Protein 7YII (pdb70)

Radius of gyration: 23.68 Å; Cα contacts (8 Å, |Δi|>4): 1336; chains: 2; bounding box: 46×48×71 Å

InterPro domains:
  IPR000073 Al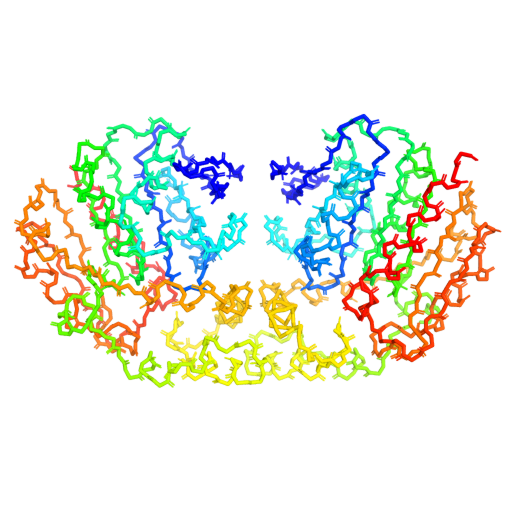pha/beta hydrolase fold-1 [PF12697] (27-265)
  IPR000073 Alpha/beta hydrolase fold-1 [PR00111] (51-66)
  IPR000073 Alpha/beta hydrolase fold-1 [PR00111] (97-110)
  IPR000073 Alpha/beta hydrolase fold-1 [PR00111] (217-231)
  IPR029058 Alpha/Beta hydrolase fold [G3DSA:3.40.50.1820] (1-274)
  IPR029058 Alpha/Beta hydrolase fold [SSF53474] (5-272)
  IPR050266 AB hydrolase superfamily [PTHR43798] (20-273)

Solvent-accessible surface area: 20073 Å² total; per-residue (Å²): 69,25,96,59,28,80,7,116,73,48,9,64,2,4,5,36,8,57,26,87,100,140,31,71,8,1,1,1,2,0,1,24,0,5,8,9,117,6,2,5,102,46,4,39,102,85,0,21,88,100,8,38,1,0,4,9,0,6,1,3,2,29,31,8,17,36,40,117,110,18,4,89,61,35,58,16,0,2,16,11,5,54,17,2,3,96,53,38,60,22,112,81,14,0,0,0,0,0,4,8,4,0,0,0,0,0,2,0,7,3,58,70,66,33,28,104,11,4,57,0,2,0,4,0,0,6,14,2,0,19,58,120,42,47,0,18,100,43,2,66,26,12,127,88,5,77,98,12,0,27,21,91,82,12,178,82,0,48,175,16,8,33,82,29,55,67,3,33,4,5,108,20,163,83,50,8,34,48,18,0,34,8,26,0,10,9,1,52,3,31,2,97,0,0,38,24,0,50,121,24,88,10,74,11,27,106,20,1,140,78,9,92,15,28,0,12,1,0,0,0,24,110,10,29,9,7,42,20,49,1,2,113,33,2,20,140,28,4,85,69,28,123,49,22,50,5,147,54,6,28,2,0,0,2,1,44,55,55,149,87,0,8,116,26,0,4,103,22,3,98,126,40,103,70,19,95,65,25,84,6,108,74,47,9,54,2,2,5,32,6,56,25,81,102,137,33,77,8,1,0,0,1,0,1,28,0,8,8,6,113,7,2,5,100,45,4,38,103,83,1,21,84,110,9,34,2,0,5,9,0,6,1,3,2,28,37,7,16,36,35,130,105,13,4,90,63,34,58,16,0,2,8,9,6,53,15,0,4,94,53,41,56,22,108,82,16,0,0,0,0,0,3,11,3,0,0,0,0,0,2,0,8,4,57,71,65,33,26,103,12,5,57,0,2,0,5,0,0,5,10,1,0,18,29,244,88,43,49,0,15,112,40,6,65,15,4,144,76,0,74,102,10,0,29,21,90,68,10,151,86,0,47,202,10,7,37,61,28,57,70,5,29,4,5,104,38,152,83,49,9,37,47,15,0,32,9,27,0,9,8,1,51,3,35,1,103,0,0,39,24,0,49,122,22,93,17,66,13,26,104,29,1,125,78,8,97,12,42,0,6,1,0,0,0,26,110,9,30,13,4,47,20,46,1,2,106,36,2,22,136,29,6,84,92,35,174,45,21,49,4,144,55,5,25,4,0,0,1,1,40,55,53,153,89,1,10,124,36,0,8,88,25,3,107,129,70

Organism: Rhodococcus opacus (NCBI:txid37919)

Structure (mmCIF, N/CA/C/O backbone):
data_7YII
#
_entry.id   7YII
#
_cell.length_a   48.677
_cell.length_b   90.472
_cell.length_c   131.358
_cell.angle_alpha   90.000
_cell.angle_beta   90.000
_cell.angle_gamma   90.000
#
_symmetry.space_group_name_H-M   'P 21 21 21'
#
loop_
_entity.id
_entity.type
_entity.pdbx_description
1 polymer 'Non-heme haloperoxidase'
2 water water
#
loop_
_atom_site.group_PDB
_atom_site.id
_atom_site.type_symbol
_atom_site.label_atom_id
_atom_site.label_alt_id
_atom_site.label_comp_id
_atom_site.label_asym_id
_atom_site.label_entity_id
_atom_site.label_seq_id
_atom_site.pdbx_PDB_ins_code
_atom_site.Cartn_x
_atom_site.Cartn_y
_atom_site.Cartn_z
_atom_site.occupancy
_atom_site.B_iso_or_equiv
_atom_site.auth_seq_id
_atom_site.auth_comp_id
_atom_site.auth_asym_id
_atom_site.auth_atom_id
_atom_site.pdbx_PDB_model_num
ATOM 1 N N . ALA A 1 2 ? -17.029 12.370 -3.287 1.00 52.00 2 ALA A N 1
ATOM 2 C CA . ALA A 1 2 ? -16.766 11.144 -4.080 1.00 37.74 2 ALA A CA 1
ATOM 3 C C . ALA A 1 2 ? -18.068 10.353 -4.289 1.00 30.17 2 ALA A C 1
ATOM 4 O O . ALA A 1 2 ? -18.197 9.863 -5.391 1.00 23.93 2 ALA A O 1
ATOM 6 N N . ILE A 1 3 ? -19.036 10.288 -3.364 1.00 24.98 3 ILE A N 1
ATOM 7 C CA . ILE A 1 3 ? -20.291 9.523 -3.647 1.00 23.79 3 ILE A CA 1
ATOM 8 C C . ILE A 1 3 ? -21.273 10.400 -4.438 1.00 25.01 3 ILE A C 1
ATOM 9 O O . ILE A 1 3 ? -21.353 11.608 -4.193 1.00 31.15 3 ILE A O 1
ATOM 14 N N . ARG A 1 4 ? -21.957 9.858 -5.436 1.00 21.01 4 ARG A N 1
ATOM 15 C CA . ARG A 1 4 ? -23.071 10.570 -6.094 1.00 23.93 4 ARG A CA 1
ATOM 16 C C . ARG A 1 4 ? -24.136 9.619 -6.566 1.00 23.26 4 ARG A C 1
ATOM 17 O O . ARG A 1 4 ? -23.988 8.381 -6.370 1.00 20.52 4 ARG A O 1
ATOM 25 N N . GLU A 1 5 ? -25.173 10.199 -7.165 1.00 21.94 5 GLU A N 1
ATOM 26 C CA . GLU A 1 5 ? -26.315 9.391 -7.607 1.00 24.67 5 GLU A CA 1
ATOM 27 C C . GLU A 1 5 ? -26.982 10.061 -8.788 1.00 23.06 5 GLU A C 1
ATOM 28 O O . GLU A 1 5 ? -26.879 11.275 -8.917 1.00 24.21 5 GLU A O 1
ATOM 34 N N . THR A 1 6 ? -27.520 9.238 -9.659 1.00 21.05 6 THR A N 1
ATOM 35 C CA . THR A 1 6 ? -28.347 9.671 -10.800 1.00 20.04 6 THR A CA 1
ATOM 36 C C . THR A 1 6 ? -29.556 8.761 -10.806 1.00 19.60 6 THR A C 1
ATOM 37 O O . THR A 1 6 ? -29.844 8.135 -9.768 1.00 20.11 6 THR A O 1
ATOM 41 N N . VAL A 1 7 ? -30.275 8.694 -11.915 1.00 20.05 7 VAL A N 1
ATOM 42 C CA . VAL A 1 7 ? -31.520 7.907 -12.028 1.00 22.54 7 VAL A CA 1
ATOM 43 C C . VAL A 1 7 ? -31.506 7.256 -13.398 1.00 23.64 7 VAL A C 1
ATOM 44 O O . VAL A 1 7 ? -31.070 7.908 -14.374 1.00 26.01 7 VAL A O 1
ATOM 48 N N . GLY A 1 8 ? -31.942 6.014 -13.443 1.00 22.45 8 GLY A N 1
ATOM 49 C CA . GLY A 1 8 ? -32.109 5.232 -14.669 1.00 23.08 8 GLY A CA 1
ATOM 50 C C . GLY A 1 8 ? -33.380 5.644 -15.387 1.00 26.25 8 GLY A C 1
ATOM 51 O O . GLY A 1 8 ? -34.128 6.513 -14.868 1.00 24.28 8 GLY A O 1
ATOM 52 N N . VAL A 1 9 ? -33.626 5.003 -16.516 1.00 25.62 9 VAL A N 1
ATOM 53 C CA . VAL A 1 9 ? -34.684 5.399 -17.489 1.00 32.63 9 VAL A CA 1
ATOM 54 C C . VAL A 1 9 ? -36.058 5.077 -16.859 1.00 30.11 9 VAL A C 1
ATOM 55 O O . VAL A 1 9 ? -37.061 5.689 -17.261 1.00 34.26 9 VAL A O 1
ATOM 59 N N . ASP A 1 10 ? -36.098 4.228 -15.833 1.00 27.27 10 ASP A N 1
ATOM 60 C CA . ASP A 1 10 ? -37.318 3.786 -15.118 1.00 25.97 10 ASP A CA 1
ATOM 61 C C . ASP A 1 10 ? -37.467 4.468 -13.757 1.00 25.46 10 ASP A C 1
ATOM 62 O O . ASP A 1 10 ? -38.294 3.969 -12.953 1.00 28.41 10 ASP A O 1
ATOM 67 N N . GLY A 1 11 ? -36.675 5.501 -13.464 1.00 25.43 11 GLY A N 1
ATOM 68 C CA . GLY A 1 11 ? -36.690 6.196 -12.172 1.00 25.73 11 GLY A CA 1
ATOM 69 C C . GLY A 1 11 ? -35.804 5.556 -11.099 1.00 24.86 11 GLY A C 1
ATOM 70 O O . GLY A 1 11 ? -35.769 6.036 -9.975 1.00 29.13 11 GLY A O 1
ATOM 71 N N . THR A 1 12 ? -35.126 4.459 -11.399 1.00 23.88 12 THR A N 1
ATOM 72 C CA . THR A 1 12 ? -34.327 3.759 -10.372 1.00 21.26 12 THR A CA 1
ATOM 73 C C . THR A 1 12 ? -33.128 4.619 -10.018 1.00 21.07 12 THR A C 1
ATOM 74 O O . THR A 1 12 ? -32.350 4.987 -10.894 1.00 20.74 12 THR A O 1
ATOM 78 N N . PRO A 1 13 ? -32.912 4.949 -8.730 1.00 20.05 13 PRO A N 1
ATOM 79 C CA . PRO A 1 13 ? -31.703 5.651 -8.321 1.00 20.55 13 PRO A CA 1
ATOM 80 C C . PRO A 1 13 ? -30.449 4.765 -8.515 1.00 21.69 13 PRO A C 1
ATOM 81 O O . PRO A 1 13 ? -30.462 3.568 -8.239 1.00 20.87 13 PRO A O 1
ATOM 85 N N . LEU A 1 14 ? -29.403 5.393 -9.023 1.00 19.38 14 LEU A N 1
ATOM 86 C CA . LEU A 1 14 ? -28.101 4.727 -9.328 1.00 19.65 14 LEU A CA 1
ATOM 87 C C . LEU A 1 14 ? -26.988 5.464 -8.601 1.00 19.28 14 LEU A C 1
ATOM 88 O O . LEU A 1 14 ? -26.766 6.687 -8.800 1.00 21.41 14 LEU A O 1
ATOM 93 N N . VAL A 1 15 ? -26.322 4.754 -7.732 1.00 17.34 15 VAL A N 1
ATOM 94 C CA . VAL A 1 15 ? -25.242 5.318 -6.919 1.00 17.37 15 VAL A CA 1
ATOM 95 C C . VAL A 1 15 ? -23.924 4.946 -7.598 1.00 19.49 15 VAL A C 1
ATOM 96 O O . VAL A 1 15 ? -23.830 3.845 -8.201 1.00 15.66 15 VAL A O 1
ATOM 100 N N . TYR A 1 16 ? -22.971 5.866 -7.579 1.00 16.65 16 TYR A N 1
ATOM 101 C CA . TYR A 1 16 ? -21.603 5.641 -8.069 1.00 17.57 16 TYR A CA 1
ATOM 102 C C . TYR A 1 16 ? -20.679 6.572 -7.303 1.00 18.79 16 TYR A C 1
ATOM 103 O O . TYR A 1 16 ? -21.148 7.476 -6.599 1.00 20.64 16 TYR A O 1
ATOM 112 N N . SER A 1 17 ? -19.386 6.395 -7.480 1.00 17.54 17 SER A N 1
ATOM 113 C CA . SER A 1 17 ? -18.383 7.240 -6.811 1.00 18.89 17 SER A CA 1
ATOM 114 C C . SER A 1 17 ? -17.370 7.663 -7.853 1.00 21.96 17 SER A C 1
ATOM 115 O O . SER A 1 17 ? -17.218 6.964 -8.888 1.00 19.53 17 SER A O 1
ATOM 118 N N . VAL A 1 18 ? -16.765 8.816 -7.625 1.00 20.35 18 VAL A N 1
ATOM 119 C CA . VAL A 1 18 ? -15.865 9.460 -8.605 1.00 23.37 18 VAL A CA 1
ATOM 120 C C . VAL A 1 18 ? -14.609 9.808 -7.827 1.00 22.23 18 VAL A C 1
ATOM 121 O O . VAL A 1 18 ? -14.697 10.191 -6.663 1.00 23.65 18 VAL A O 1
ATOM 125 N N . THR A 1 19 ? -13.467 9.538 -8.422 1.00 21.91 19 THR A N 1
ATOM 126 C CA . THR A 1 19 ? -12.173 9.888 -7.813 1.00 23.40 19 THR A CA 1
ATOM 127 C C . THR A 1 19 ? -11.205 10.223 -8.956 1.00 24.68 19 THR A C 1
ATOM 128 O O . THR A 1 19 ? -11.529 9.904 -10.114 1.00 22.86 19 THR A O 1
ATOM 132 N N . GLY A 1 20 ? -10.077 10.849 -8.626 1.00 25.11 20 GLY A N 1
ATOM 133 C CA . GLY A 1 20 ? -9.052 11.212 -9.617 1.00 26.92 20 GLY A CA 1
ATOM 134 C C . GLY A 1 20 ? -9.314 12.572 -10.237 1.00 28.13 20 GLY A C 1
ATOM 135 O O . GLY A 1 20 ? -10.350 13.187 -9.979 1.00 26.45 20 GLY A O 1
ATOM 136 N N . ASP A 1 21 ? -8.415 12.960 -11.126 1.00 28.04 21 ASP A N 1
ATOM 137 C CA . ASP A 1 21 ? -8.381 14.270 -11.839 1.00 32.46 21 ASP A CA 1
ATOM 138 C C . ASP A 1 21 ? -9.580 14.369 -12.768 1.00 27.41 21 ASP A C 1
ATOM 139 O O . ASP A 1 21 ? -9.710 13.618 -13.741 1.00 28.45 21 ASP A O 1
ATOM 144 N N . PRO A 1 22 ? -10.501 15.319 -12.513 1.00 27.00 22 PRO A N 1
ATOM 145 C CA . PRO A 1 22 ? -11.663 15.521 -13.375 1.00 27.91 22 PRO A CA 1
ATOM 146 C C . PRO A 1 22 ? -11.345 15.777 -14.855 1.00 29.07 22 PRO A C 1
ATOM 147 O O . PRO A 1 22 ? -12.211 15.555 -15.680 1.00 31.32 22 PRO A O 1
ATOM 151 N N . ASP A 1 23 ? -10.120 16.211 -15.172 1.00 30.97 23 ASP A N 1
ATOM 152 C CA . ASP A 1 23 ? -9.686 16.485 -16.569 1.00 30.99 23 ASP A CA 1
ATOM 153 C C . ASP A 1 23 ? -9.024 15.233 -17.166 1.00 33.24 23 ASP A C 1
ATOM 154 O O . ASP A 1 23 ? -8.738 15.252 -18.377 1.00 33.57 23 ASP A O 1
ATOM 159 N N . ALA A 1 24 ? -8.809 14.162 -16.389 1.00 29.42 24 ALA A N 1
ATOM 160 C CA . ALA A 1 24 ? -8.199 12.919 -16.932 1.00 27.51 24 ALA A CA 1
ATOM 161 C C . ALA A 1 24 ? -9.256 12.120 -17.704 1.00 25.69 24 ALA A C 1
ATOM 162 O O . ALA A 1 24 ? -10.467 12.415 -17.650 1.00 25.93 24 ALA A O 1
ATOM 164 N N . ARG A 1 25 ? -8.805 11.121 -18.442 1.00 21.25 25 ARG A N 1
ATOM 165 C CA . ARG A 1 25 ? -9.709 10.247 -19.197 1.00 21.31 25 ARG A CA 1
ATOM 166 C C . ARG A 1 25 ? -10.631 9.492 -18.225 1.00 18.11 25 ARG A C 1
ATOM 167 O O . ARG A 1 25 ? -10.121 9.052 -17.217 1.00 18.57 25 ARG A O 1
ATOM 175 N N . ALA A 1 26 ? -11.897 9.390 -18.558 1.00 19.06 26 ALA A N 1
ATOM 176 C CA . ALA A 1 26 ? -12.883 8.657 -17.728 1.00 20.40 26 ALA A CA 1
ATOM 177 C C . ALA A 1 26 ? -12.594 7.163 -17.852 1.00 18.80 26 ALA A C 1
ATOM 178 O O . ALA A 1 26 ? -12.559 6.636 -18.987 1.00 18.41 26 ALA A O 1
ATOM 180 N N . LEU A 1 27 ? -12.495 6.503 -16.696 1.00 18.96 27 LEU A N 1
ATOM 181 C CA . LEU A 1 27 ? -12.457 5.024 -16.609 1.00 16.59 27 LEU A CA 1
ATOM 182 C C . LEU A 1 27 ? -13.665 4.591 -15.778 1.00 14.73 27 LEU A C 1
ATOM 183 O O . LEU A 1 27 ? -13.666 4.848 -14.604 1.00 14.87 27 LEU A O 1
ATOM 188 N N . VAL A 1 28 ? -14.640 3.987 -16.434 1.00 15.58 28 VAL A N 1
ATOM 189 C CA . VAL A 1 28 ? -15.920 3.571 -15.832 1.00 15.35 28 VAL A CA 1
ATOM 190 C C . VAL A 1 28 ? -15.754 2.105 -15.416 1.00 15.56 28 VAL A C 1
ATOM 191 O O . VAL A 1 28 ? -15.484 1.269 -16.317 1.00 15.81 28 VAL A O 1
ATOM 195 N N . LEU A 1 29 ? -15.941 1.812 -14.124 1.00 15.43 29 LEU A N 1
ATOM 196 C CA . LEU A 1 29 ? -15.823 0.420 -13.620 1.00 14.93 29 LEU A CA 1
ATOM 197 C C . LEU A 1 29 ? -17.220 -0.164 -13.392 1.00 15.09 29 LEU A C 1
ATOM 198 O O . LEU A 1 29 ? -17.976 0.417 -12.549 1.00 14.55 29 LEU A O 1
ATOM 203 N N . LEU A 1 30 ? -17.531 -1.270 -14.073 1.00 13.82 30 LEU A N 1
ATOM 204 C CA . LEU A 1 30 ? -18.806 -1.986 -13.895 1.00 13.58 30 LEU A CA 1
ATOM 205 C C . LEU A 1 30 ? -18.481 -3.376 -13.334 1.00 13.78 30 LEU A C 1
ATOM 206 O O . LEU A 1 30 ? -17.742 -4.140 -13.969 1.00 12.81 30 LEU A O 1
ATOM 211 N N . HIS A 1 31 ? -19.014 -3.624 -12.144 1.00 12.47 31 HIS A N 1
ATOM 212 C CA . HIS A 1 31 ? -18.707 -4.834 -11.365 1.00 12.29 31 HIS A CA 1
ATOM 213 C C . HIS A 1 31 ? -19.563 -6.005 -11.809 1.00 12.17 31 HIS A C 1
ATOM 214 O O . HIS A 1 31 ? -20.408 -5.893 -12.712 1.00 12.07 31 HIS A O 1
ATOM 221 N N . GLY A 1 32 ? -19.369 -7.132 -11.144 1.00 12.12 32 GLY A N 1
ATOM 222 C CA . GLY A 1 32 ? -20.066 -8.378 -11.465 1.00 11.95 32 GLY A CA 1
ATOM 223 C C . GLY A 1 32 ? -21.316 -8.657 -10.667 1.00 11.02 32 GLY A C 1
ATOM 224 O O . GLY A 1 32 ? -21.759 -7.851 -9.856 1.00 11.19 32 GLY A O 1
ATOM 225 N N . TRP A 1 33 ? -21.922 -9.779 -11.014 1.00 12.03 33 TRP A N 1
ATOM 226 C CA . TRP A 1 33 ? -23.124 -10.304 -10.331 1.00 12.27 33 TRP A CA 1
ATOM 227 C C . TRP A 1 33 ? -22.887 -10.339 -8.827 1.00 12.32 33 TRP A C 1
ATOM 228 O O . TRP A 1 33 ? -21.872 -10.947 -8.373 1.00 12.56 33 TRP A O 1
ATOM 239 N N . ALA A 1 34 ? -23.826 -9.754 -8.083 1.00 12.52 34 ALA A N 1
ATOM 240 C CA . ALA A 1 34 ? -23.906 -9.787 -6.619 1.00 12.35 34 ALA A CA 1
ATOM 241 C C . ALA A 1 34 ? -22.689 -9.084 -6.019 1.00 13.56 34 ALA A C 1
ATOM 242 O O . ALA A 1 34 ? -22.395 -9.245 -4.831 1.00 14.53 34 ALA A O 1
ATOM 244 N N . GLN A 1 35 ? -22.039 -8.206 -6.784 1.00 11.79 35 GLN A N 1
ATOM 245 C CA . GLN A 1 35 ? -20.950 -7.391 -6.202 1.00 12.05 35 GLN A CA 1
ATOM 246 C C . GLN A 1 35 ? -21.362 -5.931 -6.094 1.00 12.68 35 GLN A C 1
ATOM 247 O O . GLN A 1 35 ? -22.575 -5.647 -5.940 1.00 13.85 35 GLN A O 1
ATOM 253 N N . SER A 1 36 ? -20.371 -5.025 -6.019 1.00 12.81 36 SER A N 1
ATOM 254 C CA . SER A 1 36 ? -20.569 -3.582 -5.822 1.00 14.05 36 SER A CA 1
ATOM 255 C C . SER A 1 36 ? -19.314 -2.846 -6.288 1.00 13.48 36 SER A C 1
ATOM 256 O O . SER A 1 36 ? -18.315 -3.505 -6.601 1.00 11.99 36 SER A O 1
ATOM 259 N N . SER A 1 37 ? -19.362 -1.522 -6.197 1.00 14.29 37 SER A N 1
ATOM 260 C CA . SER A 1 37 ? -18.235 -0.599 -6.482 1.00 13.34 37 SER A CA 1
ATOM 261 C C . SER A 1 37 ? -17.074 -0.833 -5.522 1.00 15.10 37 SER A C 1
ATOM 262 O O . SER A 1 37 ? -15.993 -0.324 -5.806 1.00 15.52 37 SER A O 1
ATOM 265 N N . LYS A 1 38 ? -17.291 -1.510 -4.402 1.00 14.02 38 LYS A N 1
ATOM 266 C CA . LYS A 1 38 ? -16.220 -1.837 -3.417 1.00 17.05 38 LYS A CA 1
ATOM 267 C C . LYS A 1 38 ? -15.374 -3.027 -3.852 1.00 15.40 38 LYS A C 1
ATOM 268 O O . LYS A 1 38 ? -14.300 -3.256 -3.176 1.00 16.49 38 LYS A O 1
ATOM 274 N N . CYS A 1 39 ? -15.737 -3.739 -4.928 1.00 12.83 39 CYS A N 1
ATOM 275 C CA . CYS A 1 39 ? -15.094 -5.054 -5.251 1.00 12.61 39 CYS A CA 1
ATOM 276 C C . CYS A 1 39 ? -13.614 -4.871 -5.622 1.00 14.02 39 CYS A C 1
ATOM 277 O O . CYS A 1 39 ? -12.843 -5.816 -5.423 1.00 12.83 39 CYS A O 1
ATOM 280 N N . TRP A 1 40 ? -13.216 -3.733 -6.197 1.00 13.49 40 TRP A N 1
ATOM 281 C CA . TRP A 1 40 ? -11.949 -3.574 -6.936 1.00 13.85 40 TRP A CA 1
ATOM 282 C C . TRP A 1 40 ? -10.772 -3.631 -5.966 1.00 13.54 40 TRP A C 1
ATOM 283 O O . TRP A 1 40 ? -9.726 -4.031 -6.398 1.00 14.40 40 TRP A O 1
ATOM 294 N N . GLY A 1 41 ? -10.998 -3.188 -4.746 1.00 15.78 41 GLY A N 1
ATOM 295 C CA . GLY A 1 41 ? -9.963 -3.166 -3.707 1.00 16.53 41 GLY A CA 1
ATOM 296 C C . GLY A 1 41 ? -9.341 -1.779 -3.637 1.00 18.47 41 GLY A C 1
ATOM 297 O O . GLY A 1 41 ? -9.203 -1.037 -4.620 1.00 17.19 41 GLY A O 1
ATOM 298 N N . PRO A 1 42 ? -9.003 -1.343 -2.420 1.00 20.51 42 PRO A N 1
ATOM 299 C CA . PRO A 1 42 ? -8.513 0.025 -2.242 1.00 22.10 42 PRO A CA 1
ATOM 300 C C . PRO A 1 42 ? -7.222 0.338 -3.002 1.00 20.27 42 PRO A C 1
ATOM 301 O O . PRO A 1 42 ? -7.159 1.444 -3.577 1.00 23.48 42 PRO A O 1
ATOM 305 N N . GLY A 1 43 ? -6.252 -0.574 -3.025 1.00 21.27 43 GLY A N 1
ATOM 306 C CA . GLY A 1 43 ? -4.979 -0.368 -3.749 1.00 22.94 43 GLY A CA 1
ATOM 307 C C . GLY A 1 43 ? -5.187 -0.158 -5.239 1.00 21.95 43 GLY A C 1
ATOM 308 O O . GLY A 1 43 ? -4.599 0.765 -5.859 1.00 20.12 43 GLY A O 1
ATOM 309 N N . VAL A 1 44 ? -5.993 -1.014 -5.862 1.00 18.56 44 VAL A N 1
ATOM 310 C CA . VAL A 1 44 ? -6.318 -0.891 -7.307 1.00 18.46 44 VAL A CA 1
ATOM 311 C C . VAL A 1 44 ? -7.006 0.449 -7.559 1.00 17.37 44 VAL A C 1
ATOM 312 O O . VAL A 1 44 ? -6.610 1.130 -8.536 1.00 18.07 44 VAL A O 1
ATOM 316 N N . LEU A 1 45 ? -7.977 0.839 -6.720 1.00 17.08 45 LEU A N 1
ATOM 317 C CA . LEU A 1 45 ? -8.728 2.084 -6.981 1.00 17.94 45 LEU A CA 1
ATOM 318 C C . LEU A 1 45 ? -7.762 3.270 -6.821 1.00 19.47 45 LEU A C 1
ATOM 319 O O . LEU A 1 45 ? -7.783 4.130 -7.646 1.00 19.73 45 LEU A O 1
ATOM 324 N N . ASP A 1 46 ? -6.892 3.236 -5.826 1.00 22.26 46 ASP A N 1
ATOM 325 C CA . ASP A 1 46 ? -5.889 4.313 -5.606 1.00 25.41 46 ASP A CA 1
ATOM 326 C C . ASP A 1 46 ? -4.964 4.445 -6.805 1.00 22.82 46 ASP A C 1
ATOM 327 O O . ASP A 1 46 ? -4.722 5.588 -7.228 1.00 22.97 46 ASP A O 1
ATOM 332 N N . GLU A 1 47 ? -4.459 3.327 -7.327 1.00 21.40 47 GLU A N 1
ATOM 333 C CA . GLU A 1 47 ? -3.542 3.333 -8.494 1.00 23.51 47 GLU A CA 1
ATOM 334 C C . GLU A 1 47 ? -4.252 3.862 -9.750 1.00 22.26 47 GLU A C 1
ATOM 335 O O . GLU A 1 47 ? -3.650 4.650 -10.500 1.00 21.84 47 GLU A O 1
ATOM 341 N N . LEU A 1 48 ? -5.476 3.406 -10.010 1.00 19.23 48 LEU A N 1
ATOM 342 C CA . LEU A 1 48 ? -6.289 3.918 -11.148 1.00 19.31 48 LEU A CA 1
ATOM 343 C C . LEU A 1 48 ? -6.579 5.414 -10.957 1.00 20.57 48 LEU A C 1
ATOM 344 O O . LEU A 1 48 ? -6.489 6.172 -11.989 1.00 21.64 48 LEU A O 1
ATOM 349 N N . ALA A 1 49 ? -6.928 5.848 -9.746 1.00 19.84 49 ALA A N 1
ATOM 350 C CA . ALA A 1 49 ? -7.295 7.254 -9.449 1.00 22.92 49 ALA A CA 1
ATOM 351 C C . ALA A 1 49 ? -6.077 8.174 -9.681 1.00 25.07 49 ALA A C 1
ATOM 352 O O . ALA A 1 49 ? -6.290 9.345 -10.049 1.00 27.90 49 ALA A O 1
ATOM 354 N N . ALA A 1 50 ? -4.854 7.668 -9.567 1.00 22.60 50 ALA A N 1
ATOM 355 C CA . ALA A 1 50 ? -3.625 8.455 -9.825 1.00 25.60 50 ALA A CA 1
ATOM 356 C C . ALA A 1 50 ? -3.487 8.730 -11.331 1.00 29.53 50 ALA A C 1
ATOM 357 O O . ALA A 1 50 ? -2.734 9.642 -11.696 1.00 29.33 50 ALA A O 1
ATOM 359 N N . ARG A 1 51 ? -4.201 7.996 -12.191 1.00 27.94 51 ARG A N 1
ATOM 360 C CA . ARG A 1 51 ? -3.993 8.073 -13.658 1.00 26.10 51 ARG A CA 1
ATOM 361 C C . ARG A 1 51 ? -5.230 8.599 -14.367 1.00 25.81 51 ARG A C 1
ATOM 362 O O . ARG A 1 51 ? -5.061 9.260 -15.380 1.00 24.31 51 ARG A O 1
ATOM 370 N N . TYR A 1 52 ? -6.433 8.232 -13.901 1.00 20.28 52 TYR A N 1
ATOM 371 C CA . TYR A 1 52 ? -7.688 8.390 -14.651 1.00 19.43 52 TYR A CA 1
ATOM 372 C C . TYR A 1 52 ? -8.728 9.031 -13.739 1.00 18.14 52 TYR A C 1
ATOM 373 O O . TYR A 1 52 ? -8.524 9.106 -12.513 1.00 21.58 52 TYR A O 1
ATOM 382 N N . ARG A 1 53 ? -9.817 9.456 -14.348 1.00 17.52 53 ARG A N 1
ATOM 383 C CA . ARG A 1 53 ? -11.059 9.884 -13.673 1.00 19.58 53 ARG A CA 1
ATOM 384 C C . ARG A 1 53 ? -11.873 8.589 -13.511 1.00 18.38 53 ARG A C 1
ATOM 385 O O . ARG A 1 53 ? -12.611 8.192 -14.439 1.00 17.48 53 ARG A O 1
ATOM 393 N N . VAL A 1 54 ? -11.775 8.011 -12.324 1.00 19.58 54 VAL A N 1
ATOM 394 C CA . VAL A 1 54 ? -12.388 6.703 -12.016 1.00 17.97 54 VAL A CA 1
ATOM 395 C C . VAL A 1 54 ? -13.825 6.910 -11.568 1.00 18.18 54 VAL A C 1
ATOM 396 O O . VAL A 1 54 ? -14.087 7.641 -10.620 1.00 18.90 54 VAL A O 1
ATOM 400 N N . ILE A 1 55 ? -14.748 6.288 -12.282 1.00 16.37 55 ILE A N 1
ATOM 401 C CA . ILE A 1 55 ? -16.196 6.343 -12.018 1.00 15.76 55 ILE A CA 1
ATOM 402 C C . ILE A 1 55 ? -16.595 4.902 -11.700 1.00 15.13 55 ILE A C 1
ATOM 403 O O . ILE A 1 55 ? -16.631 4.102 -12.619 1.00 15.96 55 ILE A O 1
ATOM 408 N N . ALA A 1 56 ? -16.813 4.603 -10.435 1.00 15.62 56 ALA A N 1
ATOM 409 C CA . ALA A 1 56 ? -17.118 3.226 -9.983 1.00 16.92 56 ALA A CA 1
ATOM 410 C C . ALA A 1 56 ? -18.602 3.126 -9.662 1.00 16.75 56 ALA A C 1
ATOM 411 O O . ALA A 1 56 ? -19.071 3.749 -8.701 1.00 17.18 56 ALA A O 1
ATOM 413 N N . VAL A 1 57 ? -19.330 2.376 -10.484 1.00 17.33 57 VAL A N 1
ATOM 414 C CA . VAL A 1 57 ? -20.802 2.304 -10.405 1.00 15.21 57 VAL A CA 1
ATOM 415 C C . VAL A 1 57 ? -21.218 1.163 -9.475 1.00 16.02 57 VAL A C 1
ATOM 416 O O . VAL A 1 57 ? -20.594 0.119 -9.507 1.00 14.21 57 VAL A O 1
ATOM 420 N N . ASP A 1 58 ? -22.329 1.357 -8.789 1.00 14.60 58 ASP A N 1
ATOM 421 C CA . ASP A 1 58 ? -23.140 0.246 -8.248 1.00 14.18 58 ASP A CA 1
ATOM 422 C C . ASP A 1 58 ? -24.234 -0.080 -9.252 1.00 14.38 58 ASP A C 1
ATOM 423 O O . ASP A 1 58 ? -25.133 0.783 -9.489 1.00 13.88 58 ASP A O 1
ATOM 428 N N . LEU A 1 59 ? -24.239 -1.299 -9.766 1.00 12.18 59 LEU A N 1
ATOM 429 C CA . LEU A 1 59 ? -25.298 -1.702 -10.713 1.00 13.27 59 LEU A CA 1
ATOM 430 C C . LEU A 1 59 ? -26.644 -1.600 -10.016 1.00 12.53 59 LEU A C 1
ATOM 431 O O . LEU A 1 59 ? -26.723 -1.799 -8.808 1.00 12.71 59 LEU A O 1
ATOM 436 N N . ARG A 1 60 ? -27.718 -1.397 -10.784 1.00 13.94 60 ARG A N 1
ATOM 437 C CA . ARG A 1 60 ? -29.075 -1.497 -10.210 1.00 13.79 60 ARG A CA 1
ATOM 438 C C . ARG A 1 60 ? -29.175 -2.842 -9.467 1.00 12.83 60 ARG A C 1
ATOM 439 O O . ARG A 1 60 ? -28.639 -3.863 -9.959 1.00 12.37 60 ARG A O 1
ATOM 447 N N . GLY A 1 61 ? -29.867 -2.839 -8.334 1.00 14.12 61 GLY A N 1
ATOM 448 C CA . GLY A 1 61 ? -30.070 -4.052 -7.521 1.00 14.46 61 GLY A CA 1
ATOM 449 C C . GLY A 1 61 ? -28.882 -4.312 -6.596 1.00 14.47 61 GLY A C 1
ATOM 450 O O . GLY A 1 61 ? -28.991 -5.224 -5.755 1.00 14.59 61 GLY A O 1
ATOM 451 N N . HIS A 1 62 ? -27.818 -3.516 -6.701 1.00 13.51 62 HIS A N 1
ATOM 452 C CA . HIS A 1 62 ? -26.506 -3.797 -6.048 1.00 13.80 62 HIS A CA 1
ATOM 453 C C . HIS A 1 62 ? -26.041 -2.590 -5.240 1.00 14.58 62 HIS A C 1
ATOM 454 O O . HIS A 1 62 ? -26.420 -1.439 -5.582 1.00 13.64 62 HIS A O 1
ATOM 461 N N . GLY A 1 63 ? -25.222 -2.859 -4.202 1.00 14.81 63 GLY A N 1
ATOM 462 C CA . GLY A 1 63 ? -24.603 -1.796 -3.402 1.00 15.27 63 GLY A CA 1
ATOM 463 C C . GLY A 1 63 ? -25.663 -0.838 -2.897 1.00 14.59 63 GLY A C 1
ATOM 464 O O . GLY A 1 63 ? -26.613 -1.305 -2.241 1.00 16.03 63 GLY A O 1
ATOM 465 N N . TYR A 1 64 ? -25.515 0.464 -3.123 1.00 15.21 64 TYR A N 1
ATOM 466 C CA . TYR A 1 64 ? -26.462 1.481 -2.600 1.00 16.45 64 TYR A CA 1
ATOM 467 C C . TYR A 1 64 ? -27.413 1.925 -3.713 1.00 16.59 64 TYR A C 1
ATOM 468 O O . TYR A 1 64 ? -28.218 2.849 -3.464 1.00 16.27 64 TYR A O 1
ATOM 477 N N . SER A 1 65 ? -27.372 1.302 -4.891 1.00 16.00 65 SER A N 1
ATOM 478 C CA . SER A 1 65 ? -28.365 1.613 -5.964 1.00 14.82 65 SER A CA 1
ATOM 479 C C . SER A 1 65 ? -29.740 1.055 -5.583 1.00 17.72 65 SER A C 1
ATOM 480 O O . SER A 1 65 ? -29.850 0.124 -4.787 1.00 16.75 65 SER A O 1
ATOM 483 N N . GLY A 1 66 ? -30.789 1.627 -6.170 1.00 18.46 66 GLY A N 1
ATOM 484 C CA . GLY A 1 66 ? -32.140 1.089 -6.082 1.00 18.49 66 GLY A CA 1
ATOM 485 C C . GLY A 1 66 ? -32.232 -0.351 -6.531 1.00 17.91 66 GLY A C 1
ATOM 486 O O . GLY A 1 66 ? -31.497 -0.758 -7.449 1.00 16.97 66 GLY A O 1
ATOM 487 N N . ALA A 1 67 ? -33.109 -1.117 -5.891 1.00 18.31 67 ALA A N 1
ATOM 488 C CA . ALA A 1 67 ? -33.336 -2.554 -6.194 1.00 19.18 67 ALA A CA 1
ATOM 489 C C . ALA A 1 67 ? -34.809 -2.754 -6.518 1.00 20.34 67 ALA A C 1
ATOM 490 O O . ALA A 1 67 ? -35.554 -3.366 -5.746 1.00 20.18 67 ALA A O 1
ATOM 492 N N . PRO A 1 68 ? -35.279 -2.281 -7.685 1.00 20.17 68 PRO A N 1
ATOM 493 C CA . PRO A 1 68 ? -36.669 -2.520 -8.078 1.00 21.89 68 PRO A CA 1
ATOM 494 C C . PRO A 1 68 ? -36.960 -4.010 -8.317 1.00 25.60 68 PRO A C 1
ATOM 495 O O . PRO A 1 68 ? -36.045 -4.843 -8.339 1.00 20.19 68 PRO A O 1
ATOM 499 N N . ASP A 1 69 ? -38.250 -4.334 -8.464 1.00 28.42 69 ASP A N 1
ATOM 500 C CA . ASP A 1 69 ? -38.745 -5.724 -8.589 1.00 31.85 69 ASP A CA 1
ATOM 501 C C . ASP A 1 69 ? -38.441 -6.288 -9.984 1.00 30.06 69 ASP A C 1
ATOM 502 O O . ASP A 1 69 ? -38.004 -7.453 -10.031 1.00 32.92 69 ASP A O 1
ATOM 507 N N . THR A 1 70 ? -38.613 -5.505 -11.052 1.00 28.49 70 THR A N 1
ATOM 508 C CA . THR A 1 70 ? -38.520 -5.946 -12.468 1.00 30.08 70 THR A CA 1
ATOM 509 C C . THR A 1 70 ? -37.521 -5.040 -13.215 1.00 25.32 70 THR A C 1
ATOM 510 O O . THR A 1 70 ? -37.084 -4.065 -12.620 1.00 28.16 70 THR A O 1
ATOM 514 N N . GLY A 1 71 ? -37.187 -5.330 -14.480 1.00 26.65 71 GLY A N 1
ATOM 515 C CA . GLY A 1 71 ? -36.353 -4.471 -15.354 1.00 27.97 71 GLY A CA 1
ATOM 516 C C . GLY A 1 71 ? -35.013 -5.118 -15.742 1.00 29.29 71 GLY A C 1
ATOM 517 O O . GLY A 1 71 ? -34.337 -4.672 -16.746 1.00 29.53 71 GLY A O 1
ATOM 518 N N . TYR A 1 72 ? -34.600 -6.135 -14.993 1.00 22.72 72 TYR A N 1
ATOM 519 C CA . TYR A 1 72 ? -33.229 -6.683 -15.097 1.00 21.54 72 TYR A CA 1
ATOM 520 C C . TYR A 1 72 ? -33.048 -7.498 -16.379 1.00 20.85 72 TYR A C 1
ATOM 521 O O . TYR A 1 72 ? -31.906 -7.826 -16.684 1.00 18.01 72 TYR A O 1
ATOM 530 N N . ASP A 1 73 ? -34.125 -7.857 -17.089 1.00 20.18 73 ASP A N 1
ATOM 531 C CA . ASP A 1 73 ? -34.049 -8.673 -18.332 1.00 21.83 73 ASP A CA 1
ATOM 532 C C . ASP A 1 73 ? -34.177 -7.769 -19.558 1.00 22.25 73 ASP A C 1
ATOM 533 O O . ASP A 1 73 ? -34.273 -8.290 -20.663 1.00 23.54 73 ASP A O 1
ATOM 538 N N . ASP A 1 74 ? -34.121 -6.454 -19.381 1.00 20.93 74 ASP A N 1
ATOM 539 C CA . ASP A 1 74 ? -34.281 -5.470 -20.483 1.00 22.32 74 ASP A CA 1
ATOM 540 C C . ASP A 1 74 ? -32.954 -4.819 -20.809 1.00 20.40 74 ASP A C 1
ATOM 541 O O . ASP A 1 74 ? -32.533 -3.944 -20.034 1.00 20.95 74 ASP A O 1
ATOM 546 N N . SER A 1 75 ? -32.339 -5.175 -21.943 1.00 19.14 75 SER A N 1
ATOM 547 C CA . SER A 1 75 ? -31.033 -4.602 -22.355 1.00 20.07 75 SER A CA 1
ATOM 548 C C . SER A 1 75 ? -31.100 -3.057 -22.402 1.00 22.29 75 SER A C 1
ATOM 549 O O . SER A 1 75 ? -30.087 -2.387 -22.071 1.00 17.37 75 SER A O 1
ATOM 552 N N . ALA A 1 76 ? -32.243 -2.474 -22.797 1.00 22.12 76 ALA A N 1
ATOM 553 C CA . ALA A 1 76 ? -32.421 -1.005 -22.923 1.00 23.17 76 ALA A CA 1
ATOM 554 C C . ALA A 1 76 ? -32.324 -0.315 -21.552 1.00 20.14 76 ALA A C 1
ATOM 555 O O . ALA A 1 76 ? -31.867 0.798 -21.446 1.00 21.01 76 ALA A O 1
ATOM 557 N N . VAL A 1 77 ? -32.816 -0.968 -20.527 1.00 21.24 77 VAL A N 1
ATOM 558 C CA . VAL A 1 77 ? -32.788 -0.406 -19.168 1.00 21.26 77 VAL A CA 1
ATOM 559 C C . VAL A 1 77 ? -31.329 -0.361 -18.709 1.00 17.94 77 VAL A C 1
ATOM 560 O O . VAL A 1 77 ? -30.912 0.680 -18.189 1.00 17.95 77 VAL A O 1
ATOM 564 N N . TRP A 1 78 ? -30.565 -1.450 -18.882 1.00 17.93 78 TRP A N 1
ATOM 565 C CA . TRP A 1 78 ? -29.137 -1.466 -18.491 1.00 16.20 78 TRP A CA 1
ATOM 566 C C . TRP A 1 78 ? -28.379 -0.403 -19.274 1.00 15.98 78 TRP A C 1
ATOM 567 O O . TRP A 1 78 ? -27.548 0.317 -18.683 1.00 17.25 78 TRP A O 1
ATOM 578 N N . ALA A 1 79 ? -28.612 -0.338 -20.596 1.00 16.19 79 ALA A N 1
ATOM 579 C CA . ALA A 1 79 ? -28.016 0.708 -21.466 1.00 17.16 79 ALA A CA 1
ATOM 580 C C . ALA A 1 79 ? -28.289 2.083 -20.859 1.00 17.16 79 ALA A C 1
ATOM 581 O O . ALA A 1 79 ? -27.332 2.882 -20.753 1.00 17.20 79 ALA A O 1
ATOM 583 N N . GLY A 1 80 ? -29.527 2.325 -20.430 1.00 16.98 80 GLY A N 1
ATOM 584 C CA . GLY A 1 80 ? -29.917 3.640 -19.866 1.00 19.29 80 GLY A CA 1
ATOM 585 C C . GLY A 1 80 ? -29.206 3.982 -18.573 1.00 16.90 80 GLY A C 1
ATOM 586 O O . GLY A 1 80 ? -28.972 5.178 -18.274 1.00 17.38 80 GLY A O 1
ATOM 587 N N . ASP A 1 81 ? -28.828 2.957 -17.793 1.00 17.23 81 ASP A N 1
ATOM 588 C CA . ASP A 1 81 ? -28.085 3.166 -16.535 1.00 17.24 81 ASP A CA 1
ATOM 589 C C . ASP A 1 81 ? -26.679 3.648 -16.856 1.00 15.57 81 ASP A C 1
ATOM 590 O O . ASP A 1 81 ? -26.145 4.505 -16.145 1.00 16.15 81 ASP A O 1
ATOM 595 N N . VAL A 1 82 ? -26.018 3.032 -17.831 1.00 16.00 82 VAL A N 1
ATOM 596 C CA . VAL A 1 82 ? -24.655 3.494 -18.181 1.00 17.72 82 VAL A CA 1
ATOM 597 C C . VAL A 1 82 ? -24.745 4.928 -18.744 1.00 16.53 82 VAL A C 1
ATOM 598 O O . VAL A 1 82 ? -23.952 5.788 -18.370 1.00 15.08 82 VAL A O 1
ATOM 602 N N . ASP A 1 83 ? -25.704 5.149 -19.638 1.00 18.61 83 ASP A N 1
ATOM 603 C CA . ASP A 1 83 ? -25.926 6.478 -20.275 1.00 19.38 83 ASP A CA 1
ATOM 604 C C . ASP A 1 83 ? -26.166 7.510 -19.168 1.00 16.94 83 ASP A C 1
ATOM 605 O O . ASP A 1 83 ? -25.616 8.632 -19.248 1.00 16.88 83 ASP A O 1
ATOM 610 N N . ALA A 1 84 ? -26.928 7.138 -18.133 1.00 18.67 84 ALA A N 1
ATOM 611 C CA . ALA A 1 84 ? -27.296 8.082 -17.042 1.00 19.28 84 ALA A CA 1
ATOM 612 C C . ALA A 1 84 ? -26.029 8.523 -16.320 1.00 20.50 84 ALA A C 1
ATOM 613 O O . ALA A 1 84 ? -25.855 9.733 -16.021 1.00 20.60 84 ALA A O 1
ATOM 615 N N . VAL A 1 85 ? -25.166 7.563 -15.983 1.00 17.72 85 VAL A N 1
ATOM 616 C CA . VAL A 1 85 ? -23.914 7.896 -15.273 1.00 17.46 85 VAL A CA 1
ATOM 617 C C . VAL A 1 85 ? -23.025 8.784 -16.147 1.00 17.72 85 VAL A C 1
ATOM 618 O O . VAL A 1 85 ? -22.437 9.770 -15.620 1.00 18.17 85 VAL A O 1
ATOM 622 N N . LEU A 1 86 ? -22.794 8.381 -17.394 1.00 18.33 86 LEU A N 1
ATOM 623 C CA . LEU A 1 86 ? -21.906 9.163 -18.299 1.00 17.89 86 LEU A CA 1
ATOM 624 C C . LEU A 1 86 ? -22.472 10.590 -18.419 1.00 16.40 86 LEU A C 1
ATOM 625 O O . LEU A 1 86 ? -21.654 11.554 -18.290 1.00 21.11 86 LEU A O 1
ATOM 630 N N . THR A 1 87 ? -23.773 10.694 -18.594 1.00 19.70 87 THR A N 1
ATOM 631 C CA . THR A 1 87 ? -24.479 11.999 -18.753 1.00 21.72 87 THR A CA 1
ATOM 632 C C . THR A 1 87 ? -24.273 12.816 -17.476 1.00 24.92 87 THR A C 1
ATOM 633 O O . THR A 1 87 ? -23.786 13.959 -17.580 1.00 23.36 87 THR A O 1
ATOM 637 N N . ALA A 1 88 ? -24.541 12.236 -16.293 1.00 21.84 88 ALA A N 1
ATOM 638 C CA . ALA A 1 88 ? -24.423 12.964 -15.021 1.00 21.54 88 ALA A CA 1
ATOM 639 C C . ALA A 1 88 ? -23.007 13.504 -14.882 1.00 22.85 88 ALA A C 1
ATOM 640 O O . ALA A 1 88 ? -22.818 14.581 -14.278 1.00 23.27 88 ALA A O 1
ATOM 642 N N . GLU A 1 89 ? -21.995 12.801 -15.390 1.00 20.40 89 GLU A N 1
ATOM 643 C CA . GLU A 1 89 ? -20.599 13.220 -15.206 1.00 20.74 89 GLU A CA 1
ATOM 644 C C . GLU A 1 89 ? -20.126 14.043 -16.415 1.00 22.53 89 GLU A C 1
ATOM 645 O O . GLU A 1 89 ? -18.949 14.417 -16.420 1.00 22.73 89 GLU A O 1
ATOM 651 N N . GLY A 1 90 ? -20.970 14.257 -17.413 1.00 22.22 90 GLY A N 1
ATOM 652 C CA . GLY A 1 90 ? -20.599 15.066 -18.593 1.00 27.01 90 GLY A CA 1
ATOM 653 C C . GLY A 1 90 ? -19.554 14.369 -19.450 1.00 28.86 90 GLY A C 1
ATOM 654 O O . GLY A 1 90 ? -18.708 15.070 -20.101 1.00 28.08 90 GLY A O 1
ATOM 655 N N . VAL A 1 91 ? -19.597 13.040 -19.479 1.00 25.58 91 VAL A N 1
ATOM 656 C CA . VAL A 1 91 ? -18.638 12.234 -20.285 1.00 24.25 91 VAL A CA 1
ATOM 657 C C . VAL A 1 91 ? -19.268 11.983 -21.639 1.00 24.80 91 VAL A C 1
ATOM 658 O O . VAL A 1 91 ? -20.164 11.115 -21.717 1.00 26.86 91 VAL A O 1
ATOM 662 N N . THR A 1 92 ? -18.812 12.686 -22.685 1.00 24.36 92 THR A N 1
ATOM 663 C CA . THR A 1 92 ? -19.352 12.510 -24.046 1.00 23.77 92 THR A CA 1
ATOM 664 C C . THR A 1 92 ? -18.290 11.971 -24.996 1.00 24.31 92 THR A C 1
ATOM 665 O O . THR A 1 92 ? -18.682 11.664 -26.120 1.00 25.22 92 THR A O 1
ATOM 669 N N . SER A 1 93 ? -17.034 11.839 -24.568 1.00 23.94 93 SER A N 1
ATOM 670 C CA . SER A 1 93 ? -15.978 11.241 -25.412 1.00 23.33 93 SER A CA 1
ATOM 671 C C . SER A 1 93 ? -14.839 10.714 -24.552 1.00 23.08 93 SER A C 1
ATOM 672 O O . SER A 1 93 ? -14.675 11.134 -23.404 1.00 23.85 93 SER A O 1
ATOM 675 N N . GLY A 1 94 ? -14.062 9.805 -25.112 1.00 19.00 94 GLY A N 1
ATOM 676 C CA . GLY A 1 94 ? -12.777 9.443 -24.518 1.00 19.44 94 GLY A CA 1
ATOM 677 C C . GLY A 1 94 ? -12.894 8.338 -23.464 1.00 17.54 94 GLY A C 1
ATOM 678 O O . GLY A 1 94 ? -11.863 7.924 -23.015 1.00 21.16 94 GLY A O 1
ATOM 679 N N . ALA A 1 95 ? -14.088 7.908 -23.082 1.00 19.19 95 ALA A N 1
ATOM 680 C CA . ALA A 1 95 ? -14.266 7.006 -21.906 1.00 17.30 95 ALA A CA 1
ATOM 681 C C . ALA A 1 95 ? -13.721 5.607 -22.210 1.00 17.62 95 ALA A C 1
ATOM 682 O O . ALA A 1 95 ? -13.840 5.122 -23.356 1.00 14.82 95 ALA A O 1
ATOM 684 N N . VAL A 1 96 ? -13.185 4.954 -21.175 1.00 15.95 96 VAL A N 1
ATOM 685 C CA . VAL A 1 96 ? -12.929 3.488 -21.253 1.00 16.14 96 VAL A CA 1
ATOM 686 C C . VAL A 1 96 ? -13.929 2.833 -20.320 1.00 13.32 96 VAL A C 1
ATOM 687 O O . VAL A 1 96 ? -14.051 3.335 -19.193 1.00 15.05 96 VAL A O 1
ATOM 691 N N . LEU A 1 97 ? -14.684 1.876 -20.832 1.00 13.72 97 LEU A N 1
ATOM 692 C CA . LEU A 1 97 ? -15.619 1.088 -20.002 1.00 14.18 97 LEU A CA 1
ATOM 693 C C . LEU A 1 97 ? -14.875 -0.192 -19.649 1.00 14.16 97 LEU A C 1
ATOM 694 O O . LEU A 1 97 ? -14.463 -0.920 -20.617 1.00 16.02 97 LEU A O 1
ATOM 699 N N . LEU A 1 98 ? -14.775 -0.475 -18.343 1.00 14.26 98 LEU A N 1
ATOM 700 C CA . LEU A 1 98 ? -14.148 -1.708 -17.844 1.00 13.11 98 LEU A CA 1
ATOM 701 C C . LEU A 1 98 ? -15.257 -2.518 -17.155 1.00 13.40 98 LEU A C 1
ATOM 702 O O . LEU A 1 98 ? -15.917 -1.948 -16.239 1.00 13.72 98 LEU A O 1
ATOM 707 N N . GLY A 1 99 ? -15.552 -3.710 -17.689 1.00 12.44 99 GLY A N 1
ATOM 708 C CA . GLY A 1 99 ? -16.600 -4.592 -17.138 1.00 11.53 99 GLY A CA 1
ATOM 709 C C . GLY A 1 99 ? -15.955 -5.869 -16.617 1.00 12.89 99 GLY A C 1
ATOM 710 O O . GLY A 1 99 ? -15.276 -6.554 -17.393 1.00 11.96 99 GLY A O 1
ATOM 711 N N . TRP A 1 100 ? -16.209 -6.163 -15.348 1.00 12.65 100 TRP A N 1
ATOM 712 C CA . TRP A 1 100 ? -15.833 -7.453 -14.741 1.00 12.73 100 TRP A CA 1
ATOM 713 C C . TRP A 1 100 ? -17.075 -8.350 -14.711 1.00 12.05 100 TRP A C 1
ATOM 714 O O . TRP A 1 100 ? -18.110 -7.943 -14.209 1.00 11.45 100 TRP A O 1
ATOM 725 N N . SER A 1 101 ? -16.960 -9.549 -15.271 1.00 12.82 101 SER A N 1
ATOM 726 C CA . SER A 1 101 ? -17.971 -10.612 -15.097 1.00 11.45 101 SER A CA 1
ATOM 727 C C . SER A 1 101 ? -19.256 -10.104 -15.764 1.00 13.02 101 SER A C 1
ATOM 728 O O . SER A 1 101 ? -19.217 -9.738 -16.952 1.00 12.27 101 SER A O 1
ATOM 731 N N . TYR A 1 102 ? -20.358 -10.058 -15.045 1.00 12.30 102 TYR A N 1
ATOM 732 C CA . TYR A 1 102 ? -21.629 -9.518 -15.570 1.00 13.46 102 TYR A CA 1
ATOM 733 C C . TYR A 1 102 ? -21.467 -8.102 -16.139 1.00 13.39 102 TYR A C 1
ATOM 734 O O . TYR A 1 102 ? -22.253 -7.737 -17.042 1.00 13.06 102 TYR A O 1
ATOM 743 N N . GLY A 1 103 ? -20.534 -7.304 -15.617 1.00 13.48 103 GLY A N 1
ATOM 744 C CA . GLY A 1 103 ? -20.259 -5.945 -16.127 1.00 14.41 103 GLY A CA 1
ATOM 745 C C . GLY A 1 103 ? -20.029 -5.939 -17.635 1.00 13.10 103 GLY A C 1
ATOM 746 O O . GLY A 1 103 ? -20.339 -4.922 -18.317 1.00 14.60 103 GLY A O 1
ATOM 747 N N . GLY A 1 104 ? -19.453 -6.994 -18.177 1.00 13.31 104 GLY A N 1
ATOM 748 C CA . GLY A 1 104 ? -19.252 -7.047 -19.634 1.00 13.38 104 GLY A CA 1
ATOM 749 C C . GLY A 1 104 ? -20.589 -7.044 -20.382 1.00 11.54 104 GLY A C 1
ATOM 750 O O . GLY A 1 104 ? -20.716 -6.386 -21.448 1.00 13.42 104 GLY A O 1
ATOM 751 N N . LEU A 1 105 ? -21.609 -7.688 -19.860 1.00 12.32 105 LEU A N 1
ATOM 752 C CA . LEU A 1 105 ? -22.918 -7.749 -20.541 1.00 13.21 105 LEU A CA 1
ATOM 753 C C . LEU A 1 105 ? -23.580 -6.350 -20.419 1.00 13.74 105 LEU A C 1
ATOM 754 O O . LEU A 1 105 ? -24.254 -5.875 -21.347 1.00 14.23 105 LEU A O 1
ATOM 759 N N . VAL A 1 106 ? -23.434 -5.698 -19.265 1.00 12.92 106 VAL A N 1
ATOM 760 C CA . VAL A 1 106 ? -23.924 -4.305 -19.061 1.00 14.03 106 VAL A CA 1
ATOM 761 C C . VAL A 1 106 ? -23.317 -3.376 -20.143 1.00 13.58 106 VAL A C 1
ATOM 762 O O . VAL A 1 106 ? -24.089 -2.577 -20.744 1.00 13.98 106 VAL A O 1
ATOM 766 N N . ILE A 1 107 ? -22.019 -3.455 -20.350 1.00 15.03 107 ILE A N 1
ATOM 767 C CA . ILE A 1 107 ? -21.283 -2.683 -21.384 1.00 14.91 107 ILE A CA 1
ATOM 768 C C . ILE A 1 107 ? -21.872 -3.016 -22.757 1.00 15.35 107 ILE A C 1
ATOM 769 O O . ILE A 1 107 ? -22.179 -2.064 -23.519 1.00 13.40 107 ILE A O 1
ATOM 774 N N . CYS A 1 108 ? -22.032 -4.296 -23.064 1.00 16.31 108 CYS A N 1
ATOM 775 C CA . CYS A 1 108 ? -22.560 -4.694 -24.394 1.00 16.66 108 CYS A CA 1
ATOM 776 C C . CYS A 1 108 ? -23.995 -4.190 -24.564 1.00 16.37 108 CYS A C 1
ATOM 777 O O . CYS A 1 108 ? -24.341 -3.759 -25.675 1.00 17.84 108 CYS A O 1
ATOM 780 N N . ASP A 1 109 ? -24.837 -4.249 -23.533 1.00 15.94 109 ASP A N 1
ATOM 781 C CA . ASP A 1 109 ? -26.186 -3.643 -23.628 1.00 17.19 109 ASP A CA 1
ATOM 782 C C . ASP A 1 109 ? -26.046 -2.148 -23.983 1.00 16.50 109 ASP A C 1
ATOM 783 O O . ASP A 1 109 ? -26.842 -1.605 -24.870 1.00 18.74 109 ASP A O 1
ATOM 788 N N . TYR A 1 110 ? -25.184 -1.424 -23.283 1.00 15.34 110 TYR A N 1
ATOM 789 C CA . TYR A 1 110 ? -25.005 0.017 -23.519 1.00 17.09 110 TYR A CA 1
ATOM 790 C C . TYR A 1 110 ? -24.522 0.255 -24.958 1.00 18.59 110 TYR A C 1
ATOM 791 O O . TYR A 1 110 ? -25.127 1.131 -25.682 1.00 19.05 110 TYR A O 1
ATOM 800 N N . LEU A 1 111 ? -23.504 -0.475 -25.400 1.00 17.24 111 LEU A N 1
ATOM 801 C CA . LEU A 1 111 ? -22.951 -0.221 -26.751 1.00 16.29 111 LEU A CA 1
ATOM 802 C C . LEU A 1 111 ? -24.019 -0.570 -27.786 1.00 17.46 111 LEU A C 1
ATOM 803 O O . LEU A 1 111 ? -24.052 0.115 -28.823 1.00 18.75 111 LEU A O 1
ATOM 808 N N . ALA A 1 112 ? -24.837 -1.590 -27.569 1.00 17.52 112 ALA A N 1
ATOM 809 C CA . ALA A 1 112 ? -25.843 -2.018 -28.569 1.00 19.54 112 ALA A CA 1
ATOM 810 C C . ALA A 1 112 ? -26.888 -0.896 -28.730 1.00 23.25 112 ALA A C 1
ATOM 811 O O . ALA A 1 112 ? -27.378 -0.733 -29.864 1.00 21.26 112 ALA A O 1
ATOM 813 N N . SER A 1 113 ? -27.237 -0.160 -27.663 1.00 21.72 113 SER A N 1
ATOM 814 C CA . SER A 1 113 ? -28.278 0.897 -27.712 1.00 24.05 113 SER A CA 1
ATOM 815 C C . SER A 1 113 ? -27.632 2.189 -28.172 1.00 25.04 113 SER A C 1
ATOM 816 O O . SER A 1 113 ? -28.281 2.943 -28.870 1.00 24.81 113 SER A O 1
ATOM 819 N N . ASN A 1 114 ? -26.445 2.487 -27.693 1.00 20.53 114 ASN A N 1
ATOM 820 C CA . ASN A 1 114 ? -25.930 3.864 -27.761 1.00 22.46 114 ASN A CA 1
ATOM 821 C C . ASN A 1 114 ? -24.802 4.013 -28.769 1.00 21.63 114 ASN A C 1
ATOM 822 O O . ASN A 1 114 ? -24.438 5.169 -29.090 1.00 24.10 114 ASN A O 1
ATOM 827 N N . GLY A 1 115 ? -24.219 2.916 -29.214 1.00 21.78 115 GLY A N 1
ATOM 828 C CA . GLY A 1 115 ? -23.027 3.010 -30.074 1.00 20.40 115 GLY A CA 1
ATOM 829 C C . GLY A 1 115 ? -21.785 3.395 -29.295 1.00 21.08 115 GLY A C 1
ATOM 830 O O . GLY A 1 115 ? -21.810 3.425 -28.018 1.00 21.03 115 GLY A O 1
ATOM 831 N N . THR A 1 116 ? -20.681 3.661 -30.005 1.00 18.85 116 THR A N 1
ATOM 832 C CA . THR A 1 116 ? -19.347 3.868 -29.408 1.00 20.01 116 THR A CA 1
ATOM 833 C C . THR A 1 116 ? -18.902 5.316 -29.408 1.00 20.41 116 THR A C 1
ATOM 834 O O . THR A 1 116 ? -17.729 5.533 -29.109 1.00 21.91 116 THR A O 1
ATOM 838 N N . SER A 1 117 ? -19.757 6.304 -29.679 1.00 20.08 117 SER A N 1
ATOM 839 C CA . SER A 1 117 ? -19.240 7.677 -29.805 1.00 21.62 117 SER A CA 1
ATOM 840 C C . SER A 1 117 ? -18.608 8.177 -28.498 1.00 21.86 117 SER A C 1
ATOM 841 O O . SER A 1 117 ? -17.693 9.001 -28.614 1.00 23.16 117 SER A O 1
ATOM 844 N N . ALA A 1 118 ? -19.091 7.801 -27.293 1.00 19.00 118 ALA A N 1
ATOM 845 C CA . ALA A 1 118 ? -18.560 8.325 -26.008 1.00 19.08 118 ALA A CA 1
ATOM 846 C C . ALA A 1 118 ? -17.333 7.554 -25.506 1.00 18.48 118 ALA A C 1
ATOM 847 O O . ALA A 1 118 ? -16.724 8.033 -24.535 1.00 17.66 118 ALA A O 1
ATOM 849 N N . VAL A 1 119 ? -16.979 6.431 -26.150 1.00 18.50 119 VAL A N 1
ATOM 850 C CA . VAL A 1 119 ? -15.940 5.519 -25.610 1.00 20.99 119 VAL A CA 1
ATOM 851 C C . VAL A 1 119 ? -14.760 5.489 -26.577 1.00 20.93 119 VAL A C 1
ATOM 852 O O . VAL A 1 119 ? -14.952 5.548 -27.790 1.00 25.14 119 VAL A O 1
ATOM 856 N N . ASP A 1 120 ? -13.559 5.428 -26.057 1.00 19.09 120 ASP A N 1
ATOM 857 C CA . ASP A 1 120 ? -12.360 5.169 -26.881 1.00 18.80 120 ASP A CA 1
ATOM 858 C C . ASP A 1 120 ? -11.859 3.729 -26.698 1.00 20.10 120 ASP A C 1
ATOM 859 O O . ASP A 1 120 ? -10.952 3.361 -27.451 1.00 18.63 120 ASP A O 1
ATOM 864 N N . GLY A 1 121 ? -12.378 2.963 -25.728 1.00 16.84 121 GLY A N 1
ATOM 865 C CA . GLY A 1 121 ? -11.869 1.606 -25.501 1.00 15.75 121 GLY A CA 1
ATOM 866 C C . GLY A 1 121 ? -12.708 0.876 -24.477 1.00 14.18 121 GLY A C 1
ATOM 867 O O . GLY A 1 121 ? -13.461 1.536 -23.749 1.00 14.90 121 GLY A O 1
ATOM 868 N N . VAL A 1 122 ? -12.611 -0.435 -24.496 1.00 14.87 122 VAL A N 1
ATOM 869 C CA . VAL A 1 122 ? -13.377 -1.310 -23.563 1.00 14.85 122 VAL A CA 1
ATOM 870 C C . VAL A 1 122 ? -12.363 -2.285 -22.965 1.00 14.68 122 VAL A C 1
ATOM 871 O O . VAL A 1 122 ? -11.463 -2.745 -23.672 1.00 13.51 122 VAL A O 1
ATOM 875 N N . VAL A 1 123 ? -12.546 -2.622 -21.711 1.00 14.25 123 VAL A N 1
ATOM 876 C CA . VAL A 1 123 ? -11.776 -3.725 -21.045 1.00 13.75 123 VAL A CA 1
ATOM 877 C C . VAL A 1 123 ? -12.794 -4.731 -20.514 1.00 12.98 123 VAL A C 1
ATOM 878 O O . VAL A 1 123 ? -13.681 -4.336 -19.753 1.00 13.33 123 VAL A O 1
ATOM 882 N N . LEU A 1 124 ? -12.675 -5.968 -20.948 1.00 13.64 124 LEU A N 1
ATOM 883 C CA . LEU A 1 124 ? -13.546 -7.083 -20.513 1.00 13.91 124 LEU A CA 1
ATOM 884 C C . LEU A 1 124 ? -12.719 -7.996 -19.619 1.00 13.72 124 LEU A C 1
ATOM 885 O O . LEU A 1 124 ? -11.726 -8.579 -20.091 1.00 15.98 124 LEU A O 1
ATOM 890 N N . VAL A 1 125 ? -13.069 -8.030 -18.341 1.00 13.90 125 VAL A N 1
ATOM 891 C CA . VAL A 1 125 ? -12.232 -8.713 -17.326 1.00 13.11 125 VAL A CA 1
ATOM 892 C C . VAL A 1 125 ? -13.041 -9.929 -16.896 1.00 12.04 125 VAL A C 1
ATOM 893 O O . VAL A 1 125 ? -14.061 -9.704 -16.234 1.00 11.73 125 VAL A O 1
ATOM 897 N N . GLY A 1 126 ? -12.613 -11.144 -17.206 1.00 12.34 126 GLY A N 1
ATOM 898 C CA . GLY A 1 126 ? -13.395 -12.331 -16.813 1.00 11.95 126 GLY A CA 1
ATOM 899 C C . GLY A 1 126 ? -14.852 -12.197 -17.255 1.00 12.38 126 GLY A C 1
ATOM 900 O O . GLY A 1 126 ? -15.728 -12.653 -16.527 1.00 11.81 126 GLY A O 1
ATOM 901 N N . ALA A 1 127 ? -15.130 -11.561 -18.403 1.00 12.96 127 ALA A N 1
ATOM 902 C CA . ALA A 1 127 ? -16.473 -11.012 -18.705 1.00 14.02 127 ALA A CA 1
ATOM 903 C C . ALA A 1 127 ? -17.365 -12.013 -19.451 1.00 14.13 127 ALA A C 1
ATOM 904 O O . ALA A 1 127 ? -16.865 -12.767 -20.278 1.00 14.87 127 ALA A O 1
ATOM 906 N N . ILE A 1 128 ? -18.658 -11.949 -19.193 1.00 13.01 128 ILE A N 1
ATOM 907 C CA . ILE A 1 128 ? -19.653 -12.418 -20.204 1.00 12.79 128 ILE A CA 1
ATOM 908 C C . ILE A 1 128 ? -19.979 -11.222 -21.123 1.00 14.15 128 ILE A C 1
ATOM 909 O O . ILE A 1 128 ? -19.866 -10.043 -20.665 1.00 12.58 128 ILE A O 1
ATOM 914 N N . THR A 1 129 ? -20.365 -11.517 -22.371 1.00 14.82 129 THR A N 1
ATOM 915 C CA . THR A 1 129 ? -20.824 -10.492 -23.330 1.00 15.04 129 THR A CA 1
ATOM 916 C C . THR A 1 129 ? -22.247 -10.796 -23.795 1.00 15.39 129 THR A C 1
ATOM 917 O O . THR A 1 129 ? -22.886 -9.847 -24.326 1.00 15.61 129 THR A O 1
ATOM 921 N N . SER A 1 130 ? -22.738 -12.007 -23.551 1.00 16.31 130 SER A N 1
ATOM 922 C CA . SER A 1 130 ? -24.120 -12.438 -23.896 1.00 16.96 130 SER A CA 1
ATOM 923 C C . SER A 1 130 ? -24.596 -13.300 -22.727 1.00 20.09 130 SER A C 1
ATOM 924 O O . SER A 1 130 ? -23.753 -13.676 -21.859 1.00 16.99 130 SER A O 1
ATOM 927 N N . ILE A 1 131 ? -25.855 -13.671 -22.747 1.00 16.27 131 ILE A N 1
ATOM 928 C CA . ILE A 1 131 ? -26.383 -14.587 -21.725 1.00 17.77 131 ILE A CA 1
ATOM 929 C C . ILE A 1 131 ? -27.524 -15.385 -22.334 1.00 18.68 131 ILE A C 1
ATOM 930 O O . ILE A 1 131 ? -28.340 -14.838 -23.090 1.00 18.96 131 ILE A O 1
ATOM 935 N N . GLY A 1 132 ? -27.569 -16.678 -22.033 1.00 22.51 132 GLY A N 1
ATOM 936 C CA . GLY A 1 132 ? -28.710 -17.480 -22.500 1.00 23.42 132 GLY A CA 1
ATOM 937 C C . GLY A 1 132 ? -28.342 -18.772 -23.220 1.00 26.90 132 GLY A C 1
ATOM 938 O O . GLY A 1 132 ? -27.118 -19.040 -23.337 1.00 23.30 132 GLY A O 1
ATOM 939 N N . GLY A 1 134 ? -27.019 -21.381 -25.315 1.00 24.19 134 GLY A N 1
ATOM 940 C CA . GLY A 1 134 ? -26.063 -21.590 -26.434 1.00 25.28 134 GLY A CA 1
ATOM 941 C C . GLY A 1 134 ? -25.230 -20.358 -26.811 1.00 23.96 134 GLY A C 1
ATOM 942 O O . GLY A 1 134 ? -24.661 -20.259 -27.940 1.00 26.33 134 GLY A O 1
ATOM 943 N N . GLU A 1 135 ? -25.121 -19.389 -25.923 1.00 20.82 135 GLU A N 1
ATOM 944 C CA . GLU A 1 135 ? -24.311 -18.169 -26.168 1.00 19.55 135 GLU A CA 1
ATOM 945 C C . GLU A 1 135 ? -22.864 -18.452 -25.753 1.00 18.38 135 GLU A C 1
ATOM 946 O O . GLU A 1 135 ? -22.608 -18.590 -24.531 1.00 17.79 135 GLU A O 1
ATOM 952 N N . ALA A 1 136 ? -21.921 -18.445 -26.673 1.00 16.96 136 ALA A N 1
ATOM 953 C CA . ALA A 1 136 ? -20.508 -18.730 -26.337 1.00 17.83 136 ALA A CA 1
ATOM 954 C C . ALA A 1 136 ? -19.930 -17.614 -25.451 1.00 17.54 136 ALA A C 1
ATOM 955 O O . ALA A 1 136 ? -19.046 -17.915 -24.644 1.00 17.57 136 ALA A O 1
ATOM 957 N N . GLY A 1 137 ? -20.437 -16.387 -25.562 1.00 15.30 137 GLY A N 1
ATOM 958 C CA . GLY A 1 137 ? -20.001 -15.263 -24.712 1.00 16.35 137 GLY A CA 1
ATOM 959 C C . GLY A 1 137 ? -20.658 -15.262 -23.345 1.00 16.06 137 GLY A C 1
ATOM 960 O O . GLY A 1 137 ? -20.373 -14.349 -22.569 1.00 16.54 137 GLY A O 1
ATOM 961 N N . GLY A 1 138 ? -21.460 -16.274 -23.010 1.00 15.93 138 GLY A N 1
ATOM 962 C CA . GLY A 1 138 ? -22.131 -16.352 -21.703 1.00 16.55 138 GLY A CA 1
ATOM 963 C C . GLY A 1 138 ? -21.794 -17.638 -20.997 1.00 16.41 138 GLY A C 1
ATOM 964 O O . GLY A 1 138 ? -22.503 -17.991 -20.052 1.00 16.66 138 GLY A O 1
ATOM 965 N N . LYS A 1 139 ? -20.720 -18.300 -21.405 1.00 16.42 139 LYS A N 1
ATOM 966 C CA . LYS A 1 139 ? -20.431 -19.656 -20.930 1.00 17.62 139 LYS A CA 1
ATOM 967 C C . LYS A 1 139 ? -19.973 -19.613 -19.463 1.00 16.48 139 LYS A C 1
ATOM 968 O O . LYS A 1 139 ? -18.892 -19.095 -19.169 1.00 17.15 139 LYS A O 1
ATOM 974 N N . VAL A 1 140 ? -20.769 -20.233 -18.613 1.00 18.86 140 VAL A N 1
ATOM 975 C CA . VAL A 1 140 ? -20.566 -20.358 -17.140 1.00 20.82 140 VAL A CA 1
ATOM 976 C C . VAL A 1 140 ? -19.399 -21.312 -16.871 1.00 17.07 140 VAL A C 1
ATOM 977 O O . VAL A 1 140 ? -19.298 -22.357 -17.530 1.00 18.55 140 VAL A O 1
ATOM 981 N N . GLY A 1 141 ? -18.612 -21.064 -15.821 1.00 15.52 141 GLY A N 1
ATOM 982 C CA . GLY A 1 141 ? -17.582 -21.995 -15.331 1.00 15.44 141 GLY A CA 1
ATOM 983 C C . GLY A 1 141 ? -18.189 -22.980 -14.335 1.00 15.59 141 GLY A C 1
ATOM 984 O O . GLY A 1 141 ? -19.367 -22.778 -13.894 1.00 15.27 141 GLY A O 1
ATOM 985 N N . ALA A 1 142 ? -17.404 -23.932 -13.845 1.00 14.88 142 ALA A N 1
ATOM 986 C CA . ALA A 1 142 ? -17.947 -25.026 -13.028 1.00 15.21 142 ALA A CA 1
ATOM 987 C C . ALA A 1 142 ? -18.416 -24.523 -11.659 1.00 14.46 142 ALA A C 1
ATOM 988 O O . ALA A 1 142 ? -19.338 -25.129 -11.123 1.00 15.66 142 ALA A O 1
ATOM 990 N N . ALA A 1 143 ? -17.775 -23.521 -11.058 1.00 13.38 143 ALA A N 1
ATOM 991 C CA . ALA A 1 143 ? -18.205 -23.049 -9.709 1.00 13.98 143 ALA A CA 1
ATOM 992 C C . ALA A 1 143 ? -19.550 -22.364 -9.823 1.00 15.23 143 ALA A C 1
ATOM 993 O O . ALA A 1 143 ? -20.387 -22.564 -8.916 1.00 15.40 143 ALA A O 1
ATOM 995 N N . MET A 1 144 ? -19.760 -21.581 -10.882 1.00 14.95 144 MET A N 1
ATOM 996 C CA . MET A 1 144 ? -21.060 -20.870 -11.028 1.00 15.82 144 MET A CA 1
ATOM 997 C C . MET A 1 144 ? -22.146 -21.894 -11.372 1.00 17.29 144 MET A C 1
ATOM 998 O O . MET A 1 144 ? -23.293 -21.716 -10.888 1.00 16.19 144 MET A O 1
ATOM 1003 N N . ARG A 1 145 ? -21.811 -22.908 -12.184 1.00 16.60 145 ARG A N 1
ATOM 1004 C CA . ARG A 1 145 ? -22.825 -23.921 -12.595 1.00 20.34 145 ARG A CA 1
ATOM 1005 C C . ARG A 1 145 ? -23.299 -24.635 -11.325 1.00 17.43 145 ARG A C 1
ATOM 1006 O O . ARG A 1 145 ? -24.545 -24.778 -11.140 1.00 18.36 145 ARG A O 1
ATOM 1014 N N . ALA A 1 146 ? -22.397 -24.963 -10.407 1.00 17.97 146 ALA A N 1
ATOM 1015 C CA . ALA A 1 146 ? -22.740 -25.687 -9.158 1.00 20.00 146 ALA A CA 1
ATOM 1016 C C . ALA A 1 146 ? -23.614 -24.805 -8.247 1.00 21.17 146 ALA A C 1
ATOM 1017 O O . ALA A 1 146 ? -24.452 -25.343 -7.484 1.00 17.33 146 ALA A O 1
ATOM 1019 N N . ALA A 1 147 ? -23.440 -23.480 -8.295 1.00 16.61 147 ALA A N 1
ATOM 1020 C CA . ALA A 1 147 ? -24.109 -22.543 -7.348 1.00 17.38 147 ALA A CA 1
ATOM 1021 C C . ALA A 1 147 ? -25.560 -22.206 -7.743 1.00 17.90 147 ALA A C 1
ATOM 1022 O O . ALA A 1 147 ? -26.290 -21.684 -6.870 1.00 18.31 147 ALA A O 1
ATOM 1024 N N . ILE A 1 148 ? -25.926 -22.476 -8.987 1.00 17.30 148 ILE A N 1
ATOM 1025 C CA . ILE A 1 148 ? -27.306 -22.206 -9.465 1.00 18.97 148 ILE A CA 1
ATOM 1026 C C . ILE A 1 148 ? -28.137 -23.459 -9.212 1.00 19.50 148 ILE A C 1
ATOM 1027 O O . ILE A 1 148 ? -27.730 -24.546 -9.688 1.00 20.97 148 ILE A O 1
ATOM 1032 N N . PRO A 1 149 ? -29.297 -23.375 -8.513 1.00 17.29 149 PRO A N 1
ATOM 1033 C CA . PRO A 1 149 ? -29.882 -22.142 -7.968 1.00 16.57 149 PRO A CA 1
ATOM 1034 C C . PRO A 1 149 ? -29.699 -21.866 -6.460 1.00 14.37 149 PRO A C 1
ATOM 1035 O O . PRO A 1 149 ? -30.312 -20.896 -5.933 1.00 15.16 149 PRO A O 1
ATOM 1039 N N . GLY A 1 150 ? -28.870 -22.659 -5.786 1.00 12.60 150 GLY A N 1
ATOM 1040 C CA . GLY A 1 150 ? -28.643 -22.520 -4.356 1.00 14.24 150 GLY A CA 1
ATOM 1041 C C . GLY A 1 150 ? -28.247 -21.110 -3.958 1.00 13.60 150 GLY A C 1
ATOM 1042 O O . GLY A 1 150 ? -28.689 -20.577 -2.909 1.00 13.47 150 GLY A O 1
ATOM 1043 N N . ALA A 1 151 ? -27.408 -20.483 -4.762 1.00 12.17 151 ALA A N 1
ATOM 1044 C CA . ALA A 1 151 ? -26.864 -19.147 -4.407 1.00 14.46 151 ALA A CA 1
ATOM 1045 C C . ALA A 1 151 ? -27.937 -18.064 -4.566 1.00 15.11 151 ALA A C 1
ATOM 1046 O O . ALA A 1 151 ? -27.723 -16.954 -4.075 1.00 14.01 151 ALA A O 1
ATOM 1048 N N . MET A 1 152 ? -29.086 -18.337 -5.202 1.00 16.37 152 MET A N 1
ATOM 1049 C CA . MET A 1 152 ? -30.169 -17.345 -5.276 1.00 18.32 152 MET A CA 1
ATOM 1050 C C . MET A 1 152 ? -31.268 -17.647 -4.265 1.00 15.80 152 MET A C 1
ATOM 1051 O O . MET A 1 152 ? -32.295 -16.982 -4.336 1.00 15.12 152 MET A O 1
ATOM 1056 N N . SER A 1 153 ? -31.032 -18.564 -3.352 1.00 14.01 153 SER A N 1
ATOM 1057 C CA . SER A 1 153 ? -32.090 -18.997 -2.424 1.00 14.50 153 SER A CA 1
ATOM 1058 C C . SER A 1 153 ? -32.384 -17.844 -1.445 1.00 14.55 153 SER A C 1
ATOM 1059 O O . SER A 1 153 ? -31.416 -17.184 -0.954 1.00 14.61 153 SER A O 1
ATOM 1062 N N . GLU A 1 154 ? -33.651 -17.674 -1.102 1.00 13.98 154 GLU A N 1
ATOM 1063 C CA . GLU A 1 154 ? -34.064 -16.813 0.035 1.00 16.44 154 GLU A CA 1
ATOM 1064 C C . GLU A 1 154 ? -33.632 -17.446 1.357 1.00 15.39 154 GLU A C 1
ATOM 1065 O O . GLU A 1 154 ? -33.517 -16.724 2.329 1.00 15.50 154 GLU A O 1
ATOM 1071 N N . GLU A 1 155 ? -33.554 -18.783 1.443 1.00 13.49 155 GLU A N 1
ATOM 1072 C CA . GLU A 1 155 ? -33.256 -19.475 2.713 1.00 13.03 155 GLU A CA 1
ATOM 1073 C C . GLU A 1 155 ? -31.785 -19.290 3.051 1.00 13.60 155 GLU A C 1
ATOM 1074 O O . GLU A 1 155 ? -30.903 -19.628 2.238 1.00 12.09 155 GLU A O 1
ATOM 1080 N N . PRO A 1 156 ? -31.459 -18.652 4.189 1.00 13.75 156 PRO A N 1
ATOM 1081 C CA . PRO A 1 156 ? -30.099 -18.189 4.392 1.00 13.94 156 PRO A CA 1
ATOM 1082 C C . PRO A 1 156 ? -29.049 -19.300 4.546 1.00 12.48 156 PRO A C 1
ATOM 1083 O O . PRO A 1 156 ? -27.948 -19.131 4.077 1.00 12.45 156 PRO A O 1
ATOM 1087 N N . ARG A 1 157 ? -29.375 -20.445 5.152 1.00 11.93 157 ARG A N 1
ATOM 1088 C CA . ARG A 1 157 ? -28.352 -21.501 5.290 1.00 14.22 157 ARG A CA 1
ATOM 1089 C C . ARG A 1 157 ? -27.928 -21.997 3.919 1.00 12.66 157 ARG A C 1
ATOM 1090 O O . ARG A 1 157 ? -26.686 -22.184 3.656 1.00 12.72 157 ARG A O 1
ATOM 1098 N N . GLU A 1 158 ? -28.900 -22.288 3.057 1.00 12.08 158 GLU A N 1
ATOM 1099 C CA . GLU A 1 158 ? -28.627 -22.696 1.653 1.00 12.10 158 GLU A CA 1
ATOM 1100 C C . GLU A 1 158 ? -27.825 -21.599 0.925 1.00 12.59 158 GLU A C 1
ATOM 1101 O O . GLU A 1 158 ? -26.807 -21.944 0.330 1.00 12.07 158 GLU A O 1
ATOM 1107 N N . ALA A 1 159 ? -28.243 -20.341 0.974 1.00 12.52 159 ALA A N 1
ATOM 1108 C CA . ALA A 1 159 ? -27.532 -19.296 0.199 1.00 12.55 159 ALA A CA 1
ATOM 1109 C C . ALA A 1 159 ? -26.102 -19.119 0.751 1.00 12.56 159 ALA A C 1
ATOM 1110 O O . ALA A 1 159 ? -25.136 -18.947 -0.070 1.00 12.70 159 ALA A O 1
ATOM 1112 N N . ILE A 1 160 ? -25.930 -19.107 2.066 1.00 11.41 160 ILE A N 1
ATOM 1113 C CA . ILE A 1 160 ? -24.579 -18.940 2.674 1.00 12.27 160 ILE A CA 1
ATOM 1114 C C . ILE A 1 160 ? -23.681 -20.095 2.194 1.00 12.19 160 ILE A C 1
ATOM 1115 O O . ILE A 1 160 ? -22.534 -19.866 1.824 1.00 12.77 160 ILE A O 1
ATOM 1120 N N . ARG A 1 161 ? -24.185 -21.326 2.229 1.00 13.24 161 ARG A N 1
ATOM 1121 C CA . ARG A 1 161 ? -23.372 -22.477 1.766 1.00 15.27 161 ARG A CA 1
ATOM 1122 C C . ARG A 1 161 ? -23.017 -22.284 0.289 1.00 17.48 161 ARG A C 1
ATOM 1123 O O . ARG A 1 161 ? -21.864 -22.663 -0.128 1.00 20.81 161 ARG A O 1
ATOM 1131 N N . ALA A 1 162 ? -24.007 -22.000 -0.584 1.00 13.18 162 ALA A N 1
ATOM 1132 C CA . ALA A 1 162 ? -23.809 -22.014 -2.033 1.00 12.86 162 ALA A CA 1
ATOM 1133 C C . ALA A 1 162 ? -22.874 -20.865 -2.402 1.00 12.80 162 ALA A C 1
ATOM 1134 O O . ALA A 1 162 ? -21.974 -21.074 -3.248 1.00 12.07 162 ALA A O 1
ATOM 1136 N N . LEU A 1 163 ? -23.097 -19.683 -1.823 1.00 12.40 163 LEU A N 1
ATOM 1137 C CA . LEU A 1 163 ? -22.183 -18.551 -2.138 1.00 12.06 163 LEU A CA 1
ATOM 1138 C C . LEU A 1 163 ? -20.800 -18.879 -1.549 1.00 14.52 163 LEU A C 1
ATOM 1139 O O . LEU A 1 163 ? -19.791 -18.588 -2.202 1.00 12.11 163 LEU A O 1
ATOM 1144 N N . GLY A 1 164 ? -20.729 -19.441 -0.330 1.00 13.88 164 GLY A N 1
ATOM 1145 C CA . GLY A 1 164 ? -19.444 -19.736 0.313 1.00 13.09 164 GLY A CA 1
ATOM 1146 C C . GLY A 1 164 ? -18.655 -20.788 -0.466 1.00 15.18 164 GLY A C 1
ATOM 1147 O O . GLY A 1 164 ? -17.417 -20.750 -0.444 1.00 14.82 164 GLY A O 1
ATOM 1148 N N . ALA A 1 165 ? -19.332 -21.665 -1.197 1.00 13.90 165 ALA A N 1
ATOM 1149 C CA . ALA A 1 165 ? -18.700 -22.770 -1.950 1.00 14.52 165 ALA A CA 1
ATOM 1150 C C . ALA A 1 165 ? -17.903 -22.227 -3.138 1.00 14.97 165 ALA A C 1
ATOM 1151 O O . ALA A 1 165 ? -17.071 -23.000 -3.693 1.00 15.33 165 ALA A O 1
ATOM 1153 N N . PHE A 1 166 ? -18.065 -20.958 -3.523 1.00 12.24 166 PHE A N 1
ATOM 1154 C CA . PHE A 1 166 ? -17.168 -20.361 -4.554 1.00 13.04 166 PHE A CA 1
ATOM 1155 C C . PHE A 1 166 ? -15.727 -20.346 -4.029 1.00 13.43 166 PHE A C 1
ATOM 1156 O O . PHE A 1 166 ? -14.784 -20.176 -4.816 1.00 13.61 166 PHE A O 1
ATOM 1164 N N . GLY A 1 167 ? -15.552 -20.387 -2.705 1.00 14.59 167 GLY A N 1
ATOM 1165 C CA . GLY A 1 167 ? -14.235 -20.512 -2.072 1.00 14.55 167 GLY A CA 1
ATOM 1166 C C . GLY A 1 167 ? -13.317 -19.391 -2.482 1.00 14.49 167 GLY A C 1
ATOM 1167 O O . GLY A 1 167 ? -13.675 -18.246 -2.210 1.00 15.42 167 GLY A O 1
ATOM 1168 N N . ASN A 1 168 ? -12.204 -19.720 -3.131 1.00 13.20 168 ASN A N 1
ATOM 1169 C CA . ASN A 1 168 ? -11.167 -18.730 -3.514 1.00 13.75 168 ASN A CA 1
ATOM 1170 C C . ASN A 1 168 ? -11.400 -18.220 -4.936 1.00 12.37 168 ASN A C 1
ATOM 1171 O O . ASN A 1 168 ? -10.409 -17.655 -5.549 1.00 12.37 168 ASN A O 1
ATOM 1176 N N . ALA A 1 169 ? -12.555 -18.480 -5.555 1.00 11.47 169 ALA A N 1
ATOM 1177 C CA . ALA A 1 169 ? -12.766 -18.104 -6.978 1.00 14.16 169 ALA A CA 1
ATOM 1178 C C . ALA A 1 169 ? -12.459 -16.624 -7.240 1.00 12.80 169 ALA A C 1
ATOM 1179 O O . ALA A 1 169 ? -12.002 -16.298 -8.366 1.00 14.42 169 ALA A O 1
ATOM 1181 N N . LEU A 1 170 ? -12.810 -15.728 -6.329 1.00 12.65 170 LEU A N 1
ATOM 1182 C CA . LEU A 1 170 ? -12.660 -14.265 -6.566 1.00 12.94 170 LEU A CA 1
ATOM 1183 C C . LEU A 1 170 ? -11.314 -13.723 -6.089 1.00 13.51 170 LEU A C 1
ATOM 1184 O O . LEU A 1 170 ? -11.009 -12.598 -6.448 1.00 12.97 170 LEU A O 1
ATOM 1189 N N . THR A 1 171 ? -10.530 -14.460 -5.314 1.00 12.76 171 THR A N 1
ATOM 1190 C CA . THR A 1 171 ? -9.310 -13.914 -4.706 1.00 14.55 171 THR A CA 1
ATOM 1191 C C . THR A 1 171 ? -8.055 -14.642 -5.177 1.00 14.16 171 THR A C 1
ATOM 1192 O O . THR A 1 171 ? -6.979 -14.092 -4.994 1.00 14.94 171 THR A O 1
ATOM 1196 N N . GLY A 1 172 ? -8.194 -15.903 -5.557 1.00 13.36 172 GLY A N 1
ATOM 1197 C CA . GLY A 1 172 ? -7.079 -16.851 -5.542 1.00 13.78 172 GLY A CA 1
ATOM 1198 C C . GLY A 1 172 ? -6.659 -17.152 -4.107 1.00 12.92 172 GLY A C 1
ATOM 1199 O O . GLY A 1 172 ? -7.389 -16.842 -3.168 1.00 12.20 172 GLY A O 1
ATOM 1200 N N . PRO A 1 173 ? -5.475 -17.791 -3.908 1.00 14.72 173 PRO A N 1
ATOM 1201 C CA . PRO A 1 173 ? -5.005 -18.133 -2.567 1.00 17.15 173 PRO A CA 1
ATOM 1202 C C . PRO A 1 173 ? -5.066 -16.880 -1.680 1.00 16.00 173 PRO A C 1
ATOM 1203 O O . PRO A 1 173 ? -4.541 -15.846 -2.064 1.00 16.65 173 PRO A O 1
ATOM 1207 N N . PRO A 1 174 ? -5.791 -16.901 -0.541 1.00 15.16 174 PRO A N 1
ATOM 1208 C CA . PRO A 1 174 ? -6.173 -15.684 0.148 1.00 16.57 174 PRO A CA 1
ATOM 1209 C C . PRO A 1 174 ? -5.175 -15.190 1.198 1.00 15.75 174 PRO A C 1
ATOM 1210 O O . PRO A 1 174 ? -5.504 -14.251 1.880 1.00 15.07 174 PRO A O 1
ATOM 1214 N N . GLU A 1 175 ? -3.982 -15.776 1.255 1.00 18.08 175 GLU A N 1
ATOM 1215 C CA . GLU A 1 175 ? -2.941 -15.320 2.211 1.00 20.33 175 GLU A CA 1
ATOM 1216 C C . GLU A 1 175 ? -2.721 -13.812 2.038 1.00 19.49 175 GLU A C 1
ATOM 1217 O O . GLU A 1 175 ? -2.447 -13.399 0.922 1.00 18.03 175 GLU A O 1
ATOM 1223 N N . GLY A 1 176 ? -2.839 -13.050 3.130 1.00 18.27 176 GLY A N 1
ATOM 1224 C CA . GLY A 1 176 ? -2.606 -11.589 3.073 1.00 18.68 176 GLY A CA 1
ATOM 1225 C C . GLY A 1 176 ? -3.759 -10.811 2.441 1.00 18.73 176 GLY A C 1
ATOM 1226 O O . GLY A 1 176 ? -3.595 -9.591 2.219 1.00 21.71 176 GLY A O 1
ATOM 1227 N N . LYS A 1 177 ? -4.853 -11.477 2.051 1.00 15.73 177 LYS A N 1
ATOM 1228 C CA . LYS A 1 177 ? -6.029 -10.882 1.353 1.00 15.00 177 LYS A CA 1
ATOM 1229 C C . LYS A 1 177 ? -7.333 -11.254 2.066 1.00 13.91 177 LYS A C 1
ATOM 1230 O O . LYS A 1 177 ? -8.363 -11.291 1.416 1.00 14.43 177 LYS A O 1
ATOM 1236 N N . GLY A 1 178 ? -7.248 -11.619 3.330 1.00 14.18 178 GLY A N 1
ATOM 1237 C CA . GLY A 1 178 ? -8.384 -12.170 4.103 1.00 14.97 178 GLY A CA 1
ATOM 1238 C C . GLY A 1 178 ? -9.544 -11.172 4.214 1.00 15.10 178 GLY A C 1
ATOM 1239 O O . GLY A 1 178 ? -10.719 -11.572 4.054 1.00 14.67 178 GLY A O 1
ATOM 1240 N N . ALA A 1 179 ? -9.249 -9.897 4.386 1.00 13.07 179 ALA A N 1
ATOM 1241 C CA . ALA A 1 179 ? -10.296 -8.872 4.480 1.00 15.37 179 ALA A CA 1
ATOM 1242 C C . ALA A 1 179 ? -11.013 -8.795 3.122 1.00 13.26 179 ALA A C 1
ATOM 1243 O O . ALA A 1 179 ? -12.229 -8.654 3.103 1.00 13.24 179 ALA A O 1
ATOM 1245 N N . GLN A 1 180 ? -10.283 -8.829 2.014 1.00 13.98 180 GLN A N 1
ATOM 1246 C CA . GLN A 1 180 ? -10.923 -8.832 0.680 1.00 14.76 180 GLN A CA 1
ATOM 1247 C C . GLN A 1 180 ? -11.775 -10.068 0.484 1.00 13.83 180 GLN A C 1
ATOM 1248 O O . GLN A 1 180 ? -12.872 -9.933 -0.025 1.00 12.46 180 GLN A O 1
ATOM 1254 N N . SER A 1 181 ? -11.293 -11.248 0.869 1.00 13.17 181 SER A N 1
ATOM 1255 C CA . SER A 1 181 ? -12.060 -12.500 0.765 1.00 12.59 181 SER A CA 1
ATOM 1256 C C . SER A 1 181 ? -13.397 -12.342 1.498 1.00 12.53 181 SER A C 1
ATOM 1257 O O . SER A 1 181 ? -14.460 -12.577 0.910 1.00 12.38 181 SER A O 1
ATOM 1260 N N . GLN A 1 182 ? -13.340 -11.828 2.724 1.00 12.00 182 GLN A N 1
ATOM 1261 C CA . GLN A 1 182 ? -14.554 -11.620 3.551 1.00 10.99 182 GLN A CA 1
ATOM 1262 C C . GLN A 1 182 ? -15.504 -10.626 2.858 1.00 11.05 182 GLN A C 1
ATOM 1263 O O . GLN A 1 182 ? -16.699 -10.885 2.831 1.00 11.78 182 GLN A O 1
ATOM 1269 N N . ALA A 1 183 ? -14.968 -9.486 2.420 1.00 11.78 183 ALA A N 1
ATOM 1270 C CA . ALA A 1 183 ? -15.766 -8.405 1.828 1.00 12.18 183 ALA A CA 1
ATOM 1271 C C . ALA A 1 183 ? -16.432 -8.902 0.550 1.00 12.78 183 ALA A C 1
ATOM 1272 O O . ALA A 1 183 ? -17.533 -8.457 0.268 1.00 11.20 183 ALA A O 1
ATOM 1274 N N . LEU A 1 184 ? -15.736 -9.676 -0.289 1.00 12.08 184 LEU A N 1
ATOM 1275 C CA . LEU A 1 184 ? -16.366 -10.110 -1.567 1.00 12.20 184 LEU A CA 1
ATOM 1276 C C . LEU A 1 184 ? -17.492 -11.104 -1.264 1.00 12.37 184 LEU A C 1
ATOM 1277 O O . LEU A 1 18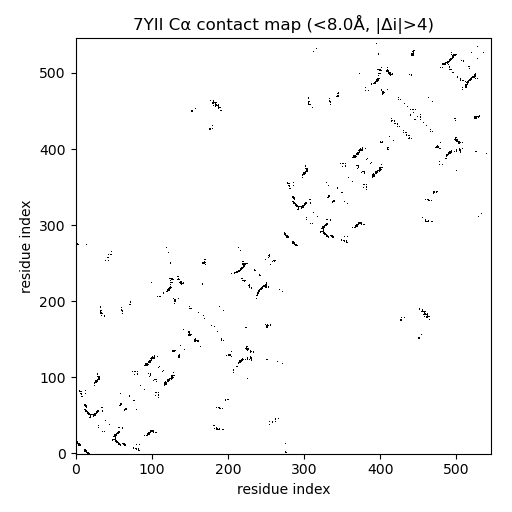4 ? -18.611 -10.990 -1.860 1.00 12.43 184 LEU A O 1
ATOM 1282 N N . PHE A 1 185 ? -17.297 -11.978 -0.285 1.00 11.07 185 PHE A N 1
ATOM 1283 C CA . PHE A 1 185 ? -18.342 -12.935 0.116 1.00 10.77 185 PHE A CA 1
ATOM 1284 C C . PHE A 1 185 ? -19.518 -12.112 0.669 1.00 10.89 185 PHE A C 1
ATOM 1285 O O . PHE A 1 185 ? -20.709 -12.346 0.314 1.00 11.26 185 PHE A O 1
ATOM 1293 N N . GLY A 1 186 ? -19.200 -11.142 1.510 1.00 12.13 186 GLY A N 1
ATOM 1294 C CA . GLY A 1 186 ? -20.230 -10.334 2.169 1.00 10.98 186 GLY A CA 1
ATOM 1295 C C . GLY A 1 186 ? -21.077 -9.571 1.172 1.00 11.27 186 GLY A C 1
ATOM 1296 O O . GLY A 1 186 ? -22.318 -9.532 1.343 1.00 10.87 186 GLY A O 1
ATOM 1297 N N . ALA A 1 187 ? -20.449 -8.953 0.171 1.00 10.25 187 ALA A N 1
ATOM 1298 C CA . ALA A 1 187 ? -21.163 -8.159 -0.852 1.00 11.73 187 ALA A CA 1
ATOM 1299 C C . ALA A 1 187 ? -22.207 -9.065 -1.536 1.00 11.45 187 ALA A C 1
ATOM 1300 O O . ALA A 1 187 ? -23.319 -8.611 -1.766 1.00 12.75 187 ALA A O 1
ATOM 1302 N N . SER A 1 188 ? -21.883 -10.318 -1.803 1.00 11.01 188 SER A N 1
ATOM 1303 C CA . SER A 1 188 ? -22.805 -11.253 -2.498 1.00 10.75 188 SER A CA 1
ATOM 1304 C C . SER A 1 188 ? -24.037 -11.501 -1.638 1.00 11.01 188 SER A C 1
ATOM 1305 O O . SER A 1 188 ? -25.170 -11.493 -2.182 1.00 10.76 188 SER A O 1
ATOM 1308 N N . LEU A 1 189 ? -23.842 -11.626 -0.337 1.00 11.41 189 LEU A N 1
ATOM 1309 C CA . LEU A 1 189 ? -24.950 -11.874 0.614 1.00 11.01 189 LEU A CA 1
ATOM 1310 C C . LEU A 1 189 ? -25.808 -10.630 0.798 1.00 12.46 189 LEU A C 1
ATOM 1311 O O . LEU A 1 189 ? -27.017 -10.798 1.012 1.00 12.20 189 LEU A O 1
ATOM 1316 N N . THR A 1 190 ? -25.227 -9.451 0.692 1.00 12.00 190 THR A N 1
ATOM 1317 C CA . THR A 1 190 ? -26.008 -8.179 0.790 1.00 12.50 190 THR A CA 1
ATOM 1318 C C . THR A 1 190 ? -26.865 -7.939 -0.444 1.00 13.99 190 THR A C 1
ATOM 1319 O O . THR A 1 190 ? -27.831 -7.161 -0.347 1.00 13.97 190 THR A O 1
ATOM 1323 N N . THR A 1 191 ? -26.513 -8.539 -1.564 1.00 12.29 191 THR A N 1
ATOM 1324 C CA . THR A 1 191 ? -27.314 -8.439 -2.809 1.00 12.55 191 THR A CA 1
ATOM 1325 C C . THR A 1 191 ? -28.574 -9.272 -2.593 1.00 13.84 191 THR A C 1
ATOM 1326 O O . THR A 1 191 ? -28.432 -10.460 -2.289 1.00 11.63 191 THR A O 1
ATOM 1330 N N . PRO A 1 192 ? -29.793 -8.710 -2.763 1.00 13.32 192 PRO A N 1
ATOM 1331 C CA . PRO A 1 192 ? -31.015 -9.486 -2.488 1.00 13.95 192 PRO A CA 1
ATOM 1332 C C . PRO A 1 192 ? -31.057 -10.756 -3.330 1.00 13.84 192 PRO A C 1
ATOM 1333 O O . PRO A 1 192 ? -30.712 -10.731 -4.515 1.00 13.35 192 PRO A O 1
ATOM 1337 N N . PRO A 1 193 ? -31.479 -11.907 -2.763 1.00 13.94 193 PRO A N 1
ATOM 1338 C CA . PRO A 1 193 ? -31.657 -13.131 -3.544 1.00 13.63 193 PRO A CA 1
ATOM 1339 C C . PRO A 1 193 ? -32.483 -12.927 -4.828 1.00 13.54 193 PRO A C 1
ATOM 1340 O O . PRO A 1 193 ? -32.114 -13.426 -5.913 1.00 13.32 193 PRO A O 1
ATOM 1344 N N . ARG A 1 194 ? -33.502 -12.081 -4.757 1.00 14.02 194 ARG A N 1
ATOM 1345 C CA . ARG A 1 194 ? -34.404 -11.878 -5.927 1.00 16.09 194 ARG A CA 1
ATOM 1346 C C . ARG A 1 194 ? -33.630 -11.173 -7.032 1.00 15.59 194 ARG A C 1
ATOM 1347 O O . ARG A 1 194 ? -33.906 -11.443 -8.221 1.00 16.76 194 ARG A O 1
ATOM 1355 N N . VAL A 1 195 ? -32.696 -10.297 -6.668 1.00 13.17 195 VAL A N 1
ATOM 1356 C CA . VAL A 1 195 ? -31.786 -9.643 -7.653 1.00 13.47 195 VAL A CA 1
ATOM 1357 C C . VAL A 1 195 ? -30.789 -10.661 -8.216 1.00 13.17 195 VAL A C 1
ATOM 1358 O O . VAL A 1 195 ? -30.550 -10.672 -9.432 1.00 13.88 195 VAL A O 1
ATOM 1362 N N . ARG A 1 196 ? -30.181 -11.501 -7.358 1.00 12.34 196 ARG A N 1
ATOM 1363 C CA . ARG A 1 196 ? -29.246 -12.497 -7.856 1.00 12.30 196 ARG A CA 1
ATOM 1364 C C . ARG A 1 196 ? -29.979 -13.344 -8.906 1.00 13.65 196 ARG A C 1
ATOM 1365 O O . ARG A 1 196 ? -29.376 -13.663 -9.949 1.00 13.70 196 ARG A O 1
ATOM 1373 N N . ALA A 1 197 ? -31.238 -13.709 -8.641 1.00 12.98 197 ALA A N 1
ATOM 1374 C CA . ALA A 1 197 ? -32.018 -14.537 -9.607 1.00 14.28 197 ALA A CA 1
ATOM 1375 C C . ALA A 1 197 ? -32.368 -13.731 -10.863 1.00 14.42 197 ALA A C 1
ATOM 1376 O O . ALA A 1 197 ? -32.250 -14.271 -11.993 1.00 16.26 197 ALA A O 1
ATOM 1378 N N . ALA A 1 198 ? -32.820 -12.486 -10.716 1.00 14.36 198 ALA A N 1
ATOM 1379 C CA . ALA A 1 198 ? -33.364 -11.718 -11.843 1.00 16.22 198 ALA A CA 1
ATOM 1380 C C . ALA A 1 198 ? -32.251 -11.450 -12.869 1.00 16.31 198 ALA A C 1
ATOM 1381 O O . ALA A 1 198 ? -32.533 -11.428 -14.088 1.00 15.29 198 ALA A O 1
ATOM 1383 N N . LEU A 1 199 ? -30.998 -11.307 -12.422 1.00 14.71 199 LEU A N 1
ATOM 1384 C CA . LEU A 1 199 ? -29.883 -10.993 -13.350 1.00 15.18 199 LEU A CA 1
ATOM 1385 C C . LEU A 1 199 ? -29.723 -12.125 -14.360 1.00 14.65 199 LEU A C 1
ATOM 1386 O O . LEU A 1 199 ? -29.220 -11.864 -15.484 1.00 15.85 199 LEU A O 1
ATOM 1391 N N . PHE A 1 200 ? -30.030 -13.352 -13.974 1.00 17.27 200 PHE A N 1
ATOM 1392 C CA . PHE A 1 200 ? -29.803 -14.533 -14.843 1.00 16.58 200 PHE A CA 1
ATOM 1393 C C . PHE A 1 200 ? -31.090 -14.946 -15.561 1.00 17.53 200 PHE A C 1
ATOM 1394 O O . PHE A 1 200 ? -30.965 -15.800 -16.450 1.00 17.77 200 PHE A O 1
ATOM 1402 N N . ASN A 1 201 ? -32.233 -14.380 -15.198 1.00 18.80 201 ASN A N 1
ATOM 1403 C CA . ASN A 1 201 ? -33.548 -14.761 -15.789 1.00 19.78 201 ASN A CA 1
ATOM 1404 C C . ASN A 1 201 ? -33.776 -13.912 -17.022 1.00 19.02 201 ASN A C 1
ATOM 1405 O O . ASN A 1 201 ? -34.676 -13.065 -17.052 1.00 18.95 201 ASN A O 1
ATOM 1410 N N . ARG A 1 202 ? -32.932 -14.088 -18.038 1.00 19.00 202 ARG A N 1
ATOM 1411 C CA . ARG A 1 202 ? -32.974 -13.208 -19.209 1.00 17.92 202 ARG A CA 1
ATOM 1412 C C . ARG A 1 202 ? -32.163 -13.836 -20.335 1.00 19.34 202 ARG A C 1
ATOM 1413 O O . ARG A 1 202 ? -31.391 -14.788 -20.115 1.00 18.34 202 ARG A O 1
ATOM 1421 N N . SER A 1 203 ? -32.274 -13.283 -21.510 1.00 19.16 203 SER A N 1
ATOM 1422 C CA . SER A 1 203 ? -31.413 -13.704 -22.619 1.00 20.21 203 SER A CA 1
ATOM 1423 C C . SER A 1 203 ? -31.001 -12.454 -23.373 1.00 18.74 203 SER A C 1
ATOM 1424 O O . SER A 1 203 ? -31.812 -11.542 -23.550 1.00 18.59 203 SER A O 1
ATOM 1427 N N . ALA A 1 204 ? -29.749 -12.407 -23.802 1.00 17.90 204 ALA A N 1
ATOM 1428 C CA . ALA A 1 204 ? -29.239 -11.302 -24.628 1.00 18.74 204 ALA A CA 1
ATOM 1429 C C . ALA A 1 204 ? -28.166 -11.862 -25.542 1.00 20.11 204 ALA A C 1
ATOM 1430 O O . ALA A 1 204 ? -27.292 -12.671 -25.093 1.00 20.69 204 ALA A O 1
ATOM 1432 N N . SER A 1 205 ? -28.226 -11.472 -26.804 1.00 20.93 205 SER A N 1
ATOM 1433 C CA . SER A 1 205 ? -27.319 -12.040 -27.811 1.00 20.55 205 SER A CA 1
ATOM 1434 C C . SER A 1 205 ? -26.527 -10.884 -28.419 1.00 21.93 205 SER A C 1
ATOM 1435 O O . SER A 1 205 ? -27.123 -10.043 -29.110 1.00 21.95 205 SER A O 1
ATOM 1438 N N . HIS A 1 206 ? -25.221 -10.821 -28.192 1.00 17.18 206 HIS A N 1
ATOM 1439 C CA . HIS A 1 206 ? -24.427 -9.644 -28.560 1.00 16.66 206 HIS A CA 1
ATOM 1440 C C . HIS A 1 206 ? -23.288 -10.023 -29.509 1.00 15.93 206 HIS A C 1
ATOM 1441 O O . HIS A 1 206 ? -22.428 -9.153 -29.750 1.00 15.79 206 HIS A O 1
ATOM 1448 N N . ASP A 1 207 ? -23.257 -11.235 -30.061 1.00 17.08 207 ASP A N 1
ATOM 1449 C CA . ASP A 1 207 ? -22.150 -11.595 -30.983 1.00 16.75 207 ASP A CA 1
ATOM 1450 C C . ASP A 1 207 ? -22.120 -10.609 -32.173 1.00 17.65 207 ASP A C 1
ATOM 1451 O O . ASP A 1 207 ? -20.993 -10.205 -32.576 1.00 18.95 207 ASP A O 1
ATOM 1456 N N . ASP A 1 208 ? -23.287 -10.212 -32.686 1.00 18.91 208 ASP A N 1
ATOM 1457 C CA . ASP A 1 208 ? -23.428 -9.205 -33.780 1.00 22.58 208 ASP A CA 1
ATOM 1458 C C . ASP A 1 208 ? -22.733 -7.908 -33.358 1.00 22.04 208 ASP A C 1
ATOM 1459 O O . ASP A 1 208 ? -21.954 -7.314 -34.151 1.00 20.94 208 ASP A O 1
ATOM 1464 N N . LEU A 1 209 ? -23.046 -7.442 -32.158 1.00 18.84 209 LEU A N 1
ATOM 1465 C CA . LEU A 1 209 ? -22.454 -6.220 -31.604 1.00 20.40 209 LEU A CA 1
ATOM 1466 C C . LEU A 1 209 ? -20.929 -6.385 -31.533 1.00 18.92 209 LEU A C 1
ATOM 1467 O O . LEU A 1 209 ? -20.183 -5.417 -31.973 1.00 19.04 209 LEU A O 1
ATOM 1472 N N . LEU A 1 210 ? -20.437 -7.546 -31.048 1.00 18.30 210 LEU A N 1
ATOM 1473 C CA . LEU A 1 210 ? -18.957 -7.713 -30.905 1.00 16.78 210 LEU A CA 1
ATOM 1474 C C . LEU A 1 210 ? -18.297 -7.571 -32.271 1.00 16.22 210 LEU A C 1
ATOM 1475 O O . LEU A 1 210 ? -17.270 -6.901 -32.364 1.00 18.08 210 LEU A O 1
ATOM 1480 N N . ARG A 1 211 ? -18.879 -8.193 -33.281 1.00 17.96 211 ARG A N 1
ATOM 1481 C CA . ARG A 1 211 ? -18.320 -8.183 -34.658 1.00 19.65 211 ARG A CA 1
ATOM 1482 C C . ARG A 1 211 ? -18.302 -6.758 -35.230 1.00 21.81 211 ARG A C 1
ATOM 1483 O O . ARG A 1 211 ? -17.500 -6.538 -36.161 1.00 21.04 211 ARG A O 1
ATOM 1491 N N . SER A 1 212 ? -19.140 -5.844 -34.726 1.00 20.95 212 SER A N 1
ATOM 1492 C CA . SER A 1 212 ? -19.373 -4.467 -35.249 1.00 21.26 212 SER A CA 1
ATOM 1493 C C . SER A 1 212 ? -18.504 -3.460 -34.511 1.00 19.02 212 SER A C 1
ATOM 1494 O O . SER A 1 212 ? -18.392 -2.303 -34.941 1.00 19.96 212 SER A O 1
ATOM 1497 N N . LEU A 1 213 ? -17.831 -3.842 -33.415 1.00 18.46 213 LEU A N 1
ATOM 1498 C CA . LEU A 1 213 ? -17.167 -2.823 -32.579 1.00 19.08 213 LEU A CA 1
ATOM 1499 C C . LEU A 1 213 ? -16.024 -2.143 -33.342 1.00 19.76 213 LEU A C 1
ATOM 1500 O O . LEU A 1 213 ? -15.247 -2.838 -34.060 1.00 17.54 213 LEU A O 1
ATOM 1505 N N . ASP A 1 214 ? -15.887 -0.834 -33.136 1.00 18.71 214 ASP A N 1
ATOM 1506 C CA . ASP A 1 214 ? -14.910 -0.015 -33.885 1.00 19.43 214 ASP A CA 1
ATOM 1507 C C . ASP A 1 214 ? -13.971 0.698 -32.928 1.00 18.44 214 ASP A C 1
ATOM 1508 O O . ASP A 1 214 ? -13.419 1.755 -33.282 1.00 17.40 214 ASP A O 1
ATOM 1513 N N . VAL A 1 215 ? -13.751 0.112 -31.754 1.00 17.42 215 VAL A N 1
ATOM 1514 C CA . VAL A 1 215 ? -12.743 0.621 -30.795 1.00 16.22 215 VAL A CA 1
ATOM 1515 C C . VAL A 1 215 ? -11.917 -0.570 -30.295 1.00 15.55 215 VAL A C 1
ATOM 1516 O O . VAL A 1 215 ? -12.388 -1.683 -30.417 1.00 16.13 215 VAL A O 1
ATOM 1520 N N . PRO A 1 216 ? -10.704 -0.299 -29.763 1.00 15.73 216 PRO A N 1
ATOM 1521 C CA . PRO A 1 216 ? -9.845 -1.312 -29.146 1.00 15.12 216 PRO A CA 1
ATOM 1522 C C . PRO A 1 216 ? -10.519 -1.921 -27.907 1.00 14.50 216 PRO A C 1
ATOM 1523 O O . PRO A 1 216 ? -11.179 -1.194 -27.175 1.00 15.22 216 PRO A O 1
ATOM 1527 N N . VAL A 1 217 ? -10.359 -3.220 -27.763 1.00 14.55 217 VAL A N 1
ATOM 1528 C CA . VAL A 1 217 ? -10.874 -3.945 -26.569 1.00 13.36 217 VAL A CA 1
ATOM 1529 C C . VAL A 1 217 ? -9.759 -4.851 -26.066 1.00 13.81 217 VAL A C 1
ATOM 1530 O O . VAL A 1 217 ? -9.183 -5.606 -26.889 1.00 16.54 217 VAL A O 1
ATOM 1534 N N . LEU A 1 218 ? -9.477 -4.710 -24.766 1.00 13.79 218 LEU A N 1
ATOM 1535 C CA . LEU A 1 218 ? -8.594 -5.636 -24.031 1.00 13.44 218 LEU A CA 1
ATOM 1536 C C . LEU A 1 218 ? -9.474 -6.685 -23.376 1.00 13.65 218 LEU A C 1
ATOM 1537 O O . LEU A 1 218 ? -10.278 -6.304 -22.522 1.00 13.54 218 LEU A O 1
ATOM 1542 N N . VAL A 1 219 ? -9.289 -7.943 -23.779 1.00 14.99 219 VAL A N 1
ATOM 1543 C CA . VAL A 1 219 ? -9.899 -9.109 -23.102 1.00 14.71 219 VAL A CA 1
ATOM 1544 C C . VAL A 1 219 ? -8.850 -9.621 -22.105 1.00 13.98 219 VAL A C 1
ATOM 1545 O O . VAL A 1 219 ? -7.787 -10.120 -22.551 1.00 16.20 219 VAL A O 1
ATOM 1549 N N . LEU A 1 220 ? -9.131 -9.526 -20.814 1.00 12.54 220 LEU A N 1
ATOM 1550 C CA . LEU A 1 220 ? -8.227 -9.996 -19.733 1.00 13.61 220 LEU A CA 1
ATOM 1551 C C . LEU A 1 220 ? -8.997 -11.078 -18.973 1.00 14.96 220 LEU A C 1
ATOM 1552 O O . LEU A 1 220 ? -10.096 -10.822 -18.492 1.00 14.04 220 LEU A O 1
ATOM 1557 N N . HIS A 1 221 ? -8.490 -12.297 -18.953 1.00 14.33 221 HIS A N 1
ATOM 1558 C CA . HIS A 1 221 ? -9.293 -13.431 -18.465 1.00 13.43 221 HIS A CA 1
ATOM 1559 C C . HIS A 1 221 ? -8.331 -14.456 -17.883 1.00 13.88 221 HIS A C 1
ATOM 1560 O O . HIS A 1 221 ? -7.315 -14.771 -18.540 1.00 13.71 221 HIS A O 1
ATOM 1567 N N . GLY A 1 222 ? -8.682 -15.006 -16.744 1.00 13.55 222 GLY A N 1
ATOM 1568 C CA . GLY A 1 222 ? -7.867 -16.094 -16.181 1.00 12.72 222 GLY A CA 1
ATOM 1569 C C . GLY A 1 222 ? -8.120 -17.393 -16.906 1.00 12.74 222 GLY A C 1
ATOM 1570 O O . GLY A 1 222 ? -9.294 -17.667 -17.274 1.00 13.17 222 GLY A O 1
ATOM 1571 N N . THR A 1 223 ? -7.099 -18.246 -17.097 1.00 13.86 223 THR A N 1
ATOM 1572 C CA . THR A 1 223 ? -7.244 -19.500 -17.875 1.00 15.03 223 THR A CA 1
ATOM 1573 C C . THR A 1 223 ? -7.893 -20.570 -17.006 1.00 15.57 223 THR A C 1
ATOM 1574 O O . THR A 1 223 ? -8.273 -21.586 -17.534 1.00 14.79 223 THR A O 1
ATOM 1578 N N . GLU A 1 224 ? -7.996 -20.321 -15.699 1.00 14.16 224 GLU A N 1
ATOM 1579 C CA . GLU A 1 224 ? -8.667 -21.248 -14.746 1.00 15.02 224 GLU A CA 1
ATOM 1580 C C . GLU A 1 224 ? -9.845 -20.559 -14.055 1.00 16.69 224 GLU A C 1
ATOM 1581 O O . GLU A 1 224 ? -10.080 -20.790 -12.853 1.00 16.86 224 GLU A O 1
ATOM 1587 N N . ASP A 1 225 ? -10.581 -19.744 -14.802 1.00 14.64 225 ASP A N 1
ATOM 1588 C CA . ASP A 1 225 ? -11.762 -19.020 -14.279 1.00 13.47 225 ASP A CA 1
ATOM 1589 C C . ASP A 1 225 ? -12.907 -20.010 -14.097 1.00 12.99 225 ASP A C 1
ATOM 1590 O O . ASP A 1 225 ? -13.411 -20.608 -15.107 1.00 14.78 225 ASP A O 1
ATOM 1595 N N . SER A 1 226 ? -13.294 -20.240 -12.840 1.00 13.93 226 SER A N 1
ATOM 1596 C CA . SER A 1 226 ? -14.336 -21.209 -12.439 1.00 15.02 226 SER A CA 1
ATOM 1597 C C . SER A 1 226 ? -15.716 -20.532 -12.484 1.00 14.90 226 SER A C 1
ATOM 1598 O O . SER A 1 226 ? -16.724 -21.196 -12.218 1.00 14.93 226 SER A O 1
ATOM 1601 N N . VAL A 1 227 ? -15.801 -19.246 -12.844 1.00 13.96 227 VAL A N 1
ATOM 1602 C CA . VAL A 1 227 ? -17.079 -18.484 -12.804 1.00 13.04 227 VAL A CA 1
ATOM 1603 C C . VAL A 1 227 ? -17.545 -18.173 -14.231 1.00 12.76 227 VAL A C 1
ATOM 1604 O O . VAL A 1 227 ? -18.678 -18.511 -14.570 1.00 13.41 227 VAL A O 1
ATOM 1608 N N . VAL A 1 228 ? -16.665 -17.580 -15.037 1.00 12.96 228 VAL A N 1
ATOM 1609 C CA . VAL A 1 228 ? -16.905 -17.375 -16.492 1.00 12.53 228 VAL A CA 1
ATOM 1610 C C . VAL A 1 228 ? -15.815 -18.119 -17.225 1.00 11.58 228 VAL A C 1
ATOM 1611 O O . VAL A 1 228 ? -14.644 -17.786 -17.055 1.00 11.47 228 VAL A O 1
ATOM 1615 N N . ASP A 1 229 ? -16.207 -19.137 -17.982 1.00 12.81 229 ASP A N 1
ATOM 1616 C CA . ASP A 1 229 ? -15.225 -19.972 -18.692 1.00 14.50 229 ASP A CA 1
ATOM 1617 C C . ASP A 1 229 ? -14.349 -19.077 -19.579 1.00 15.10 229 ASP A C 1
ATOM 1618 O O . ASP A 1 229 ? -14.865 -18.139 -20.280 1.00 14.24 229 ASP A O 1
ATOM 1623 N N . VAL A 1 230 ? -13.057 -19.304 -19.512 1.00 13.66 230 VAL A N 1
ATOM 1624 C CA . VAL A 1 230 ? -12.100 -18.559 -20.385 1.00 13.47 230 VAL A CA 1
ATOM 1625 C C . VAL A 1 230 ? -12.508 -18.639 -21.867 1.00 14.35 230 VAL A C 1
ATOM 1626 O O . VAL A 1 230 ? -12.156 -17.705 -22.624 1.00 14.74 230 VAL A O 1
ATOM 1630 N N . SER A 1 231 ? -13.267 -19.633 -22.270 1.00 15.03 231 SER A N 1
ATOM 1631 C CA . SER A 1 231 ? -13.769 -19.768 -23.653 1.00 15.67 231 SER A CA 1
ATOM 1632 C C . SER A 1 231 ? -14.599 -18.541 -24.012 1.00 14.81 231 SER A C 1
ATOM 1633 O O . SER A 1 231 ? -14.582 -18.169 -25.201 1.00 15.57 231 SER A O 1
ATOM 1636 N N . ALA A 1 232 ? -15.349 -17.953 -23.074 1.00 15.01 232 ALA A N 1
ATOM 1637 C CA . ALA A 1 232 ? -16.132 -16.732 -23.346 1.00 14.61 232 ALA A CA 1
ATOM 1638 C C . ALA A 1 232 ? -15.169 -15.582 -23.744 1.00 15.09 232 ALA A C 1
ATOM 1639 O O . ALA A 1 232 ? -15.504 -14.754 -24.629 1.00 14.71 232 ALA A O 1
ATOM 1641 N N . GLY A 1 233 ? -14.014 -15.487 -23.098 1.00 13.33 233 GLY A N 1
ATOM 1642 C CA . GLY A 1 233 ? -13.004 -14.458 -23.379 1.00 14.89 233 GLY A CA 1
ATOM 1643 C C . GLY A 1 233 ? -12.385 -14.728 -24.744 1.00 14.99 233 GLY A C 1
ATOM 1644 O O . GLY A 1 233 ? -12.132 -13.790 -25.510 1.00 14.65 233 GLY A O 1
ATOM 1645 N N . ARG A 1 234 ? -12.041 -15.983 -25.000 1.00 15.26 234 ARG A N 1
ATOM 1646 C CA . ARG A 1 234 ? -11.452 -16.370 -26.308 1.00 17.25 234 ARG A CA 1
ATOM 1647 C C . ARG A 1 234 ? -12.447 -16.033 -27.434 1.00 17.45 234 ARG A C 1
ATOM 1648 O O . ARG A 1 234 ? -12.010 -15.510 -28.466 1.00 17.75 234 ARG A O 1
ATOM 1656 N N . HIS A 1 235 ? -13.723 -16.274 -27.199 1.00 16.26 235 HIS A N 1
ATOM 1657 C CA . HIS A 1 235 ? -14.846 -15.965 -28.139 1.00 16.81 235 HIS A CA 1
ATOM 1658 C C . HIS A 1 235 ? -14.880 -14.455 -28.406 1.00 16.75 235 HIS A C 1
ATOM 1659 O O . HIS A 1 235 ? -14.787 -14.058 -29.608 1.00 17.70 235 HIS A O 1
ATOM 1666 N N . ALA A 1 236 ? -14.898 -13.630 -27.361 1.00 14.50 236 ALA A N 1
ATOM 1667 C CA . ALA A 1 236 ? -14.843 -12.154 -27.505 1.00 15.35 236 ALA A CA 1
ATOM 1668 C C . ALA A 1 236 ? -13.612 -11.741 -28.338 1.00 16.65 236 ALA A C 1
ATOM 1669 O O . ALA A 1 236 ? -13.725 -10.878 -29.245 1.00 15.94 236 ALA A O 1
ATOM 1671 N N . ALA A 1 237 ? -12.428 -12.268 -27.993 1.00 18.04 237 ALA A N 1
ATOM 1672 C CA . ALA A 1 237 ? -11.157 -11.883 -28.617 1.00 16.67 237 ALA A CA 1
ATOM 1673 C C . ALA A 1 237 ? -11.188 -12.259 -30.105 1.00 19.25 237 ALA A C 1
ATOM 1674 O O . ALA A 1 237 ? -10.624 -11.511 -30.941 1.00 20.89 237 ALA A O 1
ATOM 1676 N N . GLU A 1 238 ? -11.879 -13.318 -30.470 1.00 19.35 238 GLU A N 1
ATOM 1677 C CA . GLU A 1 238 ? -11.985 -13.743 -31.885 1.00 22.83 238 GLU A CA 1
ATOM 1678 C C . GLU A 1 238 ? -12.956 -12.824 -32.634 1.00 21.62 238 GLU A C 1
ATOM 1679 O O . GLU A 1 238 ? -12.643 -12.467 -33.760 1.00 23.94 238 GLU A O 1
ATOM 1685 N N . LEU A 1 239 ? -14.077 -12.443 -32.032 1.00 15.54 239 LEU A N 1
ATOM 1686 C CA . LEU A 1 239 ? -15.173 -11.767 -32.774 1.00 15.55 239 LEU A CA 1
ATOM 1687 C C . LEU A 1 239 ? -14.843 -10.278 -32.880 1.00 17.82 239 LEU A C 1
ATOM 1688 O O . LEU A 1 239 ? -15.253 -9.682 -33.895 1.00 17.23 239 LEU A O 1
ATOM 1693 N N . ILE A 1 240 ? -14.184 -9.672 -31.892 1.00 14.88 240 ILE A N 1
ATOM 1694 C CA . ILE A 1 240 ? -14.042 -8.197 -31.812 1.00 15.75 240 ILE A CA 1
ATOM 1695 C C . ILE A 1 240 ? -12.906 -7.799 -32.752 1.00 15.65 240 ILE A C 1
ATOM 1696 O O . ILE A 1 240 ? -11.799 -8.320 -32.617 1.00 16.65 240 ILE A O 1
ATOM 1701 N N . PRO A 1 241 ? -13.159 -6.933 -33.762 1.00 16.63 241 PRO A N 1
ATOM 1702 C CA . PRO A 1 241 ? -12.130 -6.607 -34.751 1.00 17.98 241 PRO A CA 1
ATOM 1703 C C . PRO A 1 241 ? -10.810 -6.086 -34.181 1.00 17.17 241 PRO A C 1
ATOM 1704 O O . PRO A 1 241 ? -9.728 -6.382 -34.695 1.00 18.18 241 PRO A O 1
ATOM 1708 N N . GLN A 1 242 ? -10.888 -5.273 -33.126 1.00 16.67 242 GLN A N 1
ATOM 1709 C CA . GLN A 1 242 ? -9.707 -4.612 -32.536 1.00 15.64 242 GLN A CA 1
ATOM 1710 C C . GLN A 1 242 ? -9.456 -5.213 -31.143 1.00 14.82 242 GLN A C 1
ATOM 1711 O O . GLN A 1 242 ? -8.967 -4.495 -30.255 1.00 15.11 242 GLN A O 1
ATOM 1717 N N . ALA A 1 243 ? -9.752 -6.480 -30.968 1.00 16.07 243 ALA A N 1
ATOM 1718 C CA . ALA A 1 243 ? -9.403 -7.164 -29.695 1.00 14.82 243 ALA A CA 1
ATOM 1719 C C . ALA A 1 243 ? -7.891 -7.372 -29.545 1.00 16.00 243 ALA A C 1
ATOM 1720 O O . ALA A 1 243 ? -7.222 -7.723 -30.537 1.00 14.71 243 ALA A O 1
ATOM 1722 N N . ARG A 1 244 ? -7.374 -7.245 -28.320 1.00 16.36 244 ARG A N 1
ATOM 1723 C CA . ARG A 1 244 ? -6.098 -7.833 -27.881 1.00 16.39 244 ARG A CA 1
ATOM 1724 C C . ARG A 1 244 ? -6.427 -8.574 -26.589 1.00 17.10 244 ARG A C 1
ATOM 1725 O O . ARG A 1 244 ? -7.388 -8.168 -25.893 1.00 15.65 244 ARG A O 1
ATOM 1733 N N . ALA A 1 245 ? -5.666 -9.621 -26.281 1.00 19.12 245 ALA A N 1
ATOM 1734 C CA . ALA A 1 245 ? -6.047 -10.549 -25.195 1.00 18.61 245 ALA A CA 1
ATOM 1735 C C . ALA A 1 245 ? -4.870 -10.763 -24.245 1.00 18.07 245 ALA A C 1
ATOM 1736 O O . ALA A 1 245 ? -3.707 -10.838 -24.662 1.00 17.05 245 ALA A O 1
ATOM 1738 N N . SER A 1 246 ? -5.186 -10.782 -22.963 1.00 15.04 246 SER A N 1
ATOM 1739 C CA . SER A 1 246 ? -4.202 -11.137 -21.914 1.00 14.75 246 SER A CA 1
ATOM 1740 C C . SER A 1 246 ? -4.804 -12.281 -21.129 1.00 15.55 246 SER A C 1
ATOM 1741 O O . SER A 1 246 ? -5.756 -12.035 -20.351 1.00 14.99 246 SER A O 1
ATOM 1744 N N . PHE A 1 247 ? -4.328 -13.480 -21.369 1.00 16.21 247 PHE A N 1
ATOM 1745 C CA . PHE A 1 247 ? -4.859 -14.685 -20.694 1.00 16.55 247 PHE A CA 1
ATOM 1746 C C . PHE A 1 247 ? -3.916 -14.971 -19.539 1.00 18.38 247 PHE A C 1
ATOM 1747 O O . PHE A 1 247 ? -2.804 -15.376 -19.815 1.00 17.84 247 PHE A O 1
ATOM 1755 N N . TRP A 1 248 ? -4.375 -14.825 -18.301 1.00 14.70 248 TRP A N 1
ATOM 1756 C CA . TRP A 1 248 ? -3.491 -14.977 -17.122 1.00 14.75 248 TRP A CA 1
ATOM 1757 C C . TRP A 1 248 ? -3.446 -16.456 -16.747 1.00 15.80 248 TRP A C 1
ATOM 1758 O O . TRP A 1 248 ? -4.489 -16.991 -16.345 1.00 15.99 248 TRP A O 1
ATOM 1769 N N . GLU A 1 249 ? -2.306 -17.105 -16.974 1.00 16.55 249 GLU A N 1
ATOM 1770 C CA . GLU A 1 249 ? -2.130 -18.556 -16.742 1.00 19.59 249 GLU A CA 1
ATOM 1771 C C . GLU A 1 249 ? -2.353 -18.862 -15.253 1.00 17.00 249 GLU A C 1
ATOM 1772 O O . GLU A 1 249 ? -1.751 -18.253 -14.429 1.00 16.95 249 GLU A O 1
ATOM 1778 N N . GLY A 1 250 ? -3.305 -19.725 -14.967 1.00 16.65 250 GLY A N 1
ATOM 1779 C CA . GLY A 1 250 ? -3.554 -20.211 -13.608 1.00 18.01 250 GLY A CA 1
ATOM 1780 C C . GLY A 1 250 ? -4.560 -19.355 -12.851 1.00 18.14 250 GLY A C 1
ATOM 1781 O O . GLY A 1 250 ? -5.026 -19.802 -11.796 1.00 17.53 250 GLY A O 1
ATOM 1782 N N . CYS A 1 251 ? -4.887 -18.162 -13.339 1.00 15.16 251 CYS A N 1
ATOM 1783 C CA . CYS A 1 251 ? -5.736 -17.195 -12.579 1.00 15.49 251 CYS A CA 1
ATOM 1784 C C . CYS A 1 251 ? -7.207 -17.646 -12.613 1.00 13.75 251 CYS A C 1
ATOM 1785 O O . CYS A 1 251 ? -7.690 -18.195 -13.639 1.00 12.29 251 CYS A O 1
ATOM 1788 N N . ASP A 1 252 ? -7.951 -17.353 -11.547 1.00 13.27 252 ASP A N 1
ATOM 1789 C CA . ASP A 1 252 ? -9.397 -17.657 -11.489 1.00 12.40 252 ASP A CA 1
ATOM 1790 C C . ASP A 1 252 ? -10.129 -16.354 -11.880 1.00 12.61 252 ASP A C 1
ATOM 1791 O O . ASP A 1 252 ? -9.681 -15.699 -12.799 1.00 13.48 252 ASP A O 1
ATOM 1796 N N . HIS A 1 253 ? -11.202 -15.986 -11.209 1.00 12.07 253 HIS A N 1
ATOM 1797 C CA . HIS A 1 253 ? -12.142 -14.948 -11.699 1.00 12.56 253 HIS A CA 1
ATOM 1798 C C . HIS A 1 253 ? -11.785 -13.528 -11.237 1.00 13.48 253 HIS A C 1
ATOM 1799 O O . HIS A 1 253 ? -12.452 -12.614 -11.739 1.00 13.76 253 HIS A O 1
ATOM 1806 N N . GLY A 1 254 ? -10.830 -13.322 -10.318 1.00 13.02 254 GLY A N 1
ATOM 1807 C CA . GLY A 1 254 ? -10.536 -11.988 -9.745 1.00 13.66 254 GLY A CA 1
ATOM 1808 C C . GLY A 1 254 ? -9.094 -11.532 -9.983 1.00 14.75 254 GLY A C 1
ATOM 1809 O O . GLY A 1 254 ? -8.273 -11.430 -9.069 1.00 13.98 254 GLY A O 1
ATOM 1810 N N . PRO A 1 255 ? -8.698 -11.315 -11.249 1.00 14.69 255 PRO A N 1
ATOM 1811 C CA . PRO A 1 255 ? -7.313 -10.935 -11.540 1.00 15.05 255 PRO A CA 1
ATOM 1812 C C . PRO A 1 255 ? -6.865 -9.705 -10.749 1.00 13.00 255 PRO A C 1
ATOM 1813 O O . PRO A 1 255 ? -5.703 -9.651 -10.330 1.00 14.09 255 PRO A O 1
ATOM 1817 N N . PHE A 1 256 ? -7.766 -8.730 -10.583 1.00 12.46 256 PHE A N 1
ATOM 1818 C CA . PHE A 1 256 ? -7.457 -7.480 -9.835 1.00 12.21 256 PHE A CA 1
ATOM 1819 C C . PHE A 1 256 ? -7.221 -7.778 -8.340 1.00 12.68 256 PHE A C 1
ATOM 1820 O O . PHE A 1 256 ? -6.590 -6.956 -7.650 1.00 13.68 256 PHE A O 1
ATOM 1828 N N . VAL A 1 257 ? -7.718 -8.911 -7.817 1.00 13.60 257 VAL A N 1
ATOM 1829 C CA . VAL A 1 257 ? -7.413 -9.397 -6.433 1.00 13.96 257 VAL A CA 1
ATOM 1830 C C . VAL A 1 257 ? -6.167 -10.273 -6.452 1.00 14.40 257 VAL A C 1
ATOM 1831 O O . VAL A 1 257 ? -5.295 -10.108 -5.542 1.00 14.46 257 VAL A O 1
ATOM 1835 N N . GLU A 1 258 ? -6.047 -11.174 -7.423 1.00 14.31 258 GLU A N 1
ATOM 1836 C CA . GLU A 1 258 ? -4.900 -12.131 -7.462 1.00 15.49 258 GLU A CA 1
ATOM 1837 C C . GLU A 1 258 ? -3.572 -11.389 -7.630 1.00 16.85 258 GLU A C 1
ATOM 1838 O O . GLU A 1 258 ? -2.588 -11.797 -6.999 1.00 16.62 258 GLU A O 1
ATOM 1844 N N . ASP A 1 259 ? -3.527 -10.376 -8.488 1.00 15.61 259 ASP A N 1
ATOM 1845 C CA . ASP A 1 259 ? -2.269 -9.662 -8.826 1.00 16.15 259 ASP A CA 1
ATOM 1846 C C . ASP A 1 259 ? -2.599 -8.224 -9.214 1.00 15.06 259 ASP A C 1
ATOM 1847 O O . ASP A 1 259 ? -2.665 -7.880 -10.405 1.00 14.50 259 ASP A O 1
ATOM 1852 N N . PRO A 1 260 ? -2.888 -7.412 -8.198 1.00 16.37 260 PRO A N 1
ATOM 1853 C CA . PRO A 1 260 ? -3.333 -6.040 -8.395 1.00 16.90 260 PRO A CA 1
ATOM 1854 C C . PRO A 1 260 ? -2.314 -5.219 -9.198 1.00 19.36 260 PRO A C 1
ATOM 1855 O O . PRO A 1 260 ? -2.735 -4.400 -9.979 1.00 16.29 260 PRO A O 1
ATOM 1859 N N . GLU A 1 261 ? -1.026 -5.485 -9.005 1.00 17.57 261 GLU A N 1
ATOM 1860 C CA . GLU A 1 261 ? 0.051 -4.745 -9.733 1.00 22.62 261 GLU A CA 1
ATOM 1861 C C . GLU A 1 261 ? 0.001 -5.076 -11.230 1.00 19.14 261 GLU A C 1
ATOM 1862 O O . GLU A 1 261 ? 0.047 -4.147 -12.069 1.00 17.79 261 GLU A O 1
ATOM 1868 N N . ARG A 1 262 ? -0.084 -6.356 -11.566 1.00 16.92 262 ARG A N 1
ATOM 1869 C CA . ARG A 1 262 ? -0.185 -6.797 -12.965 1.00 17.70 262 ARG A CA 1
ATOM 1870 C C . ARG A 1 262 ? -1.465 -6.225 -13.589 1.00 17.01 262 ARG A C 1
ATOM 1871 O O . ARG A 1 262 ? -1.426 -5.806 -14.755 1.00 16.11 262 ARG A O 1
ATOM 1879 N N . PHE A 1 263 ? -2.579 -6.253 -12.849 1.00 15.71 263 PHE A N 1
ATOM 1880 C CA . PHE A 1 263 ? -3.878 -5.755 -13.365 1.00 14.68 263 PHE A CA 1
ATOM 1881 C C . PHE A 1 263 ? -3.761 -4.275 -13.734 1.00 15.43 263 PHE A C 1
ATOM 1882 O O . PHE A 1 263 ? -4.141 -3.844 -14.835 1.00 14.97 263 PHE A O 1
ATOM 1890 N N . VAL A 1 264 ? -3.261 -3.484 -12.807 1.00 15.60 264 VAL A N 1
ATOM 1891 C CA . VAL A 1 264 ? -3.126 -2.021 -13.069 1.00 16.76 264 VAL A CA 1
ATOM 1892 C C . VAL A 1 264 ? -2.137 -1.781 -14.222 1.00 18.08 264 VAL A C 1
ATOM 1893 O O . VAL A 1 264 ? -2.405 -0.895 -15.035 1.00 17.45 264 VAL A O 1
ATOM 1897 N N . LYS A 1 265 ? -1.040 -2.524 -14.286 1.00 19.37 265 LYS A N 1
ATOM 1898 C CA . LYS A 1 265 ? -0.012 -2.366 -15.346 1.00 20.67 265 LYS A CA 1
ATOM 1899 C C . LYS A 1 265 ? -0.703 -2.627 -16.683 1.00 20.02 265 LYS A C 1
ATOM 1900 O O . LYS A 1 265 ? -0.563 -1.815 -17.602 1.00 18.23 265 LYS A O 1
ATOM 1906 N N . GLU A 1 266 ? -1.406 -3.752 -16.801 1.00 17.93 266 GLU A N 1
ATOM 1907 C CA . GLU A 1 266 ? -1.993 -4.181 -18.087 1.00 17.43 266 GLU A CA 1
ATOM 1908 C C . GLU A 1 266 ? -3.120 -3.241 -18.481 1.00 18.23 266 GLU A C 1
ATOM 1909 O O . GLU A 1 266 ? -3.218 -2.889 -19.686 1.00 19.55 266 GLU A O 1
ATOM 1915 N N . VAL A 1 267 ? -3.987 -2.865 -17.548 1.00 16.21 267 VAL A N 1
ATOM 1916 C CA . VAL A 1 267 ? -5.094 -1.923 -17.868 1.00 17.08 267 VAL A CA 1
ATOM 1917 C C . VAL A 1 267 ? -4.479 -0.558 -18.248 1.00 17.46 267 VAL A C 1
ATOM 1918 O O . VAL A 1 267 ? -4.892 0.047 -19.259 1.00 18.28 267 VAL A O 1
ATOM 1922 N N . GLY A 1 268 ? -3.502 -0.112 -17.478 1.00 17.79 268 GLY A N 1
ATOM 1923 C CA . GLY A 1 268 ? -2.886 1.199 -17.710 1.00 19.45 268 GLY A CA 1
ATOM 1924 C C . GLY A 1 268 ? -2.178 1.210 -19.031 1.00 20.93 268 GLY A C 1
ATOM 1925 O O . GLY A 1 268 ? -2.326 2.190 -19.761 1.00 23.76 268 GLY A O 1
ATOM 1926 N N . GLU A 1 269 ? -1.455 0.160 -19.391 1.00 20.61 269 GLU A N 1
ATOM 1927 C CA . GLU A 1 269 ? -0.758 0.179 -20.716 1.00 23.17 269 GLU A CA 1
ATOM 1928 C C . GLU A 1 269 ? -1.776 0.310 -21.850 1.00 22.93 269 GLU A C 1
ATOM 1929 O O . GLU A 1 269 ? -1.539 1.012 -22.864 1.00 23.38 269 GLU A O 1
ATOM 1935 N N . PHE A 1 270 ? -2.863 -0.431 -21.729 1.00 19.69 270 PHE A N 1
ATOM 1936 C CA . PHE A 1 270 ? -3.922 -0.409 -22.761 1.00 18.19 270 PHE A CA 1
ATOM 1937 C C . PHE A 1 270 ? -4.449 1.018 -22.877 1.00 18.66 270 PHE A C 1
ATOM 1938 O O . PHE A 1 270 ? -4.573 1.523 -24.001 1.00 17.54 270 PHE A O 1
ATOM 1946 N N . VAL A 1 271 ? -4.873 1.586 -21.767 1.00 17.82 271 VAL A N 1
ATOM 1947 C CA . VAL A 1 271 ? -5.559 2.905 -21.781 1.00 20.41 271 VAL A CA 1
ATOM 1948 C C . VAL A 1 271 ? -4.547 3.943 -22.274 1.00 23.02 271 VAL A C 1
ATOM 1949 O O . VAL A 1 271 ? -4.962 4.800 -23.074 1.00 22.40 271 VAL A O 1
ATOM 1953 N N . ASP A 1 272 ? -3.297 3.866 -21.793 1.00 23.41 272 ASP A N 1
ATOM 1954 C CA . ASP A 1 272 ? -2.283 4.922 -22.048 1.00 24.12 272 ASP A CA 1
ATOM 1955 C C . ASP A 1 272 ? -1.873 4.888 -23.514 1.00 28.71 272 ASP A C 1
ATOM 1956 O O . ASP A 1 272 ? -1.373 5.933 -23.952 1.00 32.66 272 ASP A O 1
ATOM 1961 N N . ASN A 1 273 ? -2.178 3.832 -24.266 1.00 28.23 273 ASN A N 1
ATOM 1962 C CA . ASN A 1 273 ? -1.754 3.807 -25.688 1.00 31.34 273 ASN A CA 1
ATOM 1963 C C . ASN A 1 273 ? -2.929 3.988 -26.638 1.00 27.39 273 ASN A C 1
ATOM 1964 O O . ASN A 1 273 ? -2.731 3.830 -27.843 1.00 27.44 273 ASN A O 1
ATOM 1969 N N . LEU A 1 274 ? -4.097 4.365 -26.143 1.00 23.06 274 LEU A N 1
ATOM 1970 C CA . LEU A 1 274 ? -5.250 4.767 -27.005 1.00 23.39 274 LEU A CA 1
ATOM 1971 C C . LEU A 1 274 ? -5.031 6.114 -27.730 1.00 30.17 274 LEU A C 1
ATOM 1972 O O . LEU A 1 274 ? -5.836 6.380 -28.671 1.00 33.71 274 LEU A O 1
ATOM 1977 N N . GLY A 1 275 ? -4.102 6.951 -27.260 1.00 33.24 275 GLY A N 1
ATOM 1978 C CA . GLY A 1 275 ? -3.488 8.027 -28.075 1.00 47.32 275 GLY A CA 1
ATOM 1979 C C . GLY A 1 275 ? -2.418 7.485 -29.040 1.00 57.09 275 GLY A C 1
ATOM 1980 O O . GLY A 1 275 ? -2.560 6.594 -29.936 1.00 62.41 275 GLY A O 1
ATOM 1981 N N . ALA B 1 2 ? -31.158 11.120 -2.124 1.00 53.56 2 ALA B N 1
ATOM 1982 C CA . ALA B 1 2 ? -31.134 10.439 -0.811 1.00 37.92 2 ALA B CA 1
ATOM 1983 C C . ALA B 1 2 ? -29.696 10.267 -0.279 1.00 29.89 2 ALA B C 1
ATOM 1984 O O . ALA B 1 2 ? -29.573 10.488 0.900 1.00 24.98 2 ALA B O 1
ATOM 1986 N N . ILE B 1 3 ? -28.678 9.902 -1.072 1.00 22.45 3 ILE B N 1
ATOM 1987 C CA . ILE B 1 3 ? -27.292 9.656 -0.553 1.00 26.30 3 ILE B CA 1
ATOM 1988 C C . ILE B 1 3 ? -26.537 10.970 -0.389 1.00 25.13 3 ILE B C 1
ATOM 1989 O O . ILE B 1 3 ? -26.606 11.832 -1.282 1.00 26.70 3 ILE B O 1
ATOM 1994 N N . ARG B 1 4 ? -25.802 11.115 0.718 1.00 22.20 4 ARG B N 1
ATOM 1995 C CA . ARG B 1 4 ? -25.108 12.360 1.112 1.00 25.01 4 ARG B CA 1
ATOM 1996 C C . ARG B 1 4 ? -23.751 12.015 1.724 1.00 23.02 4 ARG B C 1
ATOM 1997 O O . ARG B 1 4 ? -23.533 10.855 2.219 1.00 21.94 4 ARG B O 1
ATOM 2005 N N . GLU B 1 5 ? -22.876 13.001 1.794 1.00 23.33 5 GLU B N 1
ATOM 2006 C CA . GLU B 1 5 ? -21.540 12.809 2.375 1.00 23.69 5 GLU B CA 1
ATOM 2007 C C . GLU B 1 5 ? -21.251 14.056 3.189 1.00 24.11 5 GLU B C 1
ATOM 2008 O O . GLU B 1 5 ? -21.598 15.129 2.723 1.00 25.60 5 GLU B O 1
ATOM 2014 N N . THR B 1 6 ? -20.623 13.901 4.343 1.00 23.93 6 THR B N 1
ATOM 2015 C CA . THR B 1 6 ? -19.994 15.007 5.082 1.00 24.16 6 THR B CA 1
ATOM 2016 C C . THR B 1 6 ? -18.626 14.518 5.534 1.00 23.25 6 THR B C 1
ATOM 2017 O O . THR B 1 6 ? -18.093 13.536 4.953 1.00 20.79 6 THR B O 1
ATOM 2021 N N . VAL B 1 7 ? -18.014 15.226 6.474 1.00 23.38 7 VAL B N 1
ATOM 2022 C CA . VAL B 1 7 ? -16.628 14.949 6.895 1.00 24.86 7 VAL B CA 1
ATOM 2023 C C . VAL B 1 7 ? -16.551 15.042 8.421 1.00 24.24 7 VAL B C 1
ATOM 2024 O O . VAL B 1 7 ? -17.143 15.961 9.029 1.00 23.70 7 VAL B O 1
ATOM 2028 N N . GLY B 1 8 ? -15.823 14.124 9.026 1.00 24.70 8 GLY B N 1
ATOM 2029 C CA . GLY B 1 8 ? -15.572 14.150 10.477 1.00 25.02 8 GLY B CA 1
ATOM 2030 C C . GLY B 1 8 ? -14.469 15.138 10.838 1.00 26.42 8 GLY B C 1
ATOM 2031 O O . GLY B 1 8 ? -13.865 15.714 9.932 1.00 26.05 8 GLY B O 1
ATOM 2032 N N . VAL B 1 9 ? -14.181 15.274 12.130 1.00 28.00 9 VAL B N 1
ATOM 2033 C CA . VAL B 1 9 ? -13.235 16.292 12.673 1.00 30.99 9 VAL B CA 1
ATOM 2034 C C . VAL B 1 9 ? -11.815 15.932 12.244 1.00 30.31 9 VAL B C 1
ATOM 2035 O O . VAL B 1 9 ? -10.956 16.803 12.296 1.00 34.22 9 VAL B O 1
ATOM 2039 N N . ASP B 1 10 ? -11.583 14.705 11.800 1.00 28.39 10 ASP B N 1
ATOM 2040 C CA . ASP B 1 10 ? -10.254 14.201 11.397 1.00 25.96 10 ASP B CA 1
ATOM 2041 C C . ASP B 1 10 ? -10.184 14.113 9.875 1.00 26.17 10 ASP B C 1
ATOM 2042 O O . ASP B 1 10 ? -9.194 13.574 9.349 1.00 29.52 10 ASP B O 1
ATOM 2047 N N . GLY B 1 11 ? -11.179 14.627 9.164 1.00 26.87 11 GLY B N 1
ATOM 2048 C CA . GLY B 1 11 ? -11.218 14.550 7.694 1.00 28.13 11 GLY B CA 1
ATOM 2049 C C . GLY B 1 11 ? -11.815 13.258 7.143 1.00 28.12 11 GLY B C 1
ATOM 2050 O O . GLY B 1 11 ? -11.913 13.148 5.943 1.00 26.25 11 GLY B O 1
ATOM 2051 N N . THR B 1 12 ? -12.264 12.317 7.971 1.00 26.03 12 THR B N 1
ATOM 2052 C CA . THR B 1 12 ? -12.884 11.063 7.458 1.00 23.27 12 THR B CA 1
ATOM 2053 C C . THR B 1 12 ? -14.211 11.367 6.766 1.00 20.83 12 THR B C 1
ATOM 2054 O O . THR B 1 12 ? -15.088 12.005 7.360 1.00 21.38 12 THR B O 1
ATOM 2058 N N . PRO B 1 13 ? -14.423 10.942 5.497 1.00 21.38 13 PRO B N 1
ATOM 2059 C CA . PRO B 1 13 ? -15.730 11.075 4.852 1.00 21.69 13 PRO B CA 1
ATOM 2060 C C . PRO B 1 13 ? -16.785 10.190 5.527 1.00 19.74 13 PRO B C 1
ATOM 2061 O O . PRO B 1 13 ? -16.478 9.091 5.906 1.00 21.14 13 PRO B O 1
ATOM 2065 N N . LEU B 1 14 ? -17.975 10.747 5.695 1.00 18.26 14 LEU B N 1
ATOM 2066 C CA . LEU B 1 14 ? -19.109 10.109 6.362 1.00 18.61 14 LEU B CA 1
ATOM 2067 C C . LEU B 1 14 ? -20.267 10.082 5.384 1.00 18.28 14 LEU B C 1
ATOM 2068 O O . LEU B 1 14 ? -20.737 11.135 4.914 1.00 22.99 14 LEU B O 1
ATOM 2073 N N . VAL B 1 15 ? -20.730 8.893 5.069 1.00 17.06 15 VAL B N 1
ATOM 2074 C CA . VAL B 1 15 ? -21.895 8.758 4.184 1.00 15.93 15 VAL B CA 1
ATOM 2075 C C . VAL B 1 15 ? -23.137 8.542 5.028 1.00 17.65 15 VAL B C 1
ATOM 2076 O O . VAL B 1 15 ? -23.121 7.794 6.022 1.00 16.90 15 VAL B O 1
ATOM 2080 N N . TYR B 1 16 ? -24.229 9.140 4.577 1.00 17.98 16 TYR B N 1
ATOM 2081 C CA . TYR B 1 16 ? -25.555 8.946 5.171 1.00 18.26 16 TYR B CA 1
ATOM 2082 C C . TYR B 1 16 ? -26.575 9.140 4.061 1.00 18.68 16 TYR B C 1
ATOM 2083 O O . TYR B 1 16 ? -26.208 9.571 2.969 1.00 20.39 16 TYR B O 1
ATOM 2092 N N . SER B 1 17 ? -27.813 8.786 4.369 1.00 18.22 17 SER B N 1
ATOM 2093 C CA . SER B 1 17 ? -28.985 8.826 3.463 1.00 20.76 17 SER B CA 1
ATOM 2094 C C . SER B 1 17 ? -30.073 9.644 4.140 1.00 20.94 17 SER B C 1
ATOM 2095 O O . SER B 1 17 ? -30.206 9.497 5.353 1.00 19.27 17 SER B O 1
ATOM 2098 N N . VAL B 1 18 ? -30.853 10.400 3.374 1.00 22.57 18 VAL B N 1
ATOM 2099 C CA . VAL B 1 18 ? -31.952 11.245 3.931 1.00 24.46 18 VAL B CA 1
ATOM 2100 C C . VAL B 1 18 ? -33.234 10.938 3.170 1.00 25.63 18 VAL B C 1
ATOM 2101 O O . VAL B 1 18 ? -33.159 10.713 1.955 1.00 28.80 18 VAL B O 1
ATOM 2105 N N . THR B 1 19 ? -34.319 10.700 3.892 1.00 23.22 19 THR B N 1
ATOM 2106 C CA . THR B 1 19 ? -35.648 10.484 3.272 1.00 27.11 19 THR B CA 1
ATOM 2107 C C . THR B 1 19 ? -36.696 11.188 4.143 1.00 26.78 19 THR B C 1
ATOM 2108 O O . THR B 1 19 ? -36.392 11.511 5.295 1.00 26.44 19 THR B O 1
ATOM 2112 N N . GLY B 1 20 ? -37.874 11.449 3.594 1.00 26.87 20 GLY B N 1
ATOM 2113 C CA . GLY B 1 20 ? -38.945 12.090 4.361 1.00 26.24 20 GLY B CA 1
ATOM 2114 C C . GLY B 1 20 ? -38.949 13.581 4.110 1.00 29.25 20 GLY B C 1
ATOM 2115 O O . GLY B 1 20 ? -38.029 14.121 3.434 1.00 30.49 20 GLY B O 1
ATOM 2116 N N . ASP B 1 21 ? -39.955 14.236 4.680 1.00 33.74 21 ASP B N 1
ATOM 2117 C CA . ASP B 1 21 ? -40.201 15.687 4.542 1.00 34.93 21 ASP B CA 1
ATOM 2118 C C . ASP B 1 21 ? -39.078 16.456 5.226 1.00 33.57 21 ASP B C 1
ATOM 2119 O O . ASP B 1 21 ? -38.884 16.293 6.420 1.00 34.85 21 ASP B O 1
ATOM 2124 N N . PRO B 1 22 ? -38.338 17.359 4.542 1.00 36.38 22 PRO B N 1
ATOM 2125 C CA . PRO B 1 22 ? -37.313 18.163 5.211 1.00 39.33 22 PRO B CA 1
ATOM 2126 C C . PRO B 1 22 ? -37.826 19.016 6.377 1.00 39.95 22 PRO B C 1
ATOM 2127 O O . PRO B 1 22 ? -37.033 19.408 7.184 1.00 45.42 22 PRO B O 1
ATOM 2131 N N . ASP B 1 23 ? -39.134 19.257 6.453 1.00 41.16 23 ASP B N 1
ATOM 2132 C CA . ASP B 1 23 ? -39.742 20.104 7.509 1.00 41.34 23 ASP B CA 1
ATOM 2133 C C . ASP B 1 23 ? -40.115 19.250 8.709 1.00 37.68 23 ASP B C 1
ATOM 2134 O O . ASP B 1 23 ? -40.328 19.858 9.767 1.00 38.30 23 ASP B O 1
ATOM 2139 N N . ALA B 1 24 ? -40.179 17.922 8.576 1.00 32.53 24 ALA B N 1
ATOM 2140 C CA . ALA B 1 24 ? -40.568 17.026 9.698 1.00 31.07 24 ALA B CA 1
ATOM 2141 C C . ALA B 1 24 ? -39.429 16.957 10.733 1.00 27.90 24 ALA B C 1
ATOM 2142 O O . ALA B 1 24 ? -38.304 17.424 10.448 1.00 27.69 24 ALA B O 1
ATOM 2144 N N . ARG B 1 25 ? -39.737 16.396 11.897 1.00 26.77 25 ARG B N 1
ATOM 2145 C CA . ARG B 1 25 ? -38.748 16.162 12.965 1.00 25.14 25 ARG B CA 1
ATOM 2146 C C . ARG B 1 25 ? -37.642 15.229 12.442 1.00 22.50 25 ARG B C 1
ATOM 2147 O O . ARG B 1 25 ? -37.961 14.249 11.726 1.00 23.15 25 ARG B O 1
ATOM 2155 N N . ALA B 1 26 ? -36.394 15.542 12.758 1.00 22.23 26 ALA B N 1
ATOM 2156 C CA . ALA B 1 26 ? -35.239 14.720 12.351 1.00 20.92 26 ALA B CA 1
ATOM 2157 C C . ALA B 1 26 ? -35.220 13.479 13.235 1.00 19.34 26 ALA B C 1
ATOM 2158 O O . ALA B 1 26 ? -35.285 13.604 14.483 1.00 19.78 26 ALA B O 1
ATOM 2160 N N . LEU B 1 27 ? -35.179 12.305 12.608 1.00 19.88 27 LEU B N 1
ATOM 2161 C CA . LEU B 1 27 ? -34.928 11.031 13.299 1.00 18.26 27 LEU B CA 1
ATOM 2162 C C . LEU B 1 27 ? -33.617 10.450 12.732 1.00 18.08 27 LEU B C 1
ATOM 2163 O O . LEU B 1 27 ? -33.605 10.090 11.538 1.00 18.21 27 LEU B O 1
ATOM 2168 N N . VAL B 1 28 ? -32.560 10.462 13.542 1.00 17.38 28 VAL B N 1
ATOM 2169 C CA . VAL B 1 28 ? -31.193 10.055 13.118 1.00 17.12 28 VAL B CA 1
ATOM 2170 C C . VAL B 1 28 ? -31.028 8.607 13.563 1.00 15.82 28 VAL B C 1
ATOM 2171 O O . VAL B 1 28 ? -31.153 8.311 14.784 1.00 15.86 28 VAL B O 1
ATOM 2175 N N . LEU B 1 29 ? -30.703 7.716 12.608 1.00 15.88 29 LEU B N 1
ATOM 2176 C CA . LEU B 1 29 ? -30.567 6.262 12.878 1.00 16.82 29 LEU B CA 1
ATOM 2177 C C . LEU B 1 29 ? -29.085 5.906 12.889 1.00 15.49 29 LEU B C 1
ATOM 2178 O O . LEU B 1 29 ? -28.414 6.122 11.859 1.00 14.60 29 LEU B O 1
ATOM 2183 N N . LEU B 1 30 ? -28.634 5.390 14.027 1.00 15.58 30 LEU B N 1
ATOM 2184 C CA . LEU B 1 30 ? -27.229 4.937 14.231 1.00 16.05 30 LEU B CA 1
ATOM 2185 C C . LEU B 1 30 ? -27.218 3.428 14.465 1.00 14.75 30 LEU B C 1
ATOM 2186 O O . LEU B 1 30 ? -27.799 2.916 15.446 1.00 14.26 30 LEU B O 1
ATOM 2191 N N . HIS B 1 31 ? -26.578 2.732 13.539 1.00 16.09 31 HIS B N 1
ATOM 2192 C CA . HIS B 1 31 ? -26.591 1.242 13.484 1.00 14.64 31 HIS B CA 1
ATOM 2193 C C . HIS B 1 31 ? -25.547 0.665 14.451 1.00 13.85 31 HIS B C 1
ATOM 2194 O O . HIS B 1 31 ? -24.796 1.411 15.072 1.00 14.69 31 HIS B O 1
ATOM 2201 N N . GLY B 1 32 ? -25.488 -0.649 14.507 1.00 13.85 32 GLY B N 1
ATOM 2202 C CA . GLY B 1 32 ? -24.543 -1.401 15.359 1.00 12.91 32 GLY B CA 1
ATOM 2203 C C . GLY B 1 32 ? -23.192 -1.730 14.743 1.00 12.90 32 GLY B C 1
ATOM 2204 O O . GLY B 1 32 ? -22.893 -1.428 13.573 1.00 12.39 32 GLY B O 1
ATOM 2205 N N . TRP B 1 33 ? -22.379 -2.360 15.585 1.00 13.07 33 TRP B N 1
ATOM 2206 C CA . TRP B 1 33 ? -21.049 -2.904 15.234 1.00 12.78 33 TRP B CA 1
ATOM 2207 C C . TRP B 1 33 ? -21.170 -3.806 13.996 1.00 11.64 33 TRP B C 1
ATOM 2208 O O . TRP B 1 33 ? -22.017 -4.718 13.969 1.00 12.69 33 TRP B O 1
ATOM 2219 N N . ALA B 1 34 ? -20.326 -3.512 13.028 1.00 11.23 34 ALA B N 1
ATOM 2220 C CA . ALA B 1 34 ? -20.219 -4.258 11.769 1.00 12.70 34 ALA B CA 1
ATOM 2221 C C . ALA B 1 34 ? -21.561 -4.252 11.001 1.00 15.18 34 ALA B C 1
ATOM 2222 O O . ALA B 1 34 ? -21.808 -5.218 10.233 1.00 16.32 34 ALA B O 1
ATOM 2224 N N . GLN B 1 35 ? -22.387 -3.216 11.131 1.00 13.08 35 GLN B N 1
ATOM 2225 C CA . GLN B 1 35 ? -23.606 -3.101 10.270 1.00 14.89 35 GLN B CA 1
ATOM 2226 C C . GLN B 1 35 ? -23.473 -1.861 9.415 1.00 14.53 35 GLN B C 1
ATOM 2227 O O . GLN B 1 35 ? -22.333 -1.402 9.156 1.00 14.17 35 GLN B O 1
ATOM 2233 N N . SER B 1 36 ? -24.602 -1.301 8.980 1.00 15.44 36 SER B N 1
ATOM 2234 C CA . SER B 1 36 ? -24.624 -0.184 8.024 1.00 14.29 36 SER B CA 1
ATOM 2235 C C . SER B 1 36 ? -26.027 0.404 8.059 1.00 15.96 36 SER B C 1
ATOM 2236 O O . SER B 1 36 ? -26.918 -0.181 8.720 1.00 14.31 36 SER B O 1
ATOM 2239 N N . SER B 1 37 ? -26.202 1.490 7.338 1.00 16.60 37 SER B N 1
ATOM 2240 C CA . SER B 1 37 ? -27.505 2.157 7.198 1.00 17.07 37 SER B CA 1
ATOM 2241 C C . SER B 1 37 ? -28.514 1.230 6.529 1.00 17.60 37 SER B C 1
ATOM 2242 O O . SER B 1 37 ? -29.708 1.606 6.549 1.00 16.96 37 SER B O 1
ATOM 2245 N N . LYS B 1 38 ? -28.118 0.072 5.977 1.00 15.70 38 LYS B N 1
ATOM 2246 C CA . LYS B 1 38 ? -29.111 -0.842 5.334 1.00 19.63 38 LYS B CA 1
ATOM 2247 C C . LYS B 1 38 ? -29.792 -1.757 6.346 1.00 19.26 38 LYS B C 1
ATOM 2248 O O . LYS B 1 38 ? -30.728 -2.463 5.934 1.00 18.05 38 LYS B O 1
ATOM 2254 N N . CYS B 1 39 ? -29.270 -1.820 7.581 1.00 14.86 39 CYS B N 1
ATOM 2255 C CA . CYS B 1 39 ? -29.735 -2.827 8.572 1.00 15.53 39 CYS B CA 1
ATOM 2256 C C . CYS B 1 39 ? -31.226 -2.689 8.876 1.00 15.97 39 CYS B C 1
ATOM 2257 O O . CYS B 1 39 ? -31.876 -3.689 9.171 1.00 16.01 39 CYS B O 1
ATOM 2260 N N . TRP B 1 40 ? -31.707 -1.460 8.838 1.00 16.16 40 TRP B N 1
ATOM 2261 C CA . TRP B 1 40 ? -33.150 -1.251 9.099 1.00 16.97 40 TRP B CA 1
ATOM 2262 C C . TRP B 1 40 ? -33.862 -1.844 7.883 1.00 22.78 40 TRP B C 1
ATOM 2263 O O . TRP B 1 40 ? -33.351 -1.722 6.794 1.00 25.89 40 TRP B O 1
ATOM 2274 N N . GLY B 1 41 ? -34.980 -2.493 8.052 1.00 29.34 41 GLY B N 1
ATOM 2275 C CA . GLY B 1 41 ? -35.516 -3.019 6.773 1.00 28.90 41 GLY B CA 1
ATOM 2276 C C . GLY B 1 41 ? -35.996 -1.912 5.865 1.00 26.91 41 GLY B C 1
ATOM 2277 O O . GLY B 1 41 ? -36.249 -0.803 6.345 1.00 23.43 41 GLY B O 1
ATOM 2278 N N . PRO B 1 42 ? -36.113 -2.165 4.557 1.00 29.71 42 PRO B N 1
ATOM 2279 C CA . PRO B 1 42 ? -36.826 -1.220 3.679 1.00 29.70 42 PRO B CA 1
ATOM 2280 C C . PRO B 1 42 ? -38.225 -0.815 4.191 1.00 25.29 42 PRO B C 1
ATOM 2281 O O . PRO B 1 42 ? -38.570 0.320 4.138 1.00 27.13 42 PRO B O 1
ATOM 2285 N N . GLY B 1 43 ? -38.987 -1.766 4.721 1.00 23.50 43 GLY B N 1
ATOM 2286 C CA . GLY B 1 43 ? -40.344 -1.525 5.258 1.00 25.33 43 GLY B CA 1
ATOM 2287 C C . GLY B 1 43 ? -40.323 -0.558 6.435 1.00 24.96 43 GLY B C 1
ATOM 2288 O O . GLY B 1 43 ? -41.058 0.454 6.425 1.00 24.03 43 GLY B O 1
ATOM 2289 N N . VAL B 1 44 ? -39.407 -0.787 7.382 1.00 23.34 44 VAL B N 1
ATOM 2290 C CA . VAL B 1 44 ? -39.327 0.148 8.541 1.00 21.47 44 VAL B CA 1
ATOM 2291 C C . VAL B 1 44 ? -38.849 1.520 8.087 1.00 19.15 44 VAL B C 1
ATOM 2292 O O . VAL B 1 44 ? -39.405 2.505 8.590 1.00 20.01 44 VAL B O 1
ATOM 2296 N N . LEU B 1 45 ? -37.929 1.642 7.127 1.00 18.93 45 LEU B N 1
ATOM 2297 C CA . LEU B 1 45 ? -37.451 2.961 6.664 1.00 19.54 45 LEU B CA 1
ATOM 2298 C C . LEU B 1 45 ? -38.613 3.697 5.974 1.00 21.60 45 LEU B C 1
ATOM 2299 O O . LEU B 1 45 ? -38.775 4.915 6.185 1.00 25.37 45 LEU B O 1
ATOM 2304 N N . ASP B 1 46 ? -39.373 2.996 5.154 1.00 22.88 46 ASP B N 1
ATOM 2305 C CA . ASP B 1 46 ? -40.540 3.609 4.451 1.00 25.51 46 ASP B CA 1
ATOM 2306 C C . ASP B 1 46 ? -41.550 4.158 5.469 1.00 23.77 46 ASP B C 1
ATOM 2307 O O . ASP B 1 46 ? -42.007 5.301 5.289 1.00 25.84 46 ASP B O 1
ATOM 2312 N N . GLU B 1 47 ? -41.901 3.376 6.484 1.00 25.13 47 GLU B N 1
ATOM 2313 C CA . GLU B 1 47 ? -42.883 3.776 7.533 1.00 27.76 47 GLU B CA 1
ATOM 2314 C C . GLU B 1 47 ? -42.357 4.998 8.289 1.00 28.52 47 GLU B C 1
ATOM 2315 O O . GLU B 1 47 ? -43.152 5.958 8.537 1.00 24.74 47 GLU B O 1
ATOM 2321 N N . LEU B 1 48 ? -41.066 4.989 8.648 1.00 26.14 48 LEU B N 1
ATOM 2322 C CA . LEU B 1 48 ? -40.472 6.136 9.391 1.00 24.02 48 LEU B CA 1
ATOM 2323 C C . LEU B 1 48 ? -40.433 7.354 8.471 1.00 22.76 48 LEU B C 1
ATOM 2324 O O . LEU B 1 48 ? -40.714 8.459 8.969 1.00 24.86 48 LEU B O 1
ATOM 2329 N N . ALA B 1 49 ? -40.138 7.183 7.190 1.00 24.13 49 ALA B N 1
ATOM 2330 C CA . ALA B 1 49 ? -40.040 8.306 6.224 1.00 26.18 49 ALA B CA 1
ATOM 2331 C C . ALA B 1 49 ? -41.427 8.940 5.989 1.00 29.67 49 ALA B C 1
ATOM 2332 O O . ALA B 1 49 ? -41.460 10.100 5.577 1.00 28.70 49 ALA B O 1
ATOM 2334 N N . ALA B 1 50 ? -42.529 8.209 6.170 1.00 29.42 50 ALA B N 1
ATOM 2335 C CA . ALA B 1 50 ? -43.894 8.789 6.049 1.00 31.79 50 ALA B CA 1
ATOM 2336 C C . ALA B 1 50 ? -44.136 9.815 7.168 1.00 35.74 50 ALA B C 1
ATOM 2337 O O . ALA B 1 50 ? -45.003 10.668 7.042 1.00 33.02 50 ALA B O 1
ATOM 2339 N N . ARG B 1 51 ? -43.358 9.743 8.253 1.00 35.15 51 ARG B N 1
ATOM 2340 C CA . ARG B 1 51 ? -43.647 10.606 9.425 1.00 35.52 51 ARG B CA 1
ATOM 2341 C C . ARG B 1 51 ? -42.499 11.531 9.824 1.00 31.28 51 ARG B C 1
ATOM 2342 O O . ARG B 1 51 ? -42.797 12.578 10.390 1.00 29.34 51 ARG B O 1
ATOM 2350 N N . TYR B 1 52 ? -41.252 11.162 9.548 1.00 25.84 52 TYR B N 1
ATOM 2351 C CA . TYR B 1 52 ? -40.086 11.950 10.041 1.00 23.50 52 TYR B CA 1
ATOM 2352 C C . TYR B 1 52 ? -39.131 12.219 8.889 1.00 23.41 52 TYR B C 1
ATOM 2353 O O . TYR B 1 52 ? -39.301 11.653 7.813 1.00 24.47 52 TYR B O 1
ATOM 2362 N N . ARG B 1 53 ? -38.177 13.105 9.128 1.00 21.49 53 ARG B N 1
ATOM 2363 C CA . ARG B 1 53 ? -37.020 13.322 8.258 1.00 21.88 53 ARG B CA 1
ATOM 2364 C C . ARG B 1 53 ? -35.957 12.324 8.722 1.00 23.76 53 ARG B C 1
ATOM 2365 O O . ARG B 1 53 ? -35.354 12.540 9.796 1.00 23.41 53 ARG B O 1
ATOM 2373 N N . VAL B 1 54 ? -35.893 11.191 8.034 1.00 21.36 54 VAL B N 1
ATOM 2374 C CA . VAL B 1 54 ? -35.024 10.065 8.443 1.00 20.35 54 VAL B CA 1
ATOM 2375 C C . VAL B 1 54 ? -33.635 10.301 7.884 1.00 20.18 54 VAL B C 1
ATOM 2376 O O . VAL B 1 54 ? -33.475 10.444 6.664 1.00 18.97 54 VAL B O 1
ATOM 2380 N N . ILE B 1 55 ? -32.651 10.309 8.776 1.00 19.10 55 ILE B N 1
ATOM 2381 C CA . ILE B 1 55 ? -31.227 10.469 8.453 1.00 16.86 55 ILE B CA 1
ATOM 2382 C C . ILE B 1 55 ? -30.526 9.185 8.927 1.00 17.14 55 ILE B C 1
ATOM 2383 O O . ILE B 1 55 ? -30.416 8.969 10.144 1.00 17.88 55 ILE B O 1
ATOM 2388 N N . ALA B 1 56 ? -30.199 8.288 8.005 1.00 17.80 56 ALA B N 1
ATOM 2389 C CA . ALA B 1 56 ? -29.597 6.970 8.352 1.00 17.20 56 ALA B CA 1
ATOM 2390 C C . ALA B 1 56 ? -28.110 7.021 8.039 1.00 17.64 56 ALA B C 1
ATOM 2391 O O . ALA B 1 56 ? -27.780 7.168 6.887 1.00 17.16 56 ALA B O 1
ATOM 2393 N N . VAL B 1 57 ? -27.262 6.976 9.056 1.00 17.00 57 VAL B N 1
ATOM 2394 C CA . VAL B 1 57 ? -25.811 7.207 8.930 1.00 17.19 57 VAL B CA 1
ATOM 2395 C C . VAL B 1 57 ? -25.114 5.859 8.718 1.00 16.87 57 VAL B C 1
ATOM 2396 O O . VAL B 1 57 ? -25.523 4.864 9.323 1.00 17.15 57 VAL B O 1
ATOM 2400 N N . ASP B 1 58 ? -24.043 5.868 7.952 1.00 16.43 58 ASP B N 1
ATOM 2401 C CA . ASP B 1 58 ? -23.013 4.807 7.994 1.00 15.61 58 ASP B CA 1
ATOM 2402 C C . ASP B 1 58 ? -21.973 5.262 9.005 1.00 14.51 58 ASP B C 1
ATOM 2403 O O . ASP B 1 58 ? -21.298 6.325 8.766 1.00 13.18 58 ASP B O 1
ATOM 2408 N N . LEU B 1 59 ? -21.805 4.507 10.072 1.00 14.43 59 LEU B N 1
ATOM 2409 C CA . LEU B 1 59 ? -20.708 4.820 11.028 1.00 14.45 59 LEU B CA 1
ATOM 2410 C C . LEU B 1 59 ? -19.364 4.842 10.298 1.00 14.78 59 LEU B C 1
ATOM 2411 O O . LEU B 1 59 ? -19.150 4.065 9.353 1.00 13.81 59 LEU B O 1
ATOM 2416 N N . ARG B 1 60 ? -18.405 5.644 10.805 1.00 14.86 60 ARG B N 1
ATOM 2417 C CA . ARG B 1 60 ? -16.987 5.519 10.385 1.00 15.00 60 ARG B CA 1
ATOM 2418 C C . ARG B 1 60 ? -16.548 4.043 10.432 1.00 12.69 60 ARG B C 1
ATOM 2419 O O . ARG B 1 60 ? -16.902 3.313 11.375 1.00 13.18 60 ARG B O 1
ATOM 2427 N N . GLY B 1 61 ? -15.836 3.609 9.408 1.00 12.53 61 GLY B N 1
ATOM 2428 C CA . GLY B 1 61 ? -15.356 2.231 9.218 1.00 13.22 61 GLY B CA 1
ATOM 2429 C C . GLY B 1 61 ? -16.406 1.316 8.620 1.00 14.10 61 GLY B C 1
ATOM 2430 O O . GLY B 1 61 ? -16.064 0.180 8.343 1.00 13.88 61 GLY B O 1
ATOM 2431 N N . HIS B 1 62 ? -17.621 1.815 8.386 1.00 14.23 62 HIS B N 1
ATOM 2432 C CA . HIS B 1 62 ? -18.786 0.968 8.036 1.00 13.36 62 HIS B CA 1
ATOM 2433 C C . HIS B 1 62 ? -19.447 1.477 6.755 1.00 14.73 62 HIS B C 1
ATOM 2434 O O . HIS B 1 62 ? -19.358 2.674 6.461 1.00 14.09 62 HIS B O 1
ATOM 2441 N N . GLY B 1 63 ? -20.156 0.578 6.053 1.00 15.14 63 GLY B N 1
ATOM 2442 C CA . GLY B 1 63 ? -20.915 0.913 4.833 1.00 13.02 63 GLY B CA 1
ATOM 2443 C C . GLY B 1 63 ? -20.039 1.630 3.845 1.00 14.29 63 GLY B C 1
ATOM 2444 O O . GLY B 1 63 ? -18.941 1.123 3.497 1.00 14.75 63 GLY B O 1
ATOM 2445 N N . TYR B 1 64 ? -20.452 2.802 3.419 1.00 15.99 64 TYR B N 1
ATOM 2446 C CA . TYR B 1 64 ? -19.690 3.608 2.424 1.00 17.55 64 TYR B CA 1
ATOM 2447 C C . TYR B 1 64 ? -18.946 4.765 3.087 1.00 16.96 64 TYR B C 1
ATOM 2448 O O . TYR B 1 64 ? -18.315 5.609 2.366 1.00 17.78 64 TYR B O 1
ATOM 2457 N N . SER B 1 65 ? -18.860 4.782 4.407 1.00 16.23 65 SER B N 1
ATOM 2458 C CA . SER B 1 65 ? -18.032 5.817 5.086 1.00 15.94 65 SER B CA 1
ATOM 2459 C C . SER B 1 65 ? -16.545 5.478 4.984 1.00 18.65 65 SER B C 1
ATOM 2460 O O . SER B 1 65 ? -16.199 4.316 4.790 1.00 15.57 65 SER B O 1
ATOM 2463 N N . GLY B 1 66 ? -15.665 6.453 5.202 1.00 18.63 66 GLY B N 1
ATOM 2464 C CA . GLY B 1 66 ? -14.220 6.210 5.265 1.00 20.05 66 GLY B CA 1
ATOM 2465 C C . GLY B 1 66 ? -13.875 5.248 6.384 1.00 19.88 66 GLY B C 1
ATOM 2466 O O . GLY B 1 66 ? -14.603 5.215 7.389 1.00 19.44 66 GLY B O 1
ATOM 2467 N N . ALA B 1 67 ? -12.760 4.536 6.256 1.00 18.67 67 ALA B N 1
ATOM 2468 C CA . ALA B 1 67 ? -12.272 3.555 7.251 1.00 19.37 67 ALA B CA 1
ATOM 2469 C C . ALA B 1 67 ? -10.832 3.895 7.634 1.00 21.64 67 ALA B C 1
ATOM 2470 O O . ALA B 1 67 ? -9.896 3.212 7.221 1.00 20.64 67 ALA B O 1
ATOM 2472 N N . PRO B 1 68 ? -10.592 4.977 8.397 1.00 22.41 68 PRO B N 1
ATOM 2473 C CA . PRO B 1 68 ? -9.231 5.335 8.813 1.00 22.96 68 PRO B CA 1
ATOM 2474 C C . PRO B 1 68 ? -8.639 4.269 9.731 1.00 24.71 68 PRO B C 1
ATOM 2475 O O . PRO B 1 68 ? -9.366 3.369 10.195 1.00 22.24 68 PRO B O 1
ATOM 2479 N N . ASP B 1 69 ? -7.367 4.438 10.082 1.00 23.94 69 ASP B N 1
ATOM 2480 C CA . ASP B 1 69 ? -6.597 3.421 10.847 1.00 29.00 69 ASP B CA 1
ATOM 2481 C C . ASP B 1 69 ? -6.806 3.635 12.342 1.00 30.28 69 ASP B C 1
ATOM 2482 O O . ASP B 1 69 ? -6.740 2.654 13.081 1.00 36.85 69 ASP B O 1
ATOM 2487 N N . THR B 1 70 ? -7.077 4.873 12.744 1.00 26.83 70 THR B N 1
ATOM 2488 C CA . THR B 1 70 ? -7.063 5.298 14.155 1.00 31.31 70 THR B CA 1
ATOM 2489 C C . THR B 1 70 ? -8.327 6.111 14.486 1.00 26.03 70 THR B C 1
ATOM 2490 O O . THR B 1 70 ? -8.996 6.549 13.563 1.00 27.69 70 THR B O 1
ATOM 2494 N N . GLY B 1 71 ? -8.632 6.307 15.765 1.00 29.10 71 GLY B N 1
ATOM 2495 C CA . GLY B 1 71 ? -9.668 7.263 16.217 1.00 26.77 71 GLY B CA 1
ATOM 2496 C C . GLY B 1 71 ? -10.911 6.591 16.786 1.00 27.37 71 GLY B C 1
ATOM 2497 O O . GLY B 1 71 ? -11.772 7.297 17.400 1.00 24.92 71 GLY B O 1
ATOM 2498 N N . TYR B 1 72 ? -11.042 5.264 16.623 1.00 22.42 72 TYR B N 1
ATOM 2499 C CA . TYR B 1 72 ? -12.286 4.563 17.014 1.00 21.00 72 TYR B CA 1
ATOM 2500 C C . TYR B 1 72 ? -12.391 4.509 18.529 1.00 19.91 72 TYR B C 1
ATOM 2501 O O . TYR B 1 72 ? -13.486 4.141 19.027 1.00 18.18 72 TYR B O 1
ATOM 2510 N N . ASP B 1 73 ? -11.309 4.836 19.257 1.00 18.45 73 ASP B N 1
ATOM 2511 C CA . ASP B 1 73 ? -11.331 4.748 20.729 1.00 21.08 73 ASP B CA 1
ATOM 2512 C C . ASP B 1 73 ? -11.565 6.131 21.345 1.00 20.64 73 ASP B C 1
ATOM 2513 O O . ASP B 1 73 ? -11.478 6.226 22.593 1.00 24.11 73 ASP B O 1
ATOM 2518 N N . ASP B 1 74 ? -11.769 7.147 20.527 1.00 20.42 74 ASP B N 1
ATOM 2519 C CA . ASP B 1 74 ? -11.873 8.556 20.995 1.00 20.22 74 ASP B CA 1
ATOM 2520 C C . ASP B 1 74 ? -13.338 8.982 20.980 1.00 19.18 74 ASP B C 1
ATOM 2521 O O . ASP B 1 74 ? -13.882 9.291 19.916 1.00 18.82 74 ASP B O 1
ATOM 2526 N N . SER B 1 75 ? -13.952 9.113 22.143 1.00 19.07 75 SER B N 1
ATOM 2527 C CA . SER B 1 75 ? -15.355 9.600 22.259 1.00 18.67 75 SER B CA 1
ATOM 2528 C C . SER B 1 75 ? -15.559 10.921 21.503 1.00 20.85 75 SER B C 1
ATOM 2529 O O . SER B 1 75 ? -16.637 11.157 20.912 1.00 18.73 75 SER B O 1
ATOM 2532 N N . ALA B 1 76 ? -14.587 11.834 21.500 1.00 19.12 76 ALA B N 1
ATOM 2533 C CA . ALA B 1 76 ? -14.712 13.143 20.823 1.00 23.12 76 ALA B CA 1
ATOM 2534 C C . ALA B 1 76 ? -14.807 12.971 1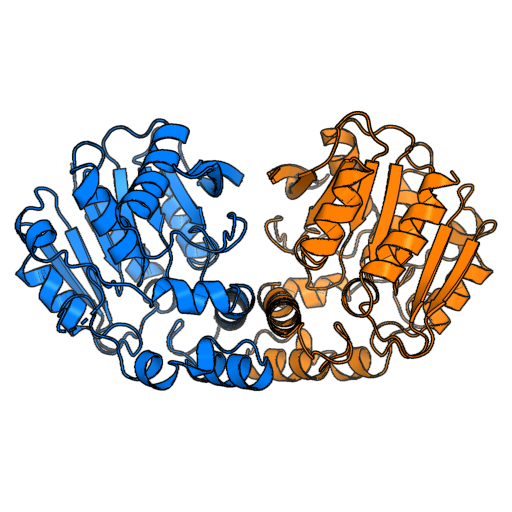9.308 1.00 21.06 76 ALA B C 1
ATOM 2535 O O . ALA B 1 76 ? -15.503 13.768 18.664 1.00 19.00 76 ALA B O 1
ATOM 2537 N N . VAL B 1 77 ? -14.108 11.980 18.757 1.00 20.21 77 VAL B N 1
ATOM 2538 C CA . VAL B 1 77 ? -14.131 11.703 17.298 1.00 19.65 77 VAL B CA 1
ATOM 2539 C C . VAL B 1 77 ? -15.553 11.228 16.942 1.00 17.73 77 VAL B C 1
ATOM 2540 O O . VAL B 1 77 ? -16.174 11.809 16.015 1.00 18.66 77 VAL B O 1
ATOM 2544 N N . TRP B 1 78 ? -16.070 10.252 17.657 1.00 18.35 78 TRP B N 1
ATOM 2545 C CA . TRP B 1 78 ? -17.467 9.779 17.440 1.00 17.69 78 TRP B CA 1
ATOM 2546 C C . TRP B 1 78 ? -18.449 10.955 17.558 1.00 19.38 78 TRP B C 1
ATOM 2547 O O . TRP B 1 78 ? -19.349 11.129 16.701 1.00 18.01 78 TRP B O 1
ATOM 2558 N N . ALA B 1 79 ? -18.313 11.775 18.606 1.00 19.13 79 ALA B N 1
ATOM 2559 C CA . ALA B 1 79 ? -19.219 12.932 18.798 1.00 18.98 79 ALA B CA 1
ATOM 2560 C C . ALA B 1 79 ? -19.184 13.802 17.555 1.00 17.83 79 ALA B C 1
ATOM 2561 O O . AL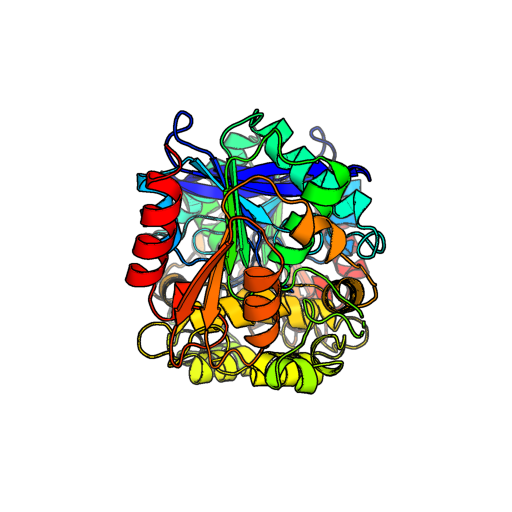A B 1 79 ? -20.241 14.299 17.108 1.00 18.73 79 ALA B O 1
ATOM 2563 N N . GLY B 1 80 ? -17.974 14.042 17.060 1.00 19.59 80 GLY B N 1
ATOM 2564 C CA . GLY B 1 80 ? -17.711 14.888 15.898 1.00 18.05 80 GLY B CA 1
ATOM 2565 C C . GLY B 1 80 ? -18.413 14.362 14.687 1.00 19.53 80 GLY B C 1
ATOM 2566 O O . GLY B 1 80 ? -18.830 15.159 13.844 1.00 16.91 80 GLY B O 1
ATOM 2567 N N . ASP B 1 81 ? -18.520 13.035 14.567 1.00 18.84 81 ASP B N 1
ATOM 2568 C CA . ASP B 1 81 ? -19.234 12.440 13.419 1.00 18.39 81 ASP B CA 1
ATOM 2569 C C . ASP B 1 81 ? -20.732 12.747 13.514 1.00 17.33 81 ASP B C 1
ATOM 2570 O O . ASP B 1 81 ? -21.348 13.051 12.466 1.00 20.07 81 ASP B O 1
ATOM 2575 N N . VAL B 1 82 ? -21.348 12.606 14.673 1.00 19.18 82 VAL B N 1
ATOM 2576 C CA . VAL B 1 82 ? -22.809 12.871 14.788 1.00 19.05 82 VAL B CA 1
ATOM 2577 C C . VAL B 1 82 ? -23.050 14.372 14.528 1.00 19.28 82 VAL B C 1
ATOM 2578 O O . VAL B 1 82 ? -23.954 14.752 13.744 1.00 18.62 82 VAL B O 1
ATOM 2582 N N . ASP B 1 83 ? -22.209 15.194 15.141 1.00 19.93 83 ASP B N 1
ATOM 2583 C CA . ASP B 1 83 ? -22.267 16.674 14.964 1.00 21.04 83 ASP B CA 1
ATOM 2584 C C . ASP B 1 83 ? -22.185 17.013 13.468 1.00 21.01 83 ASP B C 1
ATOM 2585 O O . ASP B 1 83 ? -23.003 17.849 12.987 1.00 22.14 83 ASP B O 1
ATOM 2590 N N . ALA B 1 84 ? -21.244 16.405 12.718 1.00 19.38 84 ALA B N 1
ATOM 2591 C CA . ALA B 1 84 ? -21.032 16.716 11.293 1.00 20.85 84 ALA B CA 1
ATOM 2592 C C . ALA B 1 84 ? -22.313 16.419 10.499 1.00 21.00 84 ALA B C 1
ATOM 2593 O O . ALA B 1 84 ? -22.679 17.211 9.608 1.00 18.93 84 ALA B O 1
ATOM 2595 N N . VAL B 1 85 ? -22.987 15.305 10.797 1.00 20.01 85 VAL B N 1
ATOM 2596 C CA . VAL B 1 85 ? -24.193 14.924 10.039 1.00 20.13 85 VAL B CA 1
ATOM 2597 C C . VAL B 1 85 ? -25.326 15.907 10.398 1.00 20.25 85 VAL B C 1
ATOM 2598 O O . VAL B 1 85 ? -26.048 16.356 9.478 1.00 22.19 85 VAL B O 1
ATOM 2602 N N . LEU B 1 86 ? -25.497 16.192 11.679 1.00 20.47 86 LEU B N 1
ATOM 2603 C CA . LEU B 1 86 ? -26.549 17.133 12.125 1.00 21.89 86 LEU B CA 1
ATOM 2604 C C . LEU B 1 86 ? -26.289 18.500 11.482 1.00 21.74 86 LEU B C 1
ATOM 2605 O O . LEU B 1 86 ? -27.248 19.091 10.952 1.00 21.84 86 LEU B O 1
ATOM 2610 N N . THR B 1 87 ? -25.047 18.971 11.533 1.00 22.42 87 THR B N 1
ATOM 2611 C CA . THR B 1 87 ? -24.625 20.294 10.995 1.00 26.49 87 THR B CA 1
ATOM 2612 C C . THR B 1 87 ? -24.895 20.329 9.482 1.00 31.33 87 THR B C 1
ATOM 2613 O O . THR B 1 87 ? -25.552 21.279 9.036 1.00 26.36 87 THR B O 1
ATOM 2617 N N . ALA B 1 88 ? -24.447 19.309 8.731 1.00 28.02 88 ALA B N 1
ATOM 2618 C CA . ALA B 1 88 ? -24.698 19.160 7.283 1.00 27.79 88 ALA B CA 1
ATOM 2619 C C . ALA B 1 88 ? -26.201 19.227 6.962 1.00 27.82 88 ALA B C 1
ATOM 2620 O O . ALA B 1 88 ? -26.522 19.744 5.921 1.00 30.42 88 ALA B O 1
ATOM 2622 N N . GLU B 1 89 ? -27.097 18.709 7.789 1.00 25.69 89 GLU B N 1
ATOM 2623 C CA . GLU B 1 89 ? -28.543 18.675 7.486 1.00 25.76 89 GLU B CA 1
ATOM 2624 C C . GLU B 1 89 ? -29.203 19.922 8.103 1.00 25.71 89 GLU B C 1
ATOM 2625 O O . GLU B 1 89 ? -30.405 20.004 8.021 1.00 26.66 89 GLU B O 1
ATOM 2631 N N . GLY B 1 90 ? -28.421 20.794 8.743 1.00 28.15 90 GLY B N 1
ATOM 2632 C CA . GLY B 1 90 ? -28.901 22.001 9.453 1.00 30.59 90 GLY B CA 1
ATOM 2633 C C . GLY B 1 90 ? -29.859 21.651 10.577 1.00 32.74 90 GLY B C 1
ATOM 2634 O O . GLY B 1 90 ? -30.793 22.416 10.835 1.00 27.82 90 GLY B O 1
ATOM 2635 N N . VAL B 1 91 ? -29.653 20.521 11.253 1.00 26.76 91 VAL B N 1
ATOM 2636 C CA . VAL B 1 91 ? -30.537 20.100 12.376 1.00 27.29 91 VAL B CA 1
ATOM 2637 C C . VAL B 1 91 ? -29.949 20.640 13.678 1.00 30.06 91 VAL B C 1
ATOM 2638 O O . VAL B 1 91 ? -28.913 20.108 14.144 1.00 30.11 91 VAL B O 1
ATOM 2642 N N . THR B 1 92 ? -30.571 21.679 14.246 1.00 28.40 92 THR B N 1
ATOM 2643 C CA . THR B 1 92 ? -30.018 22.383 15.425 1.00 27.08 92 THR B CA 1
ATOM 2644 C C . THR B 1 92 ? -30.952 22.206 16.615 1.00 24.85 92 THR B C 1
ATOM 2645 O O . THR B 1 92 ? -30.552 22.598 17.722 1.00 28.82 92 THR B O 1
ATOM 2649 N N . SER B 1 93 ? -32.121 21.617 16.428 1.00 20.97 93 SER B N 1
ATOM 2650 C CA . SER B 1 93 ? -33.109 21.390 17.491 1.00 23.55 93 SER B CA 1
ATOM 2651 C C . SER B 1 93 ? -34.093 20.300 17.090 1.00 21.22 93 SER B C 1
ATOM 2652 O O . SER B 1 93 ? -34.265 20.041 15.869 1.00 24.14 93 SER B O 1
ATOM 2655 N N . GLY B 1 94 ? -34.713 19.693 18.095 1.00 21.71 94 GLY B N 1
ATOM 2656 C CA . GLY B 1 94 ? -35.885 18.815 17.922 1.00 22.50 94 GLY B CA 1
ATOM 2657 C C . GLY B 1 94 ? -35.497 17.374 17.581 1.00 21.84 94 GLY B C 1
ATOM 2658 O O . GLY B 1 94 ? -36.425 16.509 17.524 1.00 22.00 94 GLY B O 1
ATOM 2659 N N . ALA B 1 95 ? -34.217 17.092 17.345 1.00 21.73 95 ALA B N 1
ATOM 2660 C CA . ALA B 1 95 ? -33.846 15.768 16.777 1.00 19.64 95 ALA B CA 1
ATOM 2661 C C . ALA B 1 95 ? -34.163 14.631 17.743 1.00 20.30 95 ALA B C 1
ATOM 2662 O O . ALA B 1 95 ? -34.032 14.764 18.995 1.00 19.60 95 ALA B O 1
ATOM 2664 N N . VAL B 1 96 ? -34.448 13.449 17.190 1.00 18.85 96 VAL B N 1
ATOM 2665 C CA . VAL B 1 96 ? -34.467 12.199 17.990 1.00 18.44 96 VAL B CA 1
ATOM 2666 C C . VAL B 1 96 ? -33.313 11.330 17.491 1.00 17.00 96 VAL B C 1
ATOM 2667 O O . VAL B 1 96 ? -33.240 11.165 16.328 1.00 16.42 96 VAL B O 1
ATOM 2671 N N . LEU B 1 97 ? -32.379 10.962 18.367 1.00 17.83 97 LEU B N 1
ATOM 2672 C CA . LEU B 1 97 ? -31.250 10.058 18.028 1.00 16.16 97 LEU B CA 1
ATOM 2673 C C . LEU B 1 97 ? -31.649 8.642 18.440 1.00 14.82 97 LEU B C 1
ATOM 2674 O O . LEU B 1 97 ? -32.040 8.409 19.629 1.00 16.06 97 LEU B O 1
ATOM 2679 N N . LEU B 1 98 ? -31.652 7.720 17.476 1.00 14.51 98 LEU B N 1
ATOM 2680 C CA . LEU B 1 98 ? -32.020 6.326 17.725 1.00 13.42 98 LEU B CA 1
ATOM 2681 C C . LEU B 1 98 ? -30.765 5.503 17.442 1.00 15.65 98 LEU B C 1
ATOM 2682 O O . LEU B 1 98 ? -30.146 5.641 16.350 1.00 15.18 98 LEU B O 1
ATOM 2687 N N . GLY B 1 99 ? -30.334 4.764 18.436 1.00 14.52 99 GLY B N 1
ATOM 2688 C CA . GLY B 1 99 ? -29.084 3.991 18.368 1.00 13.84 99 GLY B CA 1
ATOM 2689 C C . GLY B 1 99 ? -29.433 2.545 18.625 1.00 14.33 99 GLY B C 1
ATOM 2690 O O . GLY B 1 99 ? -30.025 2.199 19.676 1.00 14.81 99 GLY B O 1
ATOM 2691 N N . TRP B 1 100 ? -29.020 1.686 17.700 1.00 14.54 100 TRP B N 1
ATOM 2692 C CA . TRP B 1 100 ? -29.100 0.226 17.897 1.00 13.84 100 TRP B CA 1
ATOM 2693 C C . TRP B 1 100 ? -27.722 -0.302 18.313 1.00 12.95 100 TRP B C 1
ATOM 2694 O O . TRP B 1 100 ? -26.740 -0.017 17.604 1.00 12.75 100 TRP B O 1
ATOM 2705 N N . SER B 1 101 ? -27.682 -1.140 19.329 1.00 13.27 101 SER B N 1
ATOM 2706 C CA . SER B 1 101 ? -26.477 -1.896 19.732 1.00 13.47 101 SER B CA 1
ATOM 2707 C C . SER B 1 101 ? -25.348 -0.875 20.038 1.00 13.59 101 SER B C 1
ATOM 2708 O O . SER B 1 101 ? -25.576 0.058 20.848 1.00 13.11 101 SER B O 1
ATOM 2711 N N . TYR B 1 102 ? -24.211 -0.937 19.332 1.00 13.21 102 TYR B N 1
ATOM 2712 C CA . TYR B 1 102 ? -23.094 0.023 19.469 1.00 13.13 102 TYR B CA 1
ATOM 2713 C C . TYR B 1 102 ? -23.552 1.466 19.247 1.00 14.06 102 TYR B C 1
ATOM 2714 O O . TYR B 1 102 ? -22.912 2.398 19.749 1.00 13.89 102 TYR B O 1
ATOM 2723 N N . GLY B 1 103 ? -24.549 1.694 18.382 1.00 13.45 103 GLY B N 1
ATOM 2724 C CA . GLY B 1 103 ? -25.108 3.027 18.125 1.00 14.35 103 GLY B CA 1
ATOM 2725 C C . GLY B 1 103 ? -25.502 3.770 19.412 1.00 15.34 103 GLY B C 1
ATOM 2726 O O . GLY B 1 103 ? -25.360 4.994 19.424 1.00 16.38 103 GLY B O 1
ATOM 2727 N N . GLY B 1 104 ? -25.902 3.068 20.474 1.00 14.71 104 GLY B N 1
ATOM 2728 C CA . GLY B 1 104 ? -26.170 3.692 21.795 1.00 15.22 104 GLY B CA 1
ATOM 2729 C C . GLY B 1 104 ? -24.919 4.392 22.332 1.00 15.71 104 GLY B C 1
ATOM 2730 O O . GLY B 1 104 ? -24.990 5.518 22.830 1.00 14.47 104 GLY B O 1
ATOM 2731 N N . LEU B 1 105 ? -23.761 3.775 22.154 1.00 14.97 105 LEU B N 1
ATOM 2732 C CA . LEU B 1 105 ? -22.472 4.303 22.651 1.00 15.24 105 LEU B CA 1
ATOM 2733 C C . LEU B 1 105 ? -22.093 5.519 21.823 1.00 15.24 105 LEU B C 1
ATOM 2734 O O . LEU B 1 105 ? -21.646 6.532 22.383 1.00 14.95 105 LEU B O 1
ATOM 2739 N N . VAL B 1 106 ? -22.361 5.479 20.523 1.00 14.78 106 VAL B N 1
ATOM 2740 C CA . VAL B 1 106 ? -22.076 6.608 19.607 1.00 14.34 106 VAL B CA 1
ATOM 2741 C C . VAL B 1 106 ? -22.929 7.808 20.060 1.00 14.54 106 VAL B C 1
ATOM 2742 O O . VAL B 1 106 ? -22.369 8.923 20.187 1.00 14.39 106 VAL B O 1
ATOM 2746 N N . ILE B 1 107 ? -24.198 7.576 20.371 1.00 13.48 107 ILE B N 1
ATOM 2747 C CA . ILE B 1 107 ? -25.114 8.661 20.825 1.00 14.37 107 ILE B CA 1
ATOM 2748 C C . ILE B 1 107 ? -24.534 9.239 22.122 1.00 14.87 107 ILE B C 1
ATOM 2749 O O . ILE B 1 107 ? -24.454 10.499 22.254 1.00 16.04 107 ILE B O 1
ATOM 2754 N N . CYS B 1 108 ? -24.180 8.391 23.065 1.00 15.51 108 CYS B N 1
ATOM 2755 C CA . CYS B 1 108 ? -23.696 8.861 24.391 1.00 16.30 108 CYS B CA 1
ATOM 2756 C C . CYS B 1 108 ? -22.382 9.615 24.247 1.00 18.17 108 CYS B C 1
ATOM 2757 O O . CYS B 1 108 ? -22.219 10.650 24.951 1.00 16.95 108 CYS B O 1
ATOM 2760 N N . ASP B 1 109 ? -21.476 9.182 23.361 1.00 15.78 109 ASP B N 1
ATOM 2761 C CA . ASP B 1 109 ? -20.261 9.973 23.041 1.00 17.28 109 ASP B CA 1
ATOM 2762 C C . ASP B 1 109 ? -20.686 11.355 22.558 1.00 17.86 109 ASP B C 1
ATOM 2763 O O . ASP B 1 109 ? -20.103 12.382 23.005 1.00 17.00 109 ASP B O 1
ATOM 2768 N N . TYR B 1 110 ? -21.658 11.416 21.656 1.00 16.28 110 TYR B N 1
ATOM 2769 C CA . TYR B 1 110 ? -22.107 12.724 21.122 1.00 16.42 110 TYR B CA 1
ATOM 2770 C C . TYR B 1 110 ? -22.677 13.587 22.279 1.00 15.37 110 TYR B C 1
ATOM 2771 O O . TYR B 1 110 ? -22.339 14.816 22.375 1.00 17.73 110 TYR B O 1
ATOM 2780 N N . LEU B 1 111 ? -23.557 13.024 23.089 1.00 17.17 111 LEU B N 1
ATOM 2781 C CA . LEU B 1 111 ? -24.256 13.810 24.151 1.00 16.04 111 LEU B CA 1
ATOM 2782 C C . LEU B 1 111 ? -23.207 14.273 25.190 1.00 20.05 111 LEU B C 1
ATOM 2783 O O . LEU B 1 111 ? -23.342 15.412 25.744 1.00 19.60 111 LEU B O 1
ATOM 2788 N N . ALA B 1 112 ? -22.178 13.464 25.425 1.00 19.08 112 ALA B N 1
ATOM 2789 C CA . ALA B 1 112 ? -21.129 13.784 26.423 1.00 20.08 112 ALA B CA 1
ATOM 2790 C C . ALA B 1 112 ? -20.322 14.985 25.980 1.00 22.44 112 ALA B C 1
ATOM 2791 O O . ALA B 1 112 ? -19.996 15.812 26.863 1.00 22.96 112 ALA B O 1
ATOM 2793 N N . SER B 1 113 ? -20.054 15.134 24.688 1.00 21.57 113 SER B N 1
ATOM 2794 C CA . SER B 1 113 ? -19.294 16.279 24.128 1.00 23.14 113 SER B CA 1
ATOM 2795 C C . SER B 1 113 ? -20.169 17.497 23.851 1.00 24.88 113 SER B C 1
ATOM 2796 O O . SER B 1 113 ? -19.646 18.620 23.953 1.00 25.42 113 SER B O 1
ATOM 2799 N N . ASN B 1 114 ? -21.392 17.311 23.366 1.00 19.40 114 ASN B N 1
ATOM 2800 C CA . ASN B 1 114 ? -22.142 18.407 22.715 1.00 21.42 114 ASN B CA 1
ATOM 2801 C C . ASN B 1 114 ? -23.367 18.769 23.554 1.00 21.82 114 ASN B C 1
ATOM 2802 O O . ASN B 1 114 ? -23.989 19.778 23.273 1.00 25.28 114 ASN B O 1
ATOM 2807 N N . GLY B 1 115 ? -23.781 17.940 24.499 1.00 22.94 115 GLY B N 1
ATOM 2808 C CA . GLY B 1 115 ? -24.991 18.191 25.284 1.00 23.10 115 GLY B CA 1
ATOM 2809 C C . GLY B 1 115 ? -26.234 17.915 24.471 1.00 26.13 115 GLY B C 1
ATOM 2810 O O . GLY B 1 115 ? -26.125 17.264 23.396 1.00 22.07 115 GLY B O 1
ATOM 2811 N N . THR B 1 116 ? -27.385 18.346 24.974 1.00 23.91 116 THR B N 1
ATOM 2812 C CA . THR B 1 116 ? -28.704 17.899 24.478 1.00 22.60 116 THR B CA 1
ATOM 2813 C C . THR B 1 116 ? -29.414 19.011 23.696 1.00 22.50 116 THR B C 1
ATOM 2814 O O . THR B 1 116 ? -30.582 18.782 23.384 1.00 23.40 116 THR B O 1
ATOM 2818 N N . SER B 1 117 ? -28.777 20.147 23.382 1.00 21.79 117 SER B N 1
ATOM 2819 C CA . SER B 1 117 ? -29.532 21.319 22.852 1.00 23.90 117 SER B CA 1
ATOM 2820 C C . SER B 1 117 ? -30.126 21.012 21.473 1.00 25.26 117 SER B C 1
ATOM 2821 O O . SER B 1 117 ? -31.250 21.478 21.232 1.00 24.49 117 SER B O 1
ATOM 2824 N N . ALA B 1 118 ? -29.518 20.110 20.676 1.00 22.80 118 ALA B N 1
ATOM 2825 C CA . ALA B 1 118 ? -30.047 19.754 19.342 1.00 23.97 118 ALA B CA 1
ATOM 2826 C C . ALA B 1 118 ? -31.064 18.616 19.430 1.00 23.02 118 ALA B C 1
ATOM 2827 O O . ALA B 1 118 ? -31.734 18.327 18.368 1.00 22.62 118 ALA B O 1
ATOM 2829 N N . VAL B 1 119 ? -31.285 18.041 20.605 1.00 21.91 119 VAL B N 1
ATOM 2830 C CA . VAL B 1 119 ? -32.123 16.807 20.669 1.00 25.05 119 VAL B CA 1
ATOM 2831 C C . VAL B 1 119 ? -33.302 16.999 21.609 1.00 25.09 119 VAL B C 1
ATOM 2832 O O . VAL B 1 119 ? -33.176 17.665 22.658 1.00 24.61 119 VAL B O 1
ATOM 2836 N N . ASP B 1 120 ? -34.428 16.408 21.234 1.00 22.36 120 ASP B N 1
ATOM 2837 C CA . ASP B 1 120 ? -35.628 16.356 22.088 1.00 21.93 120 ASP B CA 1
ATOM 2838 C C . ASP B 1 120 ? -35.836 14.956 22.641 1.00 20.99 120 ASP B C 1
ATOM 2839 O O . ASP B 1 120 ? -36.649 14.817 23.553 1.00 20.87 120 ASP B O 1
ATOM 2844 N N . GLY B 1 121 ? -35.145 13.933 22.131 1.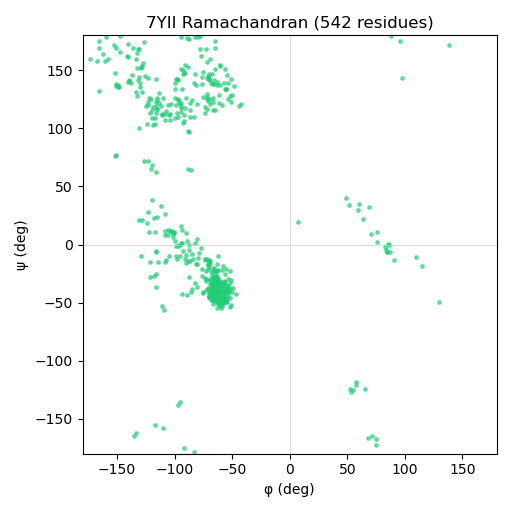00 19.26 121 GLY B N 1
ATOM 2845 C CA . GLY B 1 121 ? -35.414 12.573 22.595 1.00 17.69 121 GLY B CA 1
ATOM 2846 C C . GLY B 1 121 ? -34.322 11.611 22.115 1.00 18.01 121 GLY B C 1
ATOM 2847 O O . GLY B 1 121 ? -33.632 11.952 21.183 1.00 17.87 121 GLY B O 1
ATOM 2848 N N . VAL B 1 122 ? -34.178 10.497 22.808 1.00 17.83 122 VAL B N 1
ATOM 2849 C CA . VAL B 1 122 ? -33.209 9.443 22.405 1.00 16.54 122 VAL B CA 1
ATOM 2850 C C . VAL B 1 122 ? -33.969 8.136 22.445 1.00 16.30 122 VAL B C 1
ATOM 2851 O O . VAL B 1 122 ? -34.778 7.888 23.384 1.00 17.31 122 VAL B O 1
ATOM 2855 N N . VAL B 1 123 ? -33.695 7.255 21.476 1.00 16.24 123 VAL B N 1
ATOM 2856 C CA . VAL B 1 123 ? -34.243 5.883 21.529 1.00 16.11 123 VAL B CA 1
ATOM 2857 C C . VAL B 1 123 ? -33.019 4.932 21.530 1.00 16.03 123 VAL B C 1
ATOM 2858 O O . VAL B 1 123 ? -32.163 5.103 20.662 1.00 14.78 123 VAL B O 1
ATOM 2862 N N . LEU B 1 124 ? -32.950 4.070 22.524 1.00 15.71 124 LEU B N 1
ATOM 2863 C CA . LEU B 1 124 ? -31.880 3.041 22.663 1.00 16.00 124 LEU B CA 1
ATOM 2864 C C . LEU B 1 124 ? -32.491 1.664 22.357 1.00 16.04 124 LEU B C 1
ATOM 2865 O O . LEU B 1 124 ? -33.367 1.162 23.089 1.00 18.25 124 LEU B O 1
ATOM 2870 N N . VAL B 1 125 ? -32.021 1.054 21.284 1.00 15.13 125 VAL B N 1
ATOM 2871 C CA . VAL B 1 125 ? -32.567 -0.241 20.826 1.00 15.94 125 VAL B CA 1
ATOM 2872 C C . VAL B 1 125 ? -31.514 -1.313 21.044 1.00 15.76 125 VAL B C 1
ATOM 2873 O O . VAL B 1 125 ? -30.531 -1.279 20.304 1.00 15.43 125 VAL B O 1
ATOM 2877 N N . GLY B 1 126 ? -31.746 -2.243 21.980 1.00 15.39 126 GLY B N 1
ATOM 2878 C CA . GLY B 1 126 ? -30.783 -3.304 22.290 1.00 15.56 126 GLY B CA 1
ATOM 2879 C C . GLY B 1 126 ? -29.397 -2.717 22.488 1.00 15.90 126 GLY B C 1
ATOM 2880 O O . GLY B 1 126 ? -28.424 -3.290 21.981 1.00 17.47 126 GLY B O 1
ATOM 2881 N N . ALA B 1 127 ? -29.309 -1.557 23.160 1.00 15.49 127 ALA B N 1
ATOM 2882 C CA . ALA B 1 127 ? -28.119 -0.700 23.076 1.00 14.60 127 ALA B CA 1
ATOM 2883 C C . ALA B 1 127 ? -27.131 -1.020 24.196 1.00 15.36 127 ALA B C 1
ATOM 2884 O O . ALA B 1 127 ? -27.564 -1.365 25.314 1.00 18.00 127 ALA B O 1
ATOM 2886 N N . ILE B 1 128 ? -25.856 -0.814 23.903 1.00 14.75 128 ILE B N 1
ATOM 2887 C CA . ILE B 1 128 ? -24.847 -0.490 24.959 1.00 15.23 128 ILE B CA 1
ATOM 2888 C C . ILE B 1 128 ? -24.804 1.031 25.081 1.00 16.68 128 ILE B C 1
ATOM 2889 O O . ILE B 1 128 ? -25.076 1.722 24.078 1.00 17.11 128 ILE B O 1
ATOM 2894 N N . THR B 1 129 ? -24.401 1.537 26.255 1.00 15.48 129 THR B N 1
ATOM 2895 C CA . THR B 1 129 ? -24.183 2.972 26.504 1.00 14.68 129 THR B CA 1
ATOM 2896 C C . THR B 1 129 ? -22.819 3.201 27.122 1.00 15.90 129 THR B C 1
ATOM 2897 O O . THR B 1 129 ? -22.399 4.350 27.135 1.00 15.99 129 THR B O 1
ATOM 2901 N N . SER B 1 130 ? -22.149 2.122 27.524 1.00 15.98 130 SER B N 1
ATOM 2902 C CA . SER B 1 130 ? -20.755 2.123 28.010 1.00 16.03 130 SER B CA 1
ATOM 2903 C C . SER B 1 130 ? -20.027 0.940 27.366 1.00 16.23 130 SER B C 1
ATOM 2904 O O . SER B 1 130 ? -20.650 0.084 26.798 1.00 17.05 130 SER B O 1
ATOM 2907 N N . ILE B 1 131 ? -18.727 0.904 27.496 1.00 15.95 131 ILE B N 1
ATOM 2908 C CA . ILE B 1 131 ? -17.939 -0.256 27.004 1.00 16.61 131 ILE B CA 1
ATOM 2909 C C . ILE B 1 131 ? -16.714 -0.415 27.895 1.00 16.84 131 ILE B C 1
ATOM 2910 O O . ILE B 1 131 ? -16.043 0.609 28.165 1.00 17.93 131 ILE B O 1
ATOM 2915 N N . GLY B 1 132 ? -16.422 -1.641 28.241 1.00 18.93 132 GLY B N 1
ATOM 2916 C CA . GLY B 1 132 ? -15.214 -1.936 29.023 1.00 19.37 132 GLY B CA 1
ATOM 2917 C C . GLY B 1 132 ? -15.493 -2.960 30.086 1.00 18.18 132 GLY B C 1
ATOM 2918 O O . GLY B 1 132 ? -16.675 -3.303 30.426 1.00 18.20 132 GLY B O 1
ATOM 2919 N N . ARG B 1 133 ? -14.401 -3.388 30.691 1.00 18.65 133 ARG B N 1
ATOM 2920 C CA . ARG B 1 133 ? -14.527 -4.299 31.833 1.00 19.21 133 ARG B CA 1
ATOM 2921 C C . ARG B 1 133 ? -15.423 -3.701 32.921 1.00 18.49 133 ARG B C 1
ATOM 2922 O O . ARG B 1 133 ? -15.249 -2.525 33.263 1.00 18.49 133 ARG B O 1
ATOM 2930 N N . GLY B 1 134 ? -16.340 -4.491 33.432 1.00 16.66 134 GLY B N 1
ATOM 2931 C CA . GLY B 1 134 ? -17.152 -4.132 34.610 1.00 18.76 134 GLY B CA 1
ATOM 2932 C C . GLY B 1 134 ? -18.257 -3.128 34.317 1.00 19.12 134 GLY B C 1
ATOM 2933 O O . GLY B 1 134 ? -18.927 -2.694 35.274 1.00 20.11 134 GLY B O 1
ATOM 2934 N N . GLU B 1 135 ? -18.545 -2.827 33.052 1.00 17.79 135 GLU B N 1
ATOM 2935 C CA . GLU B 1 135 ? -19.546 -1.797 32.701 1.00 16.73 135 GLU B CA 1
ATOM 2936 C C . GLU B 1 135 ? -20.894 -2.489 32.542 1.00 17.36 135 GLU B C 1
ATOM 2937 O O . GLU B 1 135 ? -21.043 -3.230 31.547 1.00 17.84 135 GLU B O 1
ATOM 2943 N N . ALA B 1 136 ? -21.849 -2.258 33.433 1.00 16.58 136 ALA B N 1
ATOM 2944 C CA . ALA B 1 136 ? -23.188 -2.873 33.328 1.00 17.59 136 ALA B CA 1
ATOM 2945 C C . ALA B 1 136 ? -23.859 -2.392 32.043 1.00 17.72 136 ALA B C 1
ATOM 2946 O O . ALA B 1 136 ? -24.582 -3.158 31.477 1.00 19.24 136 ALA B O 1
ATOM 2948 N N . GLY B 1 137 ? -23.609 -1.148 31.606 1.00 17.20 137 GLY B N 1
ATOM 2949 C CA . GLY B 1 137 ? -24.204 -0.562 30.387 1.00 17.76 137 GLY B CA 1
ATOM 2950 C C . GLY B 1 137 ? -23.543 -1.071 29.102 1.00 17.54 137 GLY B C 1
ATOM 2951 O O . GLY B 1 137 ? -24.003 -0.709 28.029 1.00 17.50 137 GLY B O 1
ATOM 2952 N N . GLY B 1 138 ? -22.499 -1.897 29.229 1.00 17.86 138 GLY B N 1
ATOM 2953 C CA . GLY B 1 138 ? -21.736 -2.516 28.124 1.00 18.01 138 GLY B CA 1
ATOM 2954 C C . GLY B 1 138 ? -21.851 -4.039 28.147 1.00 18.68 138 GLY B C 1
ATOM 2955 O O . GLY B 1 138 ? -21.115 -4.698 27.427 1.00 19.56 138 GLY B O 1
ATOM 2956 N N . LYS B 1 139 ? -22.740 -4.592 28.957 1.00 18.02 139 LYS B N 1
ATOM 2957 C CA . LYS B 1 139 ? -22.819 -6.046 29.221 1.00 20.32 139 LYS B CA 1
ATOM 2958 C C . LYS B 1 139 ? -23.211 -6.835 27.954 1.00 19.65 139 LYS B C 1
ATOM 2959 O O . LYS B 1 139 ? -24.317 -6.781 27.537 1.00 18.18 139 LYS B O 1
ATOM 2965 N N . VAL B 1 140 ? -22.320 -7.680 27.486 1.00 23.97 140 VAL B N 1
ATOM 2966 C CA . VAL B 1 140 ? -22.516 -8.446 26.228 1.00 25.00 140 VAL B CA 1
ATOM 2967 C C . VAL B 1 140 ? -23.108 -9.822 26.541 1.00 23.94 140 VAL B C 1
ATOM 2968 O O . VAL B 1 140 ? -22.992 -10.336 27.686 1.00 25.47 140 VAL B O 1
ATOM 2972 N N . GLY B 1 141 ? -23.868 -10.385 25.603 1.00 21.12 141 GLY B N 1
ATOM 2973 C CA . GLY B 1 141 ? -24.536 -11.671 25.817 1.00 21.57 141 GLY B CA 1
ATOM 2974 C C . GLY B 1 141 ? -23.668 -12.827 25.345 1.00 22.55 141 GLY B C 1
ATOM 2975 O O . GLY B 1 141 ? -22.560 -12.547 24.851 1.00 21.11 141 GLY B O 1
ATOM 2976 N N . ALA B 1 142 ? -24.218 -14.042 25.388 1.00 25.61 142 ALA B N 1
ATOM 2977 C CA . ALA B 1 142 ? -23.498 -15.319 25.142 1.00 26.66 142 ALA B CA 1
ATOM 2978 C C . ALA B 1 142 ? -22.989 -15.346 23.701 1.00 23.83 142 ALA B C 1
ATOM 2979 O O . ALA B 1 142 ? -21.841 -15.758 23.492 1.00 29.66 142 ALA B O 1
ATOM 2981 N N . ALA B 1 143 ? -23.765 -14.847 22.754 1.00 22.98 143 ALA B N 1
ATOM 2982 C CA . ALA B 1 143 ? -23.413 -14.915 21.313 1.00 22.03 143 ALA B CA 1
ATOM 2983 C C . ALA B 1 143 ? -22.229 -13.985 21.047 1.00 24.19 143 ALA B C 1
ATOM 2984 O O . ALA B 1 143 ? -21.232 -14.433 20.427 1.00 23.87 143 ALA B O 1
ATOM 2986 N N . MET B 1 144 ? -22.210 -12.772 21.619 1.00 21.29 144 MET B N 1
ATOM 2987 C CA . MET B 1 144 ? -21.067 -11.829 21.395 1.00 22.63 144 MET B CA 1
ATOM 2988 C C . MET B 1 144 ? -19.808 -12.362 22.082 1.00 26.35 144 MET B C 1
ATOM 2989 O O . MET B 1 144 ? -18.708 -12.297 21.477 1.00 24.85 144 MET B O 1
ATOM 2994 N N . ARG B 1 145 ? -19.942 -12.849 23.320 1.00 29.48 145 ARG B N 1
ATOM 2995 C CA . ARG B 1 145 ? -18.817 -13.512 24.033 1.00 36.38 145 ARG B CA 1
ATOM 2996 C C . ARG B 1 145 ? -18.238 -14.654 23.179 1.00 30.70 145 ARG B C 1
ATOM 2997 O O . ARG B 1 145 ? -17.017 -14.730 23.105 1.00 37.69 145 ARG B O 1
ATOM 3005 N N . ALA B 1 146 ? -19.067 -15.451 22.528 1.00 31.66 146 ALA B N 1
ATOM 3006 C CA . ALA B 1 146 ? -18.549 -16.603 21.763 1.00 36.41 146 ALA B CA 1
ATOM 3007 C C . ALA B 1 146 ? -17.849 -16.120 20.486 1.00 40.09 146 ALA B C 1
ATOM 3008 O O . ALA B 1 146 ? -16.938 -16.819 20.018 1.00 35.95 146 ALA B O 1
ATOM 3010 N N . ALA B 1 147 ? -18.285 -14.989 19.935 1.00 30.64 147 ALA B N 1
ATOM 3011 C CA . ALA B 1 147 ? -17.744 -14.504 18.643 1.00 27.93 147 ALA B CA 1
ATOM 3012 C C . ALA B 1 147 ? -16.399 -13.783 18.798 1.00 26.33 147 ALA B C 1
ATOM 3013 O O . ALA B 1 147 ? -15.711 -13.622 17.783 1.00 28.95 147 ALA B O 1
ATOM 3015 N N . ILE B 1 148 ? -16.041 -13.367 20.011 1.00 30.00 148 ILE B N 1
ATOM 3016 C CA . ILE B 1 148 ? -14.749 -12.658 20.241 1.00 30.00 148 ILE B CA 1
ATOM 3017 C C . ILE B 1 148 ? -13.679 -13.676 20.648 1.00 30.00 148 ILE B C 1
ATOM 3018 O O . ILE B 1 148 ? -13.966 -14.457 21.530 1.00 30.00 148 ILE B O 1
ATOM 3023 N N . PRO B 1 149 ? -12.456 -13.654 20.080 1.00 28.98 149 PRO B N 1
ATOM 3024 C CA . PRO B 1 149 ? -12.029 -12.659 19.102 1.00 24.23 149 PRO B CA 1
ATOM 3025 C C . PRO B 1 149 ? -12.078 -13.150 17.646 1.00 19.07 149 PRO B C 1
ATOM 3026 O O . PRO B 1 149 ? -11.590 -12.473 16.791 1.00 18.19 149 PRO B O 1
ATOM 3030 N N . GLY B 1 150 ? -12.691 -14.296 17.424 1.00 17.25 150 GLY B N 1
ATOM 3031 C CA . GLY B 1 150 ? -12.724 -14.957 16.101 1.00 19.21 150 GLY B CA 1
ATOM 3032 C C . GLY B 1 150 ? -13.329 -14.036 15.051 1.00 18.12 150 GLY B C 1
ATOM 3033 O O . GLY B 1 150 ? -12.852 -13.984 13.861 1.00 15.61 150 GLY B O 1
ATOM 3034 N N . ALA B 1 151 ? -14.344 -13.262 15.454 1.00 16.97 151 ALA B N 1
ATOM 3035 C CA . ALA B 1 151 ? -15.072 -12.395 14.495 1.00 17.61 151 ALA B CA 1
ATOM 3036 C C . ALA B 1 151 ? -14.190 -11.252 14.025 1.00 17.72 151 ALA B C 1
ATOM 3037 O O . ALA B 1 151 ? -14.563 -10.593 13.032 1.00 18.06 151 ALA B O 1
ATOM 3039 N N . MET B 1 152 ? -13.059 -10.992 14.689 1.00 17.08 152 MET B N 1
ATOM 3040 C CA . MET B 1 152 ? -12.123 -9.917 14.312 1.00 19.59 152 MET B CA 1
ATOM 3041 C C . MET B 1 152 ? -11.005 -10.448 13.421 1.00 18.59 152 MET B C 1
ATOM 3042 O O . MET B 1 152 ? -10.132 -9.650 13.059 1.00 18.69 152 MET B O 1
ATOM 3047 N N . SER B 1 153 ? -11.005 -11.734 13.082 1.00 16.44 153 SER B N 1
ATOM 3048 C CA . SER B 1 153 ? -9.869 -12.352 12.354 1.00 16.76 153 SER B CA 1
ATOM 3049 C C . SER B 1 153 ? -9.854 -11.852 10.907 1.00 17.13 153 SER B C 1
ATOM 3050 O O . SER B 1 153 ? -10.942 -11.701 10.296 1.00 15.83 153 SER B O 1
ATOM 3053 N N . GLU B 1 154 ? -8.660 -11.649 10.374 1.00 18.48 154 GLU B N 1
ATOM 3054 C CA . GLU B 1 154 ? -8.448 -11.402 8.942 1.00 19.83 154 GLU B CA 1
ATOM 3055 C C . GLU B 1 154 ? -8.584 -12.713 8.177 1.00 17.13 154 GLU B C 1
ATOM 3056 O O . GLU B 1 154 ? -8.909 -12.663 7.014 1.00 14.61 154 GLU B O 1
ATOM 3062 N N . GLU B 1 155 ? -8.317 -13.852 8.817 1.00 15.53 155 GLU B N 1
ATOM 3063 C CA . GLU B 1 155 ? -8.480 -15.169 8.150 1.00 16.82 155 GLU B CA 1
ATOM 3064 C C . GLU B 1 155 ? -9.964 -15.417 7.936 1.00 15.36 155 GLU B C 1
ATOM 3065 O O . GLU B 1 155 ? -10.766 -15.360 8.863 1.00 16.07 155 GLU B O 1
ATOM 3071 N N . PRO B 1 156 ? -10.400 -15.609 6.687 1.00 15.91 156 PRO B N 1
ATOM 3072 C CA . PRO B 1 156 ? -11.818 -15.620 6.388 1.00 14.65 156 PRO B CA 1
ATOM 3073 C C . PRO B 1 156 ? -12.649 -16.758 6.959 1.00 16.23 156 PRO B C 1
ATOM 3074 O O . PRO B 1 156 ? -13.738 -16.519 7.443 1.00 14.28 156 PRO B O 1
ATOM 3078 N N . ARG B 1 157 ? -12.083 -17.955 7.035 1.00 14.72 157 ARG B N 1
ATOM 3079 C CA . ARG B 1 157 ? -12.852 -19.085 7.593 1.00 17.19 157 ARG B CA 1
ATOM 3080 C C . ARG B 1 157 ? -13.083 -18.842 9.071 1.00 15.25 157 ARG B C 1
ATOM 3081 O O . ARG B 1 157 ? -14.226 -19.122 9.520 1.00 17.29 157 ARG B O 1
ATOM 3089 N N . GLU B 1 158 ? -12.108 -18.340 9.813 1.00 15.49 158 GLU B N 1
ATOM 3090 C CA . GLU B 1 158 ? -12.292 -18.092 11.259 1.00 17.20 158 GLU B CA 1
ATOM 3091 C C . GLU B 1 158 ? -13.356 -16.984 11.441 1.00 16.14 158 GLU B C 1
ATOM 3092 O O . GLU B 1 158 ? -14.223 -17.121 12.302 1.00 15.19 158 GLU B O 1
ATOM 3098 N N . ALA B 1 159 ? -13.325 -15.946 10.626 1.00 15.23 159 ALA B N 1
ATOM 3099 C CA . ALA B 1 159 ? -14.283 -14.814 10.786 1.00 15.77 159 ALA B CA 1
ATOM 3100 C C . ALA B 1 159 ? -15.688 -15.275 10.392 1.00 15.46 159 ALA B C 1
ATOM 3101 O O . ALA B 1 159 ? -16.692 -14.949 11.083 1.00 14.95 159 ALA B O 1
ATOM 3103 N N . ILE B 1 160 ? -15.786 -16.052 9.325 1.00 14.66 160 ILE B N 1
ATOM 3104 C CA . ILE B 1 160 ? -17.117 -16.513 8.840 1.00 14.21 160 ILE B CA 1
ATOM 3105 C C . ILE B 1 160 ? -17.715 -17.416 9.919 1.00 14.93 160 ILE B C 1
ATOM 3106 O O . ILE B 1 160 ? -18.948 -17.332 10.207 1.00 15.42 160 ILE B O 1
ATOM 3111 N N . ARG B 1 161 ? -16.907 -18.302 10.498 1.00 16.25 161 ARG B N 1
ATOM 3112 C CA . ARG B 1 161 ? -17.453 -19.227 11.533 1.00 18.87 161 ARG B CA 1
ATOM 3113 C C . ARG B 1 161 ? -17.911 -18.395 12.740 1.00 17.59 161 ARG B C 1
ATOM 3114 O O . ARG B 1 161 ? -18.987 -18.675 13.322 1.00 17.21 161 ARG B O 1
ATOM 3122 N N . ALA B 1 162 ? -17.081 -17.464 13.195 1.00 17.34 162 ALA B N 1
ATOM 3123 C CA . ALA B 1 162 ? -17.360 -16.676 14.413 1.00 17.03 162 ALA B CA 1
ATOM 3124 C C . ALA B 1 162 ? -18.568 -15.755 14.210 1.00 18.49 162 ALA B C 1
ATOM 3125 O O . ALA B 1 162 ? -19.464 -15.730 15.091 1.00 15.95 162 ALA B O 1
ATOM 3127 N N . LEU B 1 163 ? -18.637 -15.051 13.092 1.00 16.52 163 LEU B N 1
ATOM 3128 C CA . LEU B 1 163 ? -19.819 -14.204 12.791 1.00 16.65 163 LEU B CA 1
ATOM 3129 C C . LEU B 1 163 ? -21.053 -15.074 12.604 1.00 19.75 163 LEU B C 1
ATOM 3130 O O . LEU B 1 163 ? -22.187 -14.700 13.031 1.00 17.43 163 LEU B O 1
ATOM 3135 N N . GLY B 1 164 ? -20.869 -16.218 11.971 1.00 20.42 164 GLY B N 1
ATOM 3136 C CA . GLY B 1 164 ? -21.971 -17.138 11.687 1.00 20.62 164 GLY B CA 1
ATOM 3137 C C . GLY B 1 164 ? -22.551 -17.700 12.968 1.00 21.32 164 GLY B C 1
ATOM 3138 O O . GLY B 1 164 ? -23.762 -17.969 12.940 1.00 23.60 164 GLY B O 1
ATOM 3139 N N . ALA B 1 165 ? -21.790 -17.717 14.071 1.00 24.72 165 ALA B N 1
ATOM 3140 C CA . ALA B 1 165 ? -22.177 -18.196 15.422 1.00 28.22 165 ALA B CA 1
ATOM 3141 C C . ALA B 1 165 ? -23.272 -17.346 16.066 1.00 27.26 165 ALA B C 1
ATOM 3142 O O . ALA B 1 165 ? -23.941 -17.868 16.961 1.00 32.39 165 ALA B O 1
ATOM 3144 N N . PHE B 1 166 ? -23.456 -16.087 15.673 1.00 19.17 166 PHE B N 1
ATOM 3145 C CA . PHE B 1 166 ? -24.643 -15.307 16.084 1.00 18.02 166 PHE B CA 1
ATOM 3146 C C . PHE B 1 166 ? -25.957 -15.967 15.645 1.00 18.72 166 PHE B C 1
ATOM 3147 O O . PHE B 1 166 ? -26.990 -15.554 16.191 1.00 18.55 166 PHE B O 1
ATOM 3155 N N . GLY B 1 167 ? -25.942 -16.824 14.634 1.00 19.54 167 GLY B N 1
ATOM 3156 C CA . GLY B 1 167 ? -27.152 -17.503 14.130 1.00 20.32 167 GLY B CA 1
ATOM 3157 C C . GLY B 1 167 ? -28.262 -16.526 13.758 1.00 18.48 167 GLY B C 1
ATOM 3158 O O . GLY B 1 167 ? -28.013 -15.558 13.031 1.00 18.35 167 GLY B O 1
ATOM 3159 N N . ASN B 1 168 ? -29.449 -16.720 14.328 1.00 15.87 168 ASN B N 1
ATOM 3160 C CA . ASN B 1 168 ? -30.648 -15.910 14.029 1.00 16.63 168 ASN B CA 1
ATOM 3161 C C . ASN B 1 168 ? -30.806 -14.763 15.041 1.00 15.97 168 ASN B C 1
ATOM 3162 O O . ASN B 1 168 ? -31.929 -14.193 15.129 1.00 17.70 168 ASN B O 1
ATOM 3167 N N . ALA B 1 169 ? -29.754 -14.421 15.804 1.00 16.17 169 ALA B N 1
ATOM 3168 C CA . ALA B 1 169 ? -29.831 -13.371 16.849 1.00 17.94 169 ALA B CA 1
ATOM 3169 C C . ALA B 1 169 ? -30.347 -12.026 16.308 1.00 17.64 169 ALA B C 1
ATOM 3170 O O . ALA B 1 169 ? -31.106 -11.319 17.070 1.00 17.11 169 ALA B O 1
ATOM 3172 N N . LEU B 1 170 ? -30.003 -11.624 15.077 1.00 16.81 170 LEU B N 1
ATOM 3173 C CA . LEU B 1 170 ? -30.354 -10.256 14.620 1.00 17.78 170 LEU B CA 1
ATOM 3174 C C . LEU B 1 170 ? -31.735 -10.230 13.989 1.00 17.22 170 LEU B C 1
ATOM 3175 O O . LEU B 1 170 ? -32.189 -9.136 13.647 1.00 17.91 170 LEU B O 1
ATOM 3180 N N . THR B 1 171 ? -32.316 -11.386 13.660 1.00 16.47 171 THR B N 1
ATOM 3181 C CA . THR B 1 171 ? -33.596 -11.430 12.919 1.00 16.77 171 THR B CA 1
ATOM 3182 C C . THR B 1 171 ? -34.713 -12.057 13.747 1.00 14.76 171 THR B C 1
ATOM 3183 O O . THR B 1 171 ? -35.847 -11.774 13.436 1.00 14.91 171 THR B O 1
ATOM 3187 N N . GLY B 1 172 ? -34.380 -12.897 14.705 1.00 14.75 172 GLY B N 1
ATOM 3188 C CA . GLY B 1 172 ? -35.314 -13.841 15.317 1.00 15.43 172 GLY B CA 1
ATOM 3189 C C . GLY B 1 172 ? -35.613 -14.936 14.306 1.00 16.11 172 GLY B C 1
ATOM 3190 O O . GLY B 1 172 ? -34.874 -15.068 13.319 1.00 15.42 172 GLY B O 1
ATOM 3191 N N . PRO B 1 173 ? -36.668 -15.750 14.506 1.00 20.04 173 PRO B N 1
ATOM 3192 C CA . PRO B 1 173 ? -37.057 -16.757 13.510 1.00 21.06 173 PRO B CA 1
ATOM 3193 C C . PRO B 1 173 ? -37.022 -16.194 12.092 1.00 19.39 173 PRO B C 1
ATOM 3194 O O . PRO B 1 173 ? -37.677 -15.190 11.769 1.00 21.78 173 PRO B O 1
ATOM 3198 N N . PRO B 1 174 ? -36.188 -16.747 11.177 1.00 16.08 174 PRO B N 1
ATOM 3199 C CA . PRO B 1 174 ? -35.977 -16.077 9.898 1.00 17.63 174 PRO B CA 1
ATOM 3200 C C . PRO B 1 174 ? -37.042 -16.333 8.828 1.00 15.84 174 PRO B C 1
ATOM 3201 O O . PRO B 1 174 ? -36.900 -15.824 7.751 1.00 14.55 174 PRO B O 1
ATOM 3205 N N . GLU B 1 175 ? -38.062 -17.114 9.162 1.00 17.63 175 GLU B N 1
ATOM 3206 C CA . GLU B 1 175 ? -39.238 -17.358 8.272 1.00 18.72 175 GLU B CA 1
ATOM 3207 C C . GLU B 1 175 ? -39.687 -16.056 7.614 1.00 18.15 175 GLU B C 1
ATOM 3208 O O . GLU B 1 175 ? -40.127 -15.124 8.340 1.00 17.82 175 GLU B O 1
ATOM 3214 N N . GLY B 1 176 ? -39.686 -16.032 6.293 1.00 17.93 176 GLY B N 1
ATOM 3215 C CA . GLY B 1 176 ? -40.127 -14.891 5.463 1.00 17.81 176 GLY B CA 1
ATOM 3216 C C . GLY B 1 176 ? -39.178 -13.696 5.505 1.00 17.25 176 GLY B C 1
ATOM 3217 O O . GLY B 1 176 ? -39.537 -12.689 4.910 1.00 18.02 176 GLY B O 1
ATOM 3218 N N . LYS B 1 177 ? -37.996 -13.849 6.095 1.00 15.66 177 LYS B N 1
ATOM 3219 C CA . LYS B 1 177 ? -37.035 -12.744 6.302 1.00 15.75 177 LYS B CA 1
ATOM 3220 C C . LYS B 1 177 ? -35.644 -13.154 5.825 1.00 16.24 177 LYS B C 1
ATOM 3221 O O . LYS B 1 177 ? -34.663 -12.563 6.322 1.00 14.27 177 LYS B O 1
ATOM 3227 N N . GLY B 1 178 ? -35.557 -14.165 4.949 1.00 15.69 178 GLY B N 1
ATOM 3228 C CA . GLY B 1 178 ? -34.262 -14.760 4.589 1.00 15.65 178 GLY B CA 1
ATOM 3229 C C . GLY B 1 178 ? -33.338 -13.746 3.909 1.00 15.16 178 GLY B C 1
ATOM 3230 O O . GLY B 1 178 ? -32.139 -13.776 4.186 1.00 15.85 178 GLY B O 1
ATOM 3231 N N . ALA B 1 179 ? -33.865 -12.833 3.089 1.00 12.50 179 ALA B N 1
ATOM 3232 C CA . ALA B 1 179 ? -33.037 -11.769 2.452 1.00 14.43 179 ALA B CA 1
ATOM 3233 C C . ALA B 1 179 ? -32.400 -10.857 3.506 1.00 14.75 179 ALA B C 1
ATOM 3234 O O . ALA B 1 179 ? -31.205 -10.557 3.414 1.00 15.16 179 ALA B O 1
ATOM 3236 N N . GLN B 1 180 ? -33.163 -10.472 4.526 1.00 15.28 180 GLN B N 1
ATOM 3237 C CA . GLN B 1 180 ? -32.647 -9.646 5.649 1.00 15.08 180 GLN B CA 1
ATOM 3238 C C . GLN B 1 180 ? -31.575 -10.424 6.407 1.00 13.36 180 GLN B C 1
ATOM 3239 O O . GLN B 1 180 ? -30.485 -9.832 6.711 1.00 13.21 180 GLN B O 1
ATOM 3245 N N . SER B 1 181 ? -31.816 -11.699 6.721 1.00 12.78 181 SER B N 1
ATOM 3246 C CA . SER B 1 181 ? -30.844 -12.583 7.403 1.00 13.65 181 SER B CA 1
ATOM 3247 C C . SER B 1 181 ? -29.519 -12.525 6.658 1.00 13.26 181 SER B C 1
ATOM 3248 O O . SER B 1 181 ? -28.451 -12.321 7.289 1.00 13.41 181 SER B O 1
ATOM 3251 N N . GLN B 1 182 ? -29.579 -12.752 5.355 1.00 12.57 182 GLN B N 1
ATOM 3252 C CA . GLN B 1 182 ? -28.362 -12.791 4.515 1.00 11.03 182 GLN B CA 1
ATOM 3253 C C . GLN B 1 182 ? -27.661 -11.431 4.503 1.00 11.38 182 GLN B C 1
ATOM 3254 O O . GLN B 1 182 ? -26.424 -11.406 4.566 1.00 12.82 182 GLN B O 1
ATOM 3260 N N . ALA B 1 183 ? -28.408 -10.365 4.318 1.00 11.88 183 ALA B N 1
ATOM 3261 C CA . ALA B 1 183 ? -27.848 -8.987 4.211 1.00 11.95 183 ALA B CA 1
ATOM 3262 C C . ALA B 1 183 ? -27.177 -8.601 5.522 1.00 12.44 183 ALA B C 1
ATOM 3263 O O . ALA B 1 183 ? -26.139 -7.875 5.497 1.00 11.27 183 ALA B O 1
ATOM 3265 N N . LEU B 1 184 ? -27.785 -8.936 6.674 1.00 11.58 184 LEU B N 1
ATOM 3266 C CA . LEU B 1 184 ? -27.145 -8.572 7.977 1.00 12.25 184 LEU B CA 1
ATOM 3267 C C . LEU B 1 184 ? -25.837 -9.336 8.173 1.00 12.39 184 LEU B C 1
ATOM 3268 O O . LEU B 1 184 ? -24.844 -8.709 8.595 1.00 12.94 184 LEU B O 1
ATOM 3273 N N . PHE B 1 185 ? -25.780 -10.615 7.781 1.00 12.77 185 PHE B N 1
ATOM 3274 C CA . PHE B 1 185 ? -24.542 -11.393 7.864 1.00 13.06 185 PHE B CA 1
ATOM 3275 C C . PHE B 1 185 ? -23.526 -10.763 6.892 1.00 11.92 185 PHE B C 1
ATOM 3276 O O . PHE B 1 185 ? -22.362 -10.540 7.245 1.00 11.37 185 PHE B O 1
ATOM 3284 N N . GLY B 1 186 ? -23.972 -10.477 5.676 1.00 12.29 186 GLY B N 1
ATOM 3285 C CA . GLY B 1 186 ? -23.088 -9.918 4.633 1.00 12.55 186 GLY B CA 1
ATOM 3286 C C . GLY B 1 186 ? -22.450 -8.606 5.081 1.00 11.62 186 GLY B C 1
ATOM 3287 O O . GLY B 1 186 ? -21.237 -8.400 4.854 1.00 11.29 186 GLY B O 1
ATOM 3288 N N . ALA B 1 187 ? -23.224 -7.711 5.683 1.00 11.67 187 ALA B N 1
ATOM 3289 C CA . ALA B 1 187 ? -22.723 -6.391 6.135 1.00 12.21 187 ALA B CA 1
ATOM 3290 C C . ALA B 1 187 ? -21.598 -6.588 7.138 1.00 12.06 187 ALA B C 1
ATOM 3291 O O . ALA B 1 187 ? -20.559 -5.914 7.016 1.00 12.07 187 ALA B O 1
ATOM 3293 N N . SER B 1 188 ? -21.735 -7.543 8.045 1.00 11.80 188 SER B N 1
ATOM 3294 C CA . SER B 1 188 ? -20.677 -7.830 9.050 1.00 11.90 188 SER B CA 1
ATOM 3295 C C . SER B 1 188 ? -19.367 -8.208 8.319 1.00 12.81 188 SER B C 1
ATOM 3296 O O . SER B 1 188 ? -18.301 -7.742 8.702 1.00 12.49 188 SER B O 1
ATOM 3299 N N . LEU B 1 189 ? -19.444 -9.023 7.275 1.00 12.61 189 LEU B N 1
ATOM 3300 C CA . LEU B 1 189 ? -18.247 -9.475 6.534 1.00 12.20 189 LEU B CA 1
ATOM 3301 C C . LEU B 1 189 ? -17.666 -8.348 5.672 1.00 12.40 189 LEU B C 1
ATOM 3302 O O . LEU B 1 189 ? -16.437 -8.363 5.446 1.00 11.81 189 LEU B O 1
ATOM 3307 N N . THR B 1 190 ? -18.488 -7.398 5.208 1.00 11.33 190 THR B N 1
ATOM 3308 C CA . THR B 1 190 ? -17.967 -6.249 4.419 1.00 13.07 190 THR B CA 1
ATOM 3309 C C . THR B 1 190 ? -17.302 -5.247 5.341 1.00 13.81 190 THR B C 1
ATOM 3310 O O . THR B 1 190 ? -16.525 -4.463 4.826 1.00 13.75 190 THR B O 1
ATOM 3314 N N . THR B 1 191 ? -17.612 -5.259 6.638 1.00 12.92 191 THR B N 1
ATOM 3315 C CA . THR B 1 191 ? -16.877 -4.386 7.599 1.00 12.24 191 THR B CA 1
ATOM 3316 C C . THR B 1 191 ? -15.444 -4.919 7.797 1.00 13.22 191 THR B C 1
ATOM 3317 O O . THR B 1 191 ? -15.265 -6.085 8.163 1.00 12.15 191 THR B O 1
ATOM 3321 N N . PRO B 1 192 ? -14.378 -4.124 7.562 1.00 14.31 192 PRO B N 1
ATOM 3322 C CA . PRO B 1 192 ? -13.010 -4.616 7.681 1.00 15.76 192 PRO B CA 1
ATOM 3323 C C . PRO B 1 192 ? -12.764 -5.212 9.057 1.00 14.83 192 PRO B C 1
ATOM 3324 O O . PRO B 1 192 ? -13.152 -4.646 10.096 1.00 15.10 192 PRO B O 1
ATOM 3328 N N . PRO B 1 193 ? -12.141 -6.395 9.125 1.00 14.77 193 PRO B N 1
ATOM 3329 C CA . PRO B 1 193 ? -11.764 -6.976 10.414 1.00 14.15 193 PRO B CA 1
ATOM 3330 C C . PRO B 1 193 ? -11.084 -5.962 11.349 1.00 14.17 193 PRO B C 1
ATOM 3331 O O . PRO B 1 193 ? -11.390 -5.962 12.564 1.00 15.79 193 PRO B O 1
ATOM 3335 N N . ARG B 1 194 ? -10.185 -5.149 10.819 1.00 15.07 194 ARG B N 1
ATOM 3336 C CA . ARG B 1 194 ? -9.453 -4.170 11.678 1.00 16.13 194 ARG B CA 1
ATOM 3337 C C . ARG B 1 194 ? -10.443 -3.169 12.296 1.00 15.76 194 ARG B C 1
ATOM 3338 O O . ARG B 1 194 ? -10.204 -2.683 13.408 1.00 14.18 194 ARG B O 1
ATOM 3346 N N . VAL B 1 195 ? -11.518 -2.825 11.582 1.00 12.90 195 VAL B N 1
ATOM 3347 C CA . VAL B 1 195 ? -12.573 -1.944 12.134 1.00 13.24 195 VAL B CA 1
ATOM 3348 C C . VAL B 1 195 ? -13.359 -2.659 13.208 1.00 14.04 195 VAL B C 1
ATOM 3349 O O . VAL B 1 195 ? -13.635 -2.060 14.267 1.00 14.70 195 VAL B O 1
ATOM 3353 N N . ARG B 1 196 ? -13.731 -3.909 12.936 1.00 14.09 196 ARG B N 1
ATOM 3354 C CA . ARG B 1 196 ? -14.451 -4.718 13.946 1.00 14.55 196 ARG B CA 1
ATOM 3355 C C . ARG B 1 196 ? -13.639 -4.727 15.250 1.00 14.62 196 ARG B C 1
ATOM 3356 O O . ARG B 1 196 ? -14.219 -4.607 16.317 1.00 16.04 196 ARG B O 1
ATOM 3364 N N . ALA B 1 197 ? -12.341 -4.919 15.120 1.00 14.05 197 ALA B N 1
ATOM 3365 C CA . ALA B 1 197 ? -11.451 -4.966 16.323 1.00 14.05 197 ALA B CA 1
ATOM 3366 C C . ALA B 1 197 ? -11.377 -3.573 16.989 1.00 15.69 197 ALA B C 1
ATOM 3367 O O . ALA B 1 197 ? -11.493 -3.519 18.259 1.00 15.21 197 ALA B O 1
ATOM 3369 N N . ALA B 1 198 ? -11.168 -2.517 16.191 1.00 14.79 198 ALA B N 1
ATOM 3370 C CA . ALA B 1 198 ? -10.908 -1.137 16.692 1.00 15.69 198 ALA B CA 1
ATOM 3371 C C . ALA B 1 198 ? -12.097 -0.634 17.516 1.00 16.70 198 ALA B C 1
ATOM 3372 O O . ALA B 1 198 ? -11.847 -0.005 18.533 1.00 15.32 198 ALA B O 1
ATOM 3374 N N . LEU B 1 199 ? -13.347 -0.964 17.119 1.00 15.22 199 LEU B N 1
ATOM 3375 C CA . LEU B 1 199 ? -14.560 -0.488 17.856 1.00 15.46 199 LEU B CA 1
ATOM 3376 C C . LEU B 1 199 ? -14.582 -1.046 19.281 1.00 15.06 199 LEU B C 1
ATOM 3377 O O . LEU B 1 199 ? -15.165 -0.366 20.173 1.00 15.06 199 LEU B O 1
ATOM 3382 N N . PHE B 1 200 ? -14.006 -2.212 19.507 1.00 14.07 200 PHE B N 1
ATOM 3383 C CA . PHE B 1 200 ? -14.018 -2.863 20.840 1.00 15.96 200 PHE B CA 1
ATOM 3384 C C . PHE B 1 200 ? -12.732 -2.621 21.636 1.00 16.65 200 PHE B C 1
ATOM 3385 O O . PHE B 1 200 ? -12.787 -2.930 22.812 1.00 16.41 200 PHE B O 1
ATOM 3393 N N . ASN B 1 201 ? -11.667 -2.118 21.028 1.00 17.74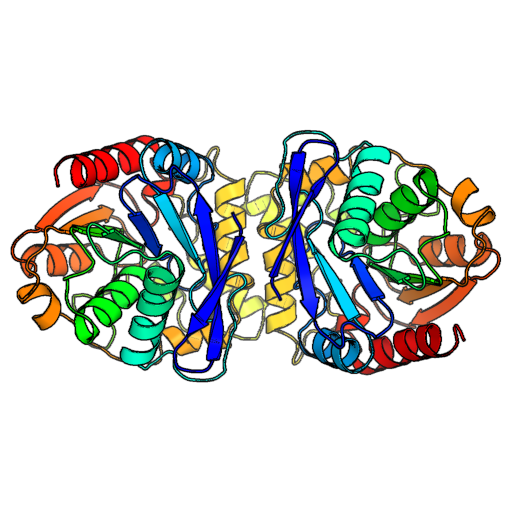 201 ASN B N 1
ATOM 3394 C CA . ASN B 1 201 ? -10.384 -1.857 21.721 1.00 18.07 201 ASN B CA 1
ATOM 3395 C C . ASN B 1 201 ? -10.459 -0.460 22.362 1.00 16.39 201 ASN B C 1
ATOM 3396 O O . ASN B 1 201 ? -9.761 0.450 21.943 1.00 16.40 201 ASN B O 1
ATOM 3401 N N . ARG B 1 202 ? -11.360 -0.299 23.316 1.00 16.46 202 ARG B N 1
ATOM 3402 C CA . ARG B 1 202 ? -11.601 1.025 23.940 1.00 18.12 202 ARG B CA 1
ATOM 3403 C C . ARG B 1 202 ? -12.334 0.804 25.241 1.00 16.27 202 ARG B C 1
ATOM 3404 O O . ARG B 1 202 ? -12.881 -0.303 25.473 1.00 16.50 202 ARG B O 1
ATOM 3412 N N . SER B 1 203 ? -12.319 1.856 26.066 1.00 19.52 203 SER B N 1
ATOM 3413 C CA . SER B 1 203 ? -13.175 1.906 27.267 1.00 18.96 203 SER B CA 1
ATOM 3414 C C . SER B 1 203 ? -13.787 3.286 27.398 1.00 14.67 203 SER B C 1
ATOM 3415 O O . SER B 1 203 ? -13.156 4.331 27.102 1.00 16.57 203 SER B O 1
ATOM 3418 N N . ALA B 1 204 ? -14.985 3.269 27.905 1.00 16.64 204 ALA B N 1
ATOM 3419 C CA . ALA B 1 204 ? -15.785 4.482 28.131 1.00 18.26 204 ALA B CA 1
ATOM 3420 C C . ALA B 1 204 ? -16.960 4.148 29.034 1.00 20.46 204 ALA B C 1
ATOM 3421 O O . ALA B 1 204 ? -17.690 3.209 28.773 1.00 22.18 204 ALA B O 1
ATOM 3423 N N . SER B 1 205 ? -17.173 4.969 30.063 1.00 17.82 205 SER B N 1
ATOM 3424 C CA . SER B 1 205 ? -18.390 4.865 30.877 1.00 16.71 205 SER B CA 1
ATOM 3425 C C . SER B 1 205 ? -19.219 6.126 30.655 1.00 18.32 205 SER B C 1
ATOM 3426 O O . SER B 1 205 ? -18.685 7.198 30.767 1.00 17.18 205 SER B O 1
ATOM 3429 N N . HIS B 1 206 ? -20.505 5.964 30.370 1.00 16.85 206 HIS B N 1
ATOM 3430 C CA . HIS B 1 206 ? -21.433 7.092 30.249 1.00 16.89 206 HIS B CA 1
ATOM 3431 C C . HIS B 1 206 ? -22.519 6.958 31.305 1.00 14.92 206 HIS B C 1
ATOM 3432 O O . HIS B 1 206 ? -23.561 7.629 31.193 1.00 17.13 206 HIS B O 1
ATOM 3439 N N . ASP B 1 207 ? -22.259 6.232 32.376 1.00 15.05 207 ASP B N 1
ATOM 3440 C CA . ASP B 1 207 ? -23.267 6.151 33.458 1.00 15.14 207 ASP B CA 1
ATOM 3441 C C . ASP B 1 207 ? -23.604 7.568 33.969 1.00 15.69 207 ASP B C 1
ATOM 3442 O O . ASP B 1 207 ? -24.790 7.857 34.161 1.00 16.68 207 ASP B O 1
ATOM 3447 N N . ASP B 1 208 ? -22.630 8.407 34.258 1.00 17.98 208 ASP B N 1
ATOM 3448 C CA . ASP B 1 208 ? -22.908 9.783 34.778 1.00 18.18 208 ASP B CA 1
ATOM 3449 C C . ASP B 1 208 ? -23.588 10.637 33.692 1.00 19.19 208 ASP B C 1
ATOM 3450 O O . ASP B 1 208 ? -24.451 11.437 34.042 1.00 16.59 208 ASP B O 1
ATOM 3455 N N . LEU B 1 209 ? -23.204 10.509 32.421 1.00 17.10 209 LEU B N 1
ATOM 3456 C CA . LEU B 1 209 ? -23.930 11.186 31.325 1.00 18.66 209 LEU B CA 1
ATOM 3457 C C . LEU B 1 209 ? -25.412 10.778 31.402 1.00 17.28 209 LEU B C 1
ATOM 3458 O O . LEU B 1 209 ? -26.269 11.697 31.326 1.00 19.12 209 LEU B O 1
ATOM 3463 N N . LEU B 1 210 ? -25.724 9.488 31.510 1.00 17.04 210 LEU B N 1
ATOM 3464 C CA . LEU B 1 210 ? -27.131 9.015 31.536 1.00 17.93 210 LEU B CA 1
ATOM 3465 C C . LEU B 1 210 ? -27.870 9.659 32.713 1.00 19.40 210 LEU B C 1
ATOM 3466 O O . LEU B 1 210 ? -28.992 10.118 32.539 1.00 19.13 210 LEU B O 1
ATOM 3471 N N . ARG B 1 211 ? -27.232 9.676 33.875 1.00 19.22 211 ARG B N 1
ATOM 3472 C CA . ARG B 1 211 ? -27.865 10.258 35.087 1.00 19.97 211 ARG B CA 1
ATOM 3473 C C . ARG B 1 211 ? -28.133 11.753 34.874 1.00 21.35 211 ARG B C 1
ATOM 3474 O O . ARG B 1 211 ? -28.982 12.284 35.576 1.00 22.92 211 ARG B O 1
ATOM 3482 N N . SER B 1 212 ? -27.430 12.389 33.947 1.00 20.77 212 SER B N 1
ATOM 3483 C CA . SER B 1 212 ? -27.537 13.860 33.781 1.00 23.66 212 SER B CA 1
ATOM 3484 C C . SER B 1 212 ? -28.476 14.245 32.640 1.00 21.61 212 SER B C 1
ATOM 3485 O O . SER B 1 212 ? -28.646 15.467 32.421 1.00 24.37 212 SER B O 1
ATOM 3488 N N . LEU B 1 213 ? -29.042 13.249 31.928 1.00 19.32 213 LEU B N 1
ATOM 3489 C CA . LEU B 1 213 ? -29.823 13.621 30.709 1.00 18.39 213 LEU B CA 1
ATOM 3490 C C . LEU B 1 213 ? -31.116 14.361 31.069 1.00 19.43 213 LEU B C 1
ATOM 3491 O O . LEU B 1 213 ? -31.849 13.910 31.983 1.00 18.87 213 LEU B O 1
ATOM 3496 N N . ASP B 1 214 ? -31.430 15.392 30.296 1.00 22.40 214 ASP B N 1
ATOM 3497 C CA . ASP B 1 214 ? -32.619 16.260 30.550 1.00 25.20 214 ASP B CA 1
ATOM 3498 C C . ASP B 1 214 ? -33.598 16.099 29.395 1.00 26.76 214 ASP B C 1
ATOM 3499 O O . ASP B 1 214 ? -34.344 17.044 29.133 1.00 23.60 214 ASP B O 1
ATOM 3504 N N . VAL B 1 215 ? -33.534 14.973 28.683 1.00 23.95 215 VAL B N 1
ATOM 3505 C CA . VAL B 1 215 ? -34.512 14.644 27.600 1.00 21.89 215 VAL B CA 1
ATOM 3506 C C . VAL B 1 215 ? -35.028 13.237 27.868 1.00 20.83 215 VAL B C 1
ATOM 3507 O O . VAL B 1 215 ? -34.343 12.394 28.470 1.00 21.04 215 VAL B O 1
ATOM 3511 N N . PRO B 1 216 ? -36.264 12.952 27.404 1.00 20.50 216 PRO B N 1
ATOM 3512 C CA . PRO B 1 216 ? -36.852 11.638 27.511 1.00 21.31 216 PRO B CA 1
ATOM 3513 C C . PRO B 1 216 ? -36.104 10.615 26.617 1.00 19.81 216 PRO B C 1
ATOM 3514 O O . PRO B 1 216 ? -35.580 10.994 25.557 1.00 18.62 216 PRO B O 1
ATOM 3518 N N . VAL B 1 217 ? -36.055 9.383 27.110 1.00 19.96 217 VAL B N 1
ATOM 3519 C CA . VAL B 1 217 ? -35.355 8.260 26.435 1.00 18.69 217 VAL B CA 1
ATOM 3520 C C . VAL B 1 217 ? -36.273 7.060 26.440 1.00 20.49 217 VAL B C 1
ATOM 3521 O O . VAL B 1 217 ? -36.786 6.686 27.522 1.00 21.79 217 VAL B O 1
ATOM 3525 N N . LEU B 1 218 ? -36.417 6.434 25.270 1.00 18.12 218 LEU B N 1
ATOM 3526 C CA . LEU B 1 218 ? -37.129 5.151 25.179 1.00 17.62 218 LEU B CA 1
ATOM 3527 C C . LEU B 1 218 ? -36.058 4.067 25.154 1.00 19.02 218 LEU B C 1
ATOM 3528 O O . LEU B 1 218 ? -35.195 4.168 24.287 1.00 16.99 218 LEU B O 1
ATOM 3533 N N . VAL B 1 219 ? -36.089 3.170 26.124 1.00 17.98 219 VAL B N 1
ATOM 3534 C CA . VAL B 1 219 ? -35.210 1.992 26.154 1.00 18.94 219 VAL B CA 1
ATOM 3535 C C . VAL B 1 219 ? -36.042 0.815 25.653 1.00 19.04 219 VAL B C 1
ATOM 3536 O O . VAL B 1 219 ? -36.877 0.307 26.401 1.00 20.55 219 VAL B O 1
ATOM 3540 N N . LEU B 1 220 ? -35.722 0.345 24.444 1.00 17.84 220 LEU B N 1
ATOM 3541 C CA . LEU B 1 220 ? -36.391 -0.797 23.788 1.00 17.11 220 LEU B CA 1
ATOM 3542 C C . LEU B 1 220 ? -35.364 -1.937 23.717 1.00 19.16 220 LEU B C 1
ATOM 3543 O O . LEU B 1 220 ? -34.265 -1.736 23.185 1.00 19.19 220 LEU B O 1
ATOM 3548 N N . HIS B 1 221 ? -35.658 -3.050 24.345 1.00 16.36 221 HIS B N 1
ATOM 3549 C CA . HIS B 1 221 ? -34.695 -4.158 24.457 1.00 16.76 221 HIS B CA 1
ATOM 3550 C C . HIS B 1 221 ? -35.431 -5.494 24.500 1.00 18.58 221 HIS B C 1
ATOM 3551 O O . HIS B 1 221 ? -36.407 -5.656 25.265 1.00 18.13 221 HIS B O 1
ATOM 3558 N N . GLY B 1 222 ? -34.941 -6.474 23.751 1.00 17.85 222 GLY B N 1
ATOM 3559 C CA . GLY B 1 222 ? -35.497 -7.839 23.853 1.00 16.88 222 GLY B CA 1
ATOM 3560 C C . GLY B 1 222 ? -35.014 -8.545 25.103 1.00 18.14 222 GLY B C 1
ATOM 3561 O O . GLY B 1 222 ? -33.820 -8.410 25.484 1.00 17.78 222 GLY B O 1
ATOM 3562 N N . THR B 1 223 ? -35.908 -9.278 25.794 1.00 19.40 223 THR B N 1
ATOM 3563 C CA . THR B 1 223 ? -35.564 -9.993 27.043 1.00 19.14 223 THR B CA 1
ATOM 3564 C C . THR B 1 223 ? -34.612 -11.140 26.763 1.00 21.04 223 THR B C 1
ATOM 3565 O O . THR B 1 223 ? -33.910 -11.497 27.682 1.00 23.78 223 THR B O 1
ATOM 3569 N N . GLU B 1 224 ? -34.577 -11.674 25.545 1.00 19.82 224 GLU B N 1
ATOM 3570 C CA . GLU B 1 224 ? -33.681 -12.814 25.191 1.00 20.23 224 GLU B CA 1
ATOM 3571 C C . GLU B 1 224 ? -32.552 -12.314 24.296 1.00 20.01 224 GLU B C 1
ATOM 3572 O O . GLU B 1 224 ? -32.059 -13.098 23.447 1.00 19.83 224 GLU B O 1
ATOM 3578 N N . ASP B 1 225 ? -32.187 -11.031 24.400 1.00 18.27 225 ASP B N 1
ATOM 3579 C CA . ASP B 1 225 ? -31.054 -10.502 23.596 1.00 17.79 225 ASP B CA 1
ATOM 3580 C C . ASP B 1 225 ? -29.794 -11.307 23.943 1.00 20.06 225 ASP B C 1
ATOM 3581 O O . ASP B 1 225 ? -29.361 -11.287 25.107 1.00 21.81 225 ASP B O 1
ATOM 3586 N N . SER B 1 226 ? -29.200 -11.968 22.942 1.00 19.38 226 SER B N 1
ATOM 3587 C CA . SER B 1 226 ? -28.001 -12.832 23.055 1.00 18.51 226 SER B CA 1
ATOM 3588 C C . SER B 1 226 ? -26.743 -12.040 22.676 1.00 17.84 226 SER B C 1
ATOM 3589 O O . SER B 1 226 ? -25.589 -12.570 22.784 1.00 17.87 226 SER B O 1
ATOM 3592 N N . VAL B 1 227 ? -26.920 -10.773 22.306 1.00 16.65 227 VAL B N 1
ATOM 3593 C CA . VAL B 1 227 ? -25.780 -9.938 21.848 1.00 15.64 227 VAL B CA 1
ATOM 3594 C C . VAL B 1 227 ? -25.451 -8.869 22.888 1.00 15.49 227 VAL B C 1
ATOM 3595 O O . VAL B 1 227 ? -24.266 -8.764 23.319 1.00 16.74 227 VAL B O 1
ATOM 3599 N N . VAL B 1 228 ? -26.447 -8.055 23.229 1.00 14.77 228 VAL B N 1
ATOM 3600 C CA . VAL B 1 228 ? -26.298 -7.096 24.357 1.00 14.34 228 VAL B CA 1
ATOM 3601 C C . VAL B 1 228 ? -27.326 -7.539 25.404 1.00 14.15 228 VAL B C 1
ATOM 3602 O O . VAL B 1 228 ? -28.524 -7.528 25.126 1.00 14.94 228 VAL B O 1
ATOM 3606 N N . ASP B 1 229 ? -26.855 -8.003 26.541 1.00 17.44 229 ASP B N 1
ATOM 3607 C CA . ASP B 1 229 ? -27.754 -8.495 27.622 1.00 17.79 229 ASP B CA 1
ATOM 3608 C C . ASP B 1 229 ? -28.785 -7.421 27.963 1.00 17.67 229 ASP B C 1
ATOM 3609 O O . ASP B 1 229 ? -28.395 -6.228 28.034 1.00 18.10 229 ASP B O 1
ATOM 3614 N N . VAL B 1 230 ? -30.030 -7.840 28.173 1.00 17.83 230 VAL B N 1
ATOM 3615 C CA . VAL B 1 230 ? -31.168 -6.968 28.549 1.00 19.61 230 VAL B CA 1
ATOM 3616 C C . VAL B 1 230 ? -30.819 -6.193 29.829 1.00 18.86 230 VAL B C 1
ATOM 3617 O O . VAL B 1 230 ? -31.355 -5.085 29.985 1.00 19.22 230 VAL B O 1
ATOM 3621 N N . SER B 1 231 ? -29.920 -6.710 30.665 1.00 19.31 231 SER B N 1
ATOM 3622 C CA . SER B 1 231 ? -29.504 -5.993 31.894 1.00 18.75 231 SER B CA 1
ATOM 3623 C C . SER B 1 231 ? -28.877 -4.649 31.504 1.00 18.91 231 SER B C 1
ATOM 3624 O O . SER B 1 231 ? -29.008 -3.650 32.295 1.00 18.62 231 SER B O 1
ATOM 3627 N N . ALA B 1 232 ? -28.227 -4.575 30.339 1.00 16.92 232 ALA B N 1
ATOM 3628 C CA . ALA B 1 232 ? -27.603 -3.324 29.872 1.00 17.24 232 ALA B CA 1
ATOM 3629 C C . ALA B 1 232 ? -28.703 -2.275 29.686 1.00 18.86 232 ALA B C 1
ATOM 3630 O O . ALA B 1 232 ? -28.492 -1.085 30.105 1.00 18.03 232 ALA B O 1
ATOM 3632 N N . GLY B 1 233 ? -29.845 -2.669 29.083 1.00 17.36 233 GLY B N 1
ATOM 3633 C CA . GLY B 1 233 ? -30.991 -1.787 28.906 1.00 18.83 233 GLY B CA 1
ATOM 3634 C C . GLY B 1 233 ? -31.630 -1.449 30.240 1.00 18.08 233 GLY B C 1
ATOM 3635 O O . GLY B 1 233 ? -32.008 -0.281 30.425 1.00 18.32 233 GLY B O 1
ATOM 3636 N N . ARG B 1 234 ? -31.714 -2.420 31.143 1.00 18.35 234 ARG B N 1
ATOM 3637 C CA . ARG B 1 234 ? -32.289 -2.202 32.501 1.00 22.89 234 ARG B CA 1
ATOM 3638 C C . ARG B 1 234 ? -31.426 -1.128 33.189 1.00 21.26 234 ARG B C 1
ATOM 3639 O O . ARG B 1 234 ? -31.995 -0.188 33.756 1.00 21.03 234 ARG B O 1
ATOM 3647 N N . HIS B 1 235 ? -30.109 -1.294 33.134 1.00 20.69 235 HIS B N 1
ATOM 3648 C CA . HIS B 1 235 ? -29.123 -0.327 33.694 1.00 18.55 235 HIS B CA 1
ATOM 3649 C C . HIS B 1 235 ? -29.414 1.084 33.170 1.00 19.06 235 HIS B C 1
ATOM 3650 O O . HIS B 1 235 ? -29.514 2.037 33.994 1.00 19.37 235 HIS B O 1
ATOM 3657 N N . ALA B 1 236 ? -29.505 1.280 31.842 1.00 17.76 236 ALA B N 1
ATOM 3658 C CA . ALA B 1 236 ? -29.740 2.615 31.279 1.00 19.24 236 ALA B CA 1
ATOM 3659 C C . ALA B 1 236 ? -31.103 3.148 31.738 1.00 20.11 236 ALA B C 1
ATOM 3660 O O . ALA B 1 236 ? -31.134 4.353 32.105 1.00 22.06 236 ALA B O 1
ATOM 3662 N N . ALA B 1 237 ? -32.178 2.345 31.694 1.00 19.58 237 ALA B N 1
ATOM 3663 C CA . ALA B 1 237 ? -33.539 2.770 32.109 1.00 22.20 237 ALA B CA 1
ATOM 3664 C C . ALA B 1 237 ? -33.498 3.263 33.552 1.00 24.71 237 ALA B C 1
ATOM 3665 O O . ALA B 1 237 ? -34.128 4.307 33.837 1.00 24.50 237 ALA B O 1
ATOM 3667 N N . GLU B 1 238 ? -32.769 2.565 34.416 1.00 21.05 238 GLU B N 1
ATOM 3668 C CA . GLU B 1 238 ? -32.631 2.944 35.846 1.00 25.69 238 GLU B CA 1
ATOM 3669 C C . GLU B 1 238 ? -31.867 4.257 36.025 1.00 25.79 238 GLU B C 1
ATOM 3670 O O . GLU B 1 238 ? -32.213 5.023 36.969 1.00 25.04 238 GLU B O 1
ATOM 3676 N N . LEU B 1 239 ? -30.815 4.514 35.260 1.00 21.78 239 LEU B N 1
ATOM 3677 C CA . LEU B 1 239 ? -29.974 5.724 35.500 1.00 21.18 239 LEU B CA 1
ATOM 3678 C C . LEU B 1 239 ? -30.624 6.967 34.891 1.00 22.36 239 LEU B C 1
ATOM 3679 O O . LEU B 1 239 ? -30.434 8.064 35.460 1.00 21.35 239 LEU B O 1
ATOM 3684 N N . ILE B 1 240 ? -31.284 6.839 33.731 1.00 18.55 240 ILE B N 1
ATOM 3685 C CA . ILE B 1 240 ? -31.802 8.006 32.978 1.00 19.57 240 ILE B CA 1
ATOM 3686 C C . ILE B 1 240 ? -32.985 8.547 33.769 1.00 20.94 240 ILE B C 1
ATOM 3687 O O . ILE B 1 240 ? -33.866 7.771 34.131 1.00 21.57 240 ILE B O 1
ATOM 3692 N N . PRO B 1 241 ? -33.000 9.854 34.103 1.00 21.60 241 PRO B N 1
ATOM 3693 C CA . PRO B 1 241 ? -34.125 10.418 34.852 1.00 24.14 241 PRO B CA 1
ATOM 3694 C C . PRO B 1 241 ? -35.478 10.228 34.147 1.00 24.72 241 PRO B C 1
ATOM 3695 O O . PRO B 1 241 ? -36.431 9.868 34.811 1.00 26.38 241 PRO B O 1
ATOM 3699 N N . GLN B 1 242 ? -35.567 10.461 32.841 1.00 23.18 242 GLN B N 1
ATOM 3700 C CA . GLN B 1 242 ? -36.869 10.388 32.139 1.00 27.14 242 GLN B CA 1
ATOM 3701 C C . GLN B 1 242 ? -36.829 9.249 31.119 1.00 24.97 242 GLN B C 1
ATOM 3702 O O . GLN B 1 242 ? -37.059 9.539 29.925 1.00 26.60 242 GLN B O 1
ATOM 3708 N N . ALA B 1 243 ? -36.650 8.017 31.591 1.00 24.11 243 ALA B N 1
ATOM 3709 C CA . ALA B 1 243 ? -36.647 6.827 30.719 1.00 23.56 243 ALA B CA 1
ATOM 3710 C C . ALA B 1 243 ? -38.017 6.164 30.732 1.00 24.28 243 ALA B C 1
ATOM 3711 O O . ALA B 1 243 ? -38.616 6.026 31.793 1.00 27.32 243 ALA B O 1
ATOM 3713 N N . ARG B 1 244 ? -38.438 5.682 29.576 1.00 23.92 244 ARG B N 1
ATOM 3714 C CA . ARG B 1 244 ? -39.583 4.771 29.422 1.00 23.39 244 ARG B CA 1
ATOM 3715 C C . ARG B 1 244 ? -38.988 3.469 28.898 1.00 25.41 244 ARG B C 1
ATOM 3716 O O . ARG B 1 244 ? -38.234 3.539 27.935 1.00 24.02 244 ARG B O 1
ATOM 3724 N N . ALA B 1 245 ? -39.245 2.350 29.547 1.00 24.82 245 ALA B N 1
ATOM 3725 C CA . ALA B 1 245 ? -38.645 1.065 29.161 1.00 25.71 245 ALA B CA 1
ATOM 3726 C C . ALA B 1 245 ? -39.675 0.303 28.353 1.00 26.40 245 ALA B C 1
ATOM 3727 O O . ALA B 1 245 ? -40.852 0.269 28.740 1.00 27.03 245 ALA B O 1
ATOM 3729 N N . SER B 1 246 ? -39.246 -0.359 27.293 1.00 21.13 246 SER B N 1
ATOM 3730 C CA . SER B 1 246 ? -40.111 -1.332 26.597 1.00 22.81 246 SER B CA 1
ATOM 3731 C C . SER B 1 246 ? -39.327 -2.629 26.404 1.00 23.33 246 SER B C 1
ATOM 3732 O O . SER B 1 246 ? -38.446 -2.679 25.518 1.00 22.45 246 SER B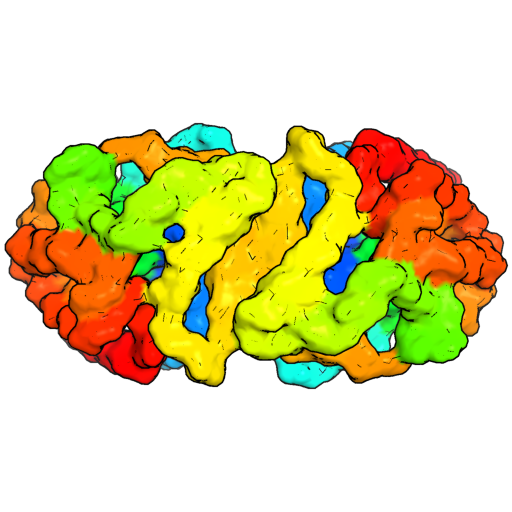 O 1
ATOM 3735 N N . PHE B 1 247 ? -39.569 -3.614 27.258 1.00 21.73 247 PHE B N 1
ATOM 3736 C CA . PHE B 1 247 ? -38.816 -4.879 27.231 1.00 23.99 247 PHE B CA 1
ATOM 3737 C C . PHE B 1 247 ? -39.631 -5.892 26.443 1.00 26.83 247 PHE B C 1
ATOM 3738 O O . PHE B 1 247 ? -40.650 -6.375 26.985 1.00 25.50 247 PHE B O 1
ATOM 3746 N N . TRP B 1 248 ? -39.167 -6.251 25.247 1.00 20.74 248 TRP B N 1
ATOM 3747 C CA . TRP B 1 248 ? -39.960 -7.136 24.344 1.00 22.59 248 TRP B CA 1
ATOM 3748 C C . TRP B 1 248 ? -39.734 -8.584 24.753 1.00 21.95 248 TRP B C 1
ATOM 3749 O O . TRP B 1 248 ? -38.625 -9.136 24.516 1.00 20.51 248 TRP B O 1
ATOM 3760 N N . GLU B 1 249 ? -40.751 -9.221 25.329 1.00 23.32 249 GLU B N 1
ATOM 3761 C CA . GLU B 1 249 ? -40.619 -10.619 25.799 1.00 26.96 249 GLU B CA 1
ATOM 3762 C C . GLU B 1 249 ? -40.300 -11.547 24.627 1.00 22.98 249 GLU B C 1
ATOM 3763 O O . GLU B 1 249 ? -40.968 -11.464 23.648 1.00 25.22 249 GLU B O 1
ATOM 3769 N N . GLY B 1 250 ? -39.266 -12.358 24.757 1.00 24.74 250 GLY B N 1
ATOM 3770 C CA . GLY B 1 250 ? -38.914 -13.402 23.790 1.00 26.42 250 GLY B CA 1
ATOM 3771 C C . GLY B 1 250 ? -38.077 -12.870 22.639 1.00 25.97 250 GLY B C 1
ATOM 3772 O O . GLY B 1 250 ? -37.620 -13.686 21.852 1.00 25.52 250 GLY B O 1
ATOM 3773 N N . CYS B 1 251 ? -37.866 -11.555 22.539 1.00 21.96 251 CYS B N 1
ATOM 3774 C CA . CYS B 1 251 ? -37.177 -10.945 21.373 1.00 18.91 251 CYS B CA 1
ATOM 3775 C C . CYS B 1 251 ? -35.665 -11.055 21.564 1.00 17.75 251 CYS B C 1
ATOM 3776 O O . CYS B 1 251 ? -35.170 -10.963 22.724 1.00 16.59 251 CYS B O 1
ATOM 3779 N N . ASP B 1 252 ? -34.911 -11.226 20.462 1.00 18.68 252 ASP B N 1
ATOM 3780 C CA . ASP B 1 252 ? -33.433 -11.206 20.543 1.00 16.67 252 ASP B CA 1
ATOM 3781 C C . ASP B 1 252 ? -32.937 -9.794 20.201 1.00 16.51 252 ASP B C 1
ATOM 3782 O O . ASP B 1 252 ? -33.526 -8.836 20.635 1.00 15.97 252 ASP B O 1
ATOM 3787 N N . HIS B 1 253 ? -31.900 -9.656 19.384 1.00 15.75 253 HIS B N 1
ATOM 3788 C CA . HIS B 1 253 ? -31.178 -8.371 19.223 1.00 14.68 253 HIS B CA 1
ATOM 3789 C C . HIS B 1 253 ? -31.780 -7.419 18.175 1.00 14.87 253 HIS B C 1
ATOM 3790 O O . HIS B 1 253 ? -31.317 -6.249 18.118 1.00 16.63 253 HIS B O 1
ATOM 3797 N N . GLY B 1 254 ? -32.692 -7.870 17.295 1.00 17.17 254 GLY B N 1
ATOM 3798 C CA . GLY B 1 254 ? -33.178 -7.050 16.187 1.00 17.11 254 GLY B CA 1
ATOM 3799 C C . GLY B 1 254 ? -34.679 -6.804 16.225 1.00 19.32 254 GLY B C 1
ATOM 3800 O O . GLY B 1 254 ? -35.441 -7.376 15.438 1.00 16.27 254 GLY B O 1
ATOM 3801 N N . PRO B 1 255 ? -35.192 -6.036 17.201 1.00 19.09 255 PRO B N 1
ATOM 3802 C CA . PRO B 1 255 ? -36.643 -5.871 17.298 1.00 18.82 255 PRO B CA 1
ATOM 3803 C C . PRO B 1 255 ? -37.268 -5.310 16.018 1.00 17.42 255 PRO B C 1
ATOM 3804 O O . PRO B 1 255 ? -38.389 -5.707 15.652 1.00 20.72 255 PRO B O 1
ATOM 3808 N N . PHE B 1 256 ? -36.523 -4.481 15.293 1.00 17.06 256 PHE B N 1
ATOM 3809 C CA . PHE B 1 256 ? -37.006 -3.822 14.068 1.00 16.28 256 PHE B CA 1
ATOM 3810 C C . PHE B 1 256 ? -37.123 -4.880 12.964 1.00 17.21 256 PHE B C 1
ATOM 3811 O O . PHE B 1 256 ? -37.812 -4.611 11.986 1.00 16.83 256 PHE B O 1
ATOM 3819 N N . VAL B 1 257 ? -36.429 -6.007 13.097 1.00 16.83 257 VAL B N 1
ATOM 3820 C CA . VAL B 1 257 ? -36.564 -7.159 12.148 1.00 17.07 257 VAL B CA 1
ATOM 3821 C C . VAL B 1 257 ? -37.589 -8.154 12.683 1.00 18.74 257 VAL B C 1
ATOM 3822 O O . VAL B 1 257 ? -38.422 -8.654 11.890 1.00 18.09 257 VAL B O 1
ATOM 3826 N N . GLU B 1 258 ? -37.562 -8.443 13.969 1.00 19.49 258 GLU B N 1
ATOM 3827 C CA . GLU B 1 258 ? -38.528 -9.425 14.559 1.00 20.93 258 GLU B CA 1
ATOM 3828 C C . GLU B 1 258 ? -39.964 -8.947 14.410 1.00 22.62 258 GLU B C 1
ATOM 3829 O O . GLU B 1 258 ? -40.811 -9.779 14.091 1.00 24.63 258 GLU B O 1
ATOM 3835 N N . ASP B 1 259 ? -40.246 -7.669 14.646 1.00 20.26 259 ASP B N 1
ATOM 3836 C CA . ASP B 1 259 ? -41.629 -7.136 14.601 1.00 20.61 259 ASP B CA 1
ATOM 3837 C C . ASP B 1 259 ? -41.602 -5.676 14.194 1.00 21.67 259 ASP B C 1
ATOM 3838 O O . ASP B 1 259 ? -41.753 -4.772 15.031 1.00 20.51 259 ASP B O 1
ATOM 3843 N N . PRO B 1 260 ? -41.411 -5.437 12.879 1.00 21.36 260 PRO B N 1
ATOM 3844 C CA . PRO B 1 260 ? -41.311 -4.110 12.304 1.00 22.16 260 PRO B CA 1
ATOM 3845 C C . PRO B 1 260 ? -42.531 -3.229 12.631 1.00 23.64 260 PRO B C 1
ATOM 3846 O O . PRO B 1 260 ? -42.336 -2.081 12.914 1.00 19.51 260 PRO B O 1
ATOM 3850 N N . GLU B 1 261 ? -43.735 -3.809 12.603 1.00 24.27 261 GLU B N 1
ATOM 3851 C CA . GLU B 1 261 ? -44.992 -3.123 12.989 1.00 27.85 261 GLU B CA 1
ATOM 3852 C C . GLU B 1 261 ? -44.891 -2.627 14.446 1.00 21.30 261 GLU B C 1
ATOM 3853 O O . GLU B 1 261 ? -45.167 -1.419 14.665 1.00 22.71 261 GLU B O 1
ATOM 3859 N N . ARG B 1 262 ? -44.542 -3.493 15.393 1.00 21.92 262 ARG B N 1
ATOM 3860 C CA . ARG B 1 262 ? -44.475 -3.097 16.816 1.00 23.36 262 ARG B CA 1
ATOM 3861 C C . ARG B 1 262 ? -43.347 -2.073 16.981 1.00 23.86 262 ARG B C 1
ATOM 3862 O O . ARG B 1 262 ? -43.518 -1.109 17.732 1.00 21.07 262 ARG B O 1
ATOM 3870 N N . PHE B 1 263 ? -42.252 -2.191 16.219 1.00 21.94 263 PHE B N 1
ATOM 3871 C CA . PHE B 1 263 ? -41.092 -1.272 16.360 1.00 18.14 263 PHE B CA 1
ATOM 3872 C C . PHE B 1 263 ? -41.518 0.136 15.953 1.00 20.66 263 PHE B C 1
ATOM 3873 O O . PHE B 1 263 ? -41.287 1.147 16.669 1.00 20.86 263 PHE B O 1
ATOM 3881 N N . VAL B 1 264 ? -42.163 0.225 14.803 1.00 19.44 264 VAL B N 1
ATOM 3882 C CA . VAL B 1 264 ? -42.548 1.544 14.266 1.00 21.51 264 VAL B CA 1
ATOM 3883 C C . VAL B 1 264 ? -43.612 2.147 15.204 1.00 21.09 264 VAL B C 1
ATOM 3884 O O . VAL B 1 264 ? -43.511 3.355 15.501 1.00 19.70 264 VAL B O 1
ATOM 3888 N N . LYS B 1 265 ? -44.528 1.337 15.689 1.00 22.65 265 LYS B N 1
ATOM 3889 C CA . LYS B 1 265 ? -45.607 1.825 16.576 1.00 24.78 265 LYS B CA 1
ATOM 3890 C C . LYS B 1 265 ? -44.982 2.421 17.847 1.00 25.71 265 LYS B C 1
ATOM 3891 O O . LYS B 1 265 ? -45.367 3.547 18.249 1.00 22.59 265 LYS B O 1
ATOM 3897 N N . GLU B 1 266 ? -44.094 1.681 18.500 1.00 23.69 266 GLU B N 1
ATOM 3898 C CA . GLU B 1 266 ? -43.515 2.109 19.795 1.00 21.50 266 GLU B CA 1
ATOM 3899 C C . GLU B 1 266 ? -42.607 3.304 19.581 1.00 20.58 266 GLU B C 1
ATOM 3900 O O . GLU B 1 266 ? -42.690 4.239 20.394 1.00 21.97 266 GLU B O 1
ATOM 3906 N N . VAL B 1 267 ? -41.759 3.301 18.559 1.00 19.59 267 VAL B N 1
ATOM 3907 C CA . VAL B 1 267 ? -40.888 4.458 18.283 1.00 19.16 267 VAL B CA 1
ATOM 3908 C C . VAL B 1 267 ? -41.774 5.657 17.931 1.00 23.58 267 VAL B C 1
ATOM 3909 O O . VAL B 1 267 ? -41.506 6.797 18.419 1.00 21.23 267 VAL B O 1
ATOM 3913 N N . GLY B 1 268 ? -42.793 5.428 17.106 1.00 21.94 268 GLY B N 1
ATOM 3914 C CA . GLY B 1 268 ? -43.666 6.524 16.675 1.00 23.16 268 GLY B CA 1
ATOM 3915 C C . GLY B 1 268 ? -44.428 7.128 17.846 1.00 20.15 268 GLY B C 1
ATOM 3916 O O . GLY B 1 268 ? -44.505 8.356 17.899 1.00 27.54 268 GLY B O 1
ATOM 3917 N N . GLU B 1 269 ? -44.949 6.321 18.746 1.00 24.02 269 GLU B N 1
ATOM 3918 C CA . GLU B 1 269 ? -45.745 6.815 19.904 1.00 27.58 269 GLU B CA 1
ATOM 3919 C C . GLU B 1 269 ? -44.830 7.632 20.832 1.00 31.89 269 GLU B C 1
ATOM 3920 O O . GLU B 1 269 ? -45.253 8.703 21.312 1.00 27.93 269 GLU B O 1
ATOM 3926 N N . PHE B 1 270 ? -43.581 7.207 20.992 1.00 26.77 270 PHE B N 1
ATOM 3927 C CA . PHE B 1 270 ? -42.573 7.942 21.795 1.00 25.93 270 PHE B CA 1
ATOM 3928 C C . PHE B 1 270 ? -42.305 9.308 21.164 1.00 24.46 270 PHE B C 1
ATOM 3929 O O . PHE B 1 270 ? -42.431 10.329 21.858 1.00 26.38 270 PHE B O 1
ATOM 3937 N N . VAL B 1 271 ? -41.938 9.323 19.887 1.00 24.14 271 VAL B N 1
ATOM 3938 C CA . VAL B 1 271 ? -41.543 10.540 19.133 1.00 27.03 271 VAL B CA 1
ATOM 3939 C C . VAL B 1 271 ? -42.748 11.501 19.050 1.00 31.37 271 VAL B C 1
ATOM 3940 O O . VAL B 1 271 ? -42.566 12.723 19.312 1.00 30.14 271 VAL B O 1
ATOM 3944 N N . ASP B 1 272 ? -43.926 10.967 18.700 1.00 34.52 272 ASP B N 1
ATOM 3945 C CA . ASP B 1 272 ? -45.168 11.760 18.487 1.00 34.06 272 ASP B CA 1
ATOM 3946 C C . ASP B 1 272 ? -45.537 12.438 19.810 1.00 37.89 272 ASP B C 1
ATOM 3947 O O . ASP B 1 272 ? -46.035 13.561 19.748 1.00 38.02 272 ASP B O 1
ATOM 3952 N N . ASN B 1 273 ? -45.191 11.852 20.953 1.00 33.77 273 ASN B N 1
ATOM 3953 C CA . ASN B 1 273 ? -45.556 12.401 22.284 1.00 39.17 273 ASN B CA 1
ATOM 3954 C C . ASN B 1 273 ? -44.509 13.385 22.818 1.00 36.94 273 ASN B C 1
ATOM 3955 O O . ASN B 1 273 ? -44.743 13.887 23.911 1.00 35.09 273 ASN B O 1
ATOM 3960 N N . LEU B 1 274 ? -43.446 13.715 22.075 1.00 34.53 274 LEU B N 1
ATOM 3961 C CA . LEU B 1 274 ? -42.477 14.763 22.493 1.00 38.10 274 LEU B CA 1
ATOM 3962 C C . LEU B 1 274 ? -43.081 16.162 22.301 1.00 46.68 274 LEU B C 1
ATOM 3963 O O . LEU B 1 274 ? -42.711 17.045 23.109 1.00 53.13 274 LEU B O 1
#

Nearest PDB structures (foldseek):
  7yii-assembly1_A  TM=1.004E+00  e=2.990E-63  Rhodococcus opacus
  7yii-assembly1_B  TM=1.003E+00  e=8.282E-60  Rhodococcus opacus
  4rnc-assembly2_C-2  TM=9.970E-01  e=9.215E-51  Rhodococcus sp. ECU1013
  4lxh-assembly1_A  TM=8.164E-01  e=2.448E-16  Rhizorhabdus wittichii RW1
  8vd1-assembly1_A  TM=7.794E-01  e=8.643E-15  Oryza sativa

Foldseek 3Di:
DWDWWAFPVRWIKIKDWAADLPFFEEEEAEAQLAFLCLLDPVLVVLCNPHGTYIRIGQALFDPIDPDLDDLQPLQRLLRNVVRSCVVSVQQARYEYEAAAAGLCSVLSNCVPPNCRRYQEYEYALYQNWADVALSHAFAQLQVQLPPQCLDPDVVSNLVSLCSCPCQAANPCVVPVVSVVNRSVSNVVRH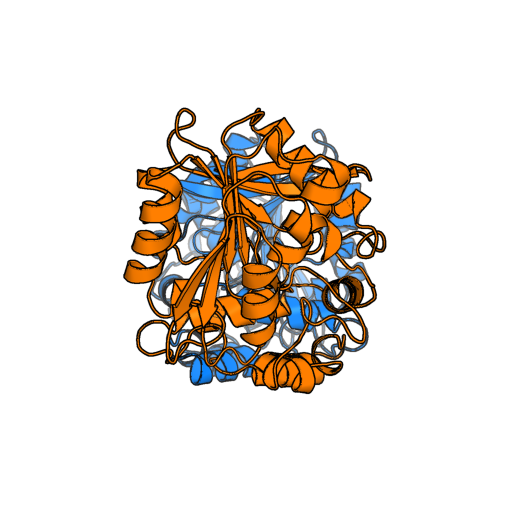SSSSVNNRVYTGHRLVVQLVHDHAYEQEYECAARGRHCSSSVSSQVRHPRYDYHYHYPHYRHCCNHPVPVVSVVVVVVSVPSD/DWDWWAFPVRWIKIKDWAADLVFAEEEEAEAQLAALPLQDPVLVVLVRPHGTYIRIGQALFDPIDPDLDDLQPLQRLLRNVVRSCVVSVQQARHEYEAAAAGLCSVLSNCVPPNDRSYQEYEYALYQNWADPPALSNAFAQLQVQLPPQCLDPPVVSNLVSLCSCPCQAAPPCVVPVVSVVNRSVSSVVRHSSSSVNNRPYGDHSLVVQLPHPHEYEQEYECAARTRHCSSSVSSQVRHPHYDYHYHYPHYRHCCNHPVPVVSVVVVVVSVVD

Secondary structure (DSSP, 8-state):
-EEEEE-TTS-EEEEEEES-TTSPEEEEE--TT--TTTT-HHHHHHHHTTSEEEEEPPTTSTTS---SS-TT-HHHHHHHHHHHHHHTT--SSEEEEEETTHHHHHHHHHHHH-STTEEEEEEES--S-B---GGG-B-HHHHHHTTGGG-SSHHHHHHHHHTTTTTTTSS-TT-HHHHHHHHHHHHHS-HHHHHHTTS--B--HHHHHH--S-EEEEEETT-SSB-HHHHHHHHHHSTTEEEEEETT--S-HHHH-HHHHHHHHHHHHHT--/-EEEEE-TTS-EEEEEEES-TTSPEEEEE--TT--TTSS-HHHHHHHHTTSEEEEEPPTTSTTS---SS-TT-HHHHHHHHHHHHHHTT--SSEEEEEETTHHHHHHHHHHHH-STTEEEEEEES--S-BSTT-GGG-B-HHHHHHTTGGG-SSHHHHHHHHHTTTTTTTSS-TT-HHHHHHHHHHHHHS-HHHHHHHHS--B--HHHHHT--S-EEEEEETT-SSB-HHHHHHHHHHSTTEEEEEETT--S-HHHH-HHHHHHHHHHHHHT-

B-factor: mean 22.08, std 9.57, range [10.25, 72.69]

Sequence (546 aa):
AIRETVGVDGTPLVYSVTGDPDARALVLLHGWAQSSKCWGPGVLDELAARYRVIAVDLRGHGYSGAPDTGYDDSAVWAGDVDAVLTAEGVTSGAVLLGWSYGGLVICDYLASNGTSAVDGVVLVGAITSIGGEAGGKVGAAMRAAIPGAMSEEPREAIRALGAFGNALTGPPEGKGAQSQALFGASLTTPPRVRAALFNRSASHDDLLRSLDVPVLVLHGTEDSVVDVSAGRHAAELIPQARASFWEGCDHGPFVEDPERFVKEVGEFVDNLGAIRETVGVDGTPLVYSVTGDPDARALVLLHGWAQSSKCWGPGVLDELAARYRVIAVDLRGHGYSGAPDTGYDDSAVWAGDVDAVLTAEGVTSGAVLLGWSYGGLVICDYLASNGTSAVDGVVLVGAITSIGRGEAGGKVGAAMRAAIPGAMSEEPREAIRALGAFGNALTGPPEGKGAQSQALFGASLTTPPRVRAALFNRSASHDDLLRSLDVPVLVLHGTEDSVVDVSAGRHAAELIPQARASFWEGCDHGPFVEDPERFVKEVGEFVDNL